Protein AF-R7UB55-F1 (afdb_monomer)

Solvent-accessible surface area (backbone atoms only — not comparable to full-atom values): 22348 Å² total; per-residue (Å²): 140,84,68,92,77,79,77,89,82,80,89,75,73,93,80,73,59,71,73,72,42,65,47,45,48,49,39,51,48,43,39,54,51,53,46,50,52,39,45,53,49,12,48,52,27,29,52,53,48,42,56,44,35,68,28,84,93,30,61,93,39,59,67,29,54,44,54,36,51,28,30,54,22,24,47,41,34,38,64,49,44,51,43,50,50,35,44,28,66,73,70,70,50,57,72,44,66,78,36,55,64,47,26,12,54,49,52,30,46,47,52,40,20,47,35,50,26,36,54,35,53,38,50,53,50,50,54,52,38,43,48,72,76,35,66,90,46,26,70,72,72,61,23,61,69,51,50,50,50,53,51,50,53,54,48,53,50,45,50,60,73,40,48,62,38,60,71,43,32,33,70,45,81,46,77,43,72,82,49,102,86,46,70,48,82,44,81,42,64,40,69,36,80,91,46,41,65,49,59,70,76,44,42,55,58,54,49,30,36,62,46,37,54,53,42,44,67,51,44,53,61,46,48,53,54,45,50,52,50,54,51,53,38,52,51,35,39,77,66,74,75,42,93,47,83,59,73,74,58,57,33,54,50,52,27,55,49,52,52,56,49,47,45,50,70,23,42,48,55,36,42,52,43,72,75,45,46,76,81,64,54,60,99,44,72,65,37,48,40,50,52,55,28,52,54,44,54,23,48,52,38,38,56,39,47,49,21,44,55,40,57,47,38,57,77,40,17,65,68,53,43,54,46,41,48,64,70,72,43,91,71,66,100,73,84,86,85,75,75,67,87,62,78,87,69,69,70,75,71,58,71,59,55,52,54,56,52,49,54,56,52,59,69,66,66,75,79,75,83,89,75,86,81,92,83,88,87,88,84,88,85,80,89,81,86,82,87,81,89,80,83,136

InterPro domains:
  IPR000276 G protein-coupled receptor, rhodopsin-like [PF00001] (46-313)
  IPR000276 G protein-coupled receptor, rhodopsin-like [PR00237] (30-54)
  IPR000276 G protein-coupled receptor, rhodopsin-like [PR00237] (63-84)
  IPR000276 G protein-coupled receptor, rhodopsin-like [PR00237] (110-132)
  IPR000276 G protein-coupled receptor, rhodopsin-like [PR00237] (252-276)
  IPR000276 G protein-coupled receptor, rhodopsin-like [PR00237] (295-321)
  IPR017452 GPCR, rhodopsin-like, 7TM [PS50262] (45-313)

Secondary structure (DSSP, 8-state):
--STT--SSS---TT--GGGSHHHHHHHHIIIIIHHHHHHHHHHHHHHHHHHHTSTTTTT-HHHHHHHHHHHHHHHIIIIIIHHHHHHHHHS--GGGG-HHHHHHHHHHHHHHHHHHHHHHHHHHHHHHHHHH-TTTHHHHT-HHHHHHHHHHHHHHHHHHHTTHHHHEEEEEEEEESSSS-EEEEEEEEE-GGGHHHHHHTHHHHHHIIIIIHHHHHHHHHHHHHHHHHHHHHHHHHTT---PPPHHHHHHHHHHHHHHHHHHHHHHHHHHHHHHHHHH--SSHHHHHHHHHHHHHHHHHHHHHHHHHHHHHHHH-HHHHHHHHHHH----S---SSS-TTTT----THHHHHHHHHHHHHTTSSSS---S-------PPPP---------

Sequence (392 aa):
MVRDSFEESEEFEPSRGLDWFWQWRLKVFLFKYVAIFIIVVGTFGNIVSLVVLRGRAFKGTNPAFLLSALAVADLGVLHTGLLRIIVKNWTGYDFRLSSTVTCKIHYFLTYAFPHLSSWTVVLVTLERLVSLWRPFEVKVICSHQRVLLFWILISAFIIALNVHLLVTYSIVVTYYHYNDTDVAEMQECVYTKRAANFYVNIWPWVDSLVLSFIPIAIIIPSNLLIVSRVWISRRLRSSGLGAGPPAPVASVTGMLLVISTVFVLTTTPLVLYYAFYTKFLDNTMESLVNTVLARCVCNILFYANSAVNFILYCLSGSQFRVALGATVGCSHRRRANSLNTSFLYTVPQETLALKGRLTHRLSQSSLNDKVIANTLLVPPVRKTLSDSCLSP

Radius of gyration: 30.93 Å; Cα contacts (8 Å, |Δi|>4): 375; chains: 1; bounding box: 77×64×110 Å

Structure (mmCIF, N/CA/C/O backbone):
data_AF-R7UB55-F1
#
_entry.id   AF-R7UB55-F1
#
loop_
_atom_site.group_PDB
_atom_site.id
_atom_site.type_symbol
_atom_site.label_atom_id
_atom_site.label_alt_id
_atom_site.label_comp_id
_atom_site.label_asym_id
_atom_site.label_entity_id
_atom_site.label_seq_id
_atom_site.pdbx_PDB_ins_code
_atom_site.Cartn_x
_atom_site.Cartn_y
_atom_site.Cartn_z
_atom_site.occupancy
_atom_site.B_iso_or_equiv
_atom_site.auth_seq_id
_atom_site.auth_comp_id
_atom_site.auth_asym_id
_atom_site.auth_atom_id
_atom_site.pdbx_PDB_model_num
ATOM 1 N N . MET A 1 1 ? 20.276 0.070 -18.348 1.00 34.09 1 MET A N 1
ATOM 2 C CA . MET A 1 1 ? 21.438 0.619 -17.616 1.00 34.09 1 MET A CA 1
ATOM 3 C C . MET A 1 1 ? 22.219 -0.433 -16.809 1.00 34.09 1 MET A C 1
ATOM 5 O O . MET A 1 1 ? 23.053 -0.031 -16.022 1.00 34.09 1 MET A O 1
ATOM 9 N N . VAL A 1 2 ? 21.989 -1.750 -16.982 1.00 30.75 2 VAL A N 1
ATOM 10 C CA . VAL A 1 2 ? 22.711 -2.816 -16.228 1.00 30.75 2 VAL A CA 1
ATOM 11 C C . VAL A 1 2 ? 23.368 -3.848 -17.168 1.00 30.75 2 VAL A C 1
ATOM 13 O O . VAL A 1 2 ? 23.867 -4.864 -16.715 1.00 30.75 2 VAL A O 1
ATOM 16 N N . ARG A 1 3 ? 23.363 -3.623 -18.491 1.00 33.78 3 ARG A N 1
ATOM 17 C CA . ARG A 1 3 ? 24.004 -4.542 -19.453 1.00 33.78 3 ARG A CA 1
ATOM 18 C C . ARG A 1 3 ? 25.329 -4.016 -20.011 1.00 33.78 3 ARG A C 1
ATOM 20 O O . ARG A 1 3 ? 26.171 -4.825 -20.362 1.00 33.78 3 ARG A O 1
ATOM 27 N N . ASP A 1 4 ? 25.541 -2.700 -19.994 1.00 33.12 4 ASP A N 1
ATOM 28 C CA . ASP A 1 4 ? 26.698 -2.044 -20.632 1.00 33.12 4 ASP A CA 1
ATOM 29 C C . ASP A 1 4 ? 27.977 -2.054 -19.765 1.00 33.12 4 ASP A C 1
ATOM 31 O O . ASP A 1 4 ? 28.870 -1.242 -19.967 1.00 33.12 4 ASP A O 1
ATOM 35 N N . SER A 1 5 ? 28.060 -2.934 -18.763 1.00 31.77 5 SER A N 1
ATOM 36 C CA . SER A 1 5 ? 29.224 -3.076 -17.870 1.00 31.77 5 SER A CA 1
ATOM 37 C C . SER A 1 5 ? 29.732 -4.520 -17.766 1.00 31.77 5 SER A C 1
ATOM 39 O O . SER A 1 5 ? 30.453 -4.852 -16.832 1.00 31.77 5 SER A O 1
ATOM 41 N N . PHE A 1 6 ? 29.334 -5.379 -18.709 1.00 38.19 6 PHE A N 1
ATOM 42 C CA . PHE A 1 6 ? 29.746 -6.781 -18.811 1.00 38.19 6 PHE A CA 1
ATOM 43 C C . PHE A 1 6 ? 30.754 -6.964 -19.958 1.00 38.19 6 PHE A C 1
ATOM 45 O O . PHE A 1 6 ? 30.507 -7.715 -20.895 1.00 38.19 6 PHE A O 1
ATOM 52 N N . GLU A 1 7 ? 31.883 -6.265 -19.903 1.00 36.31 7 GLU A N 1
ATOM 53 C CA . GLU A 1 7 ? 33.072 -6.642 -20.672 1.00 36.31 7 GLU A CA 1
ATOM 54 C C . GLU A 1 7 ? 34.175 -6.998 -19.669 1.00 36.31 7 GLU A C 1
ATOM 56 O O . GLU A 1 7 ? 34.478 -6.218 -18.772 1.00 36.31 7 GLU A O 1
ATOM 61 N N . GLU A 1 8 ? 34.710 -8.212 -19.821 1.00 39.72 8 GLU A N 1
ATOM 62 C CA . GLU A 1 8 ? 35.835 -8.810 -19.085 1.00 39.72 8 GLU A CA 1
ATOM 63 C C . GLU A 1 8 ? 35.577 -9.327 -17.656 1.00 39.72 8 GLU A C 1
ATOM 65 O O . GLU A 1 8 ? 35.989 -8.740 -16.658 1.00 39.72 8 GLU A O 1
ATOM 70 N N . SER A 1 9 ? 34.974 -10.518 -17.543 1.00 33.06 9 SER A N 1
ATOM 71 C CA . SER A 1 9 ? 35.588 -11.691 -16.877 1.00 33.06 9 SER A CA 1
ATOM 72 C C . SER A 1 9 ? 34.615 -12.880 -16.802 1.00 33.06 9 SER A C 1
ATOM 74 O O . SER A 1 9 ? 33.445 -12.720 -16.477 1.00 33.06 9 SER A O 1
ATOM 76 N N . GLU A 1 10 ? 35.157 -14.067 -17.088 1.00 36.50 10 GLU A N 1
ATOM 77 C CA . GLU A 1 10 ? 34.531 -15.399 -17.139 1.00 36.50 10 GLU A CA 1
ATOM 78 C C . GLU A 1 10 ? 33.616 -15.721 -18.335 1.00 36.50 10 GLU A C 1
ATOM 80 O O . GLU A 1 10 ? 32.684 -15.017 -18.713 1.00 36.50 10 GLU A O 1
ATOM 85 N N . GLU A 1 11 ? 33.958 -16.851 -18.945 1.00 36.19 11 GLU A N 1
ATOM 86 C CA . GLU A 1 11 ? 33.424 -17.473 -20.148 1.00 36.19 11 GLU A CA 1
ATOM 87 C C . GLU A 1 11 ? 31.899 -17.676 -20.051 1.00 36.19 11 GLU A C 1
ATOM 89 O O . GLU A 1 11 ? 31.389 -18.617 -19.443 1.00 36.19 11 GLU A O 1
ATOM 94 N N . PHE A 1 12 ? 31.147 -16.744 -20.638 1.00 43.72 12 PHE A N 1
ATOM 95 C CA . PHE A 1 12 ? 29.695 -16.811 -20.766 1.00 43.72 12 PHE A CA 1
ATOM 96 C C . PHE A 1 12 ? 29.320 -17.891 -21.795 1.00 43.72 12 PHE A C 1
ATOM 98 O O . PHE A 1 12 ? 29.409 -17.655 -22.999 1.00 43.72 12 PHE A O 1
ATOM 105 N N . GLU A 1 13 ? 28.879 -19.074 -21.341 1.00 39.25 13 GLU A N 1
ATOM 106 C CA . GLU A 1 13 ? 28.204 -20.048 -22.214 1.00 39.25 13 GLU A CA 1
ATOM 107 C C . GLU A 1 13 ? 26.950 -19.386 -22.832 1.00 39.25 13 GLU A C 1
ATOM 109 O O . GLU A 1 13 ? 25.990 -19.108 -22.104 1.00 39.25 13 GLU A O 1
ATOM 114 N N . PRO A 1 14 ? 26.875 -19.175 -24.162 1.00 44.19 14 PRO A N 1
ATOM 115 C CA . PRO A 1 14 ? 25.801 -18.391 -24.787 1.00 44.19 14 PRO A CA 1
ATOM 116 C C . PRO A 1 14 ? 24.430 -19.090 -24.830 1.00 44.19 14 PRO A C 1
ATOM 118 O O . PRO A 1 14 ? 23.501 -18.588 -25.460 1.00 44.19 14 PRO A O 1
ATOM 121 N N . SER A 1 15 ? 24.288 -20.273 -24.226 1.00 48.97 15 SER A N 1
ATOM 122 C CA . SER A 1 15 ? 23.190 -21.209 -24.499 1.00 48.97 15 SER A CA 1
ATOM 123 C C . SER A 1 15 ? 22.123 -21.309 -23.404 1.00 48.97 15 SER A C 1
ATOM 125 O O . SER A 1 15 ? 21.074 -21.909 -23.647 1.00 48.97 15 SER A O 1
ATOM 127 N N . ARG A 1 16 ? 22.328 -20.734 -22.210 1.00 60.88 16 ARG A N 1
ATOM 128 C CA . ARG A 1 16 ? 21.345 -20.841 -21.114 1.00 60.88 16 ARG A CA 1
ATOM 129 C C . ARG A 1 16 ? 20.501 -19.577 -20.992 1.00 60.88 16 ARG A C 1
ATOM 131 O O . ARG A 1 16 ? 20.966 -18.534 -20.539 1.00 60.88 16 ARG A O 1
ATOM 138 N N . GLY A 1 17 ? 19.232 -19.687 -21.380 1.00 74.94 17 GLY A N 1
ATOM 139 C CA . GLY A 1 17 ? 18.230 -18.650 -21.155 1.00 74.94 17 GLY A CA 1
ATOM 140 C C . GLY A 1 17 ? 17.947 -18.408 -19.665 1.00 74.94 17 GLY A C 1
ATOM 141 O O . GLY A 1 17 ? 18.315 -19.193 -18.788 1.00 74.94 17 GLY A O 1
ATOM 142 N N . LEU A 1 18 ? 17.258 -17.301 -19.361 1.00 82.44 18 LEU A N 1
ATOM 143 C CA . LEU A 1 18 ? 16.865 -16.931 -17.990 1.00 82.44 18 LEU A CA 1
ATOM 144 C C . LEU A 1 18 ? 16.017 -18.008 -17.288 1.00 82.44 18 LEU A C 1
ATOM 146 O O . LEU A 1 18 ? 15.997 -18.082 -16.064 1.00 82.44 18 LEU A O 1
ATOM 150 N N . ASP A 1 19 ? 15.315 -18.839 -18.051 1.00 84.50 19 ASP A N 1
ATOM 151 C CA . ASP A 1 19 ? 14.494 -19.960 -17.597 1.00 84.50 19 ASP A CA 1
ATOM 152 C C . ASP A 1 19 ? 15.288 -21.087 -16.926 1.00 84.50 19 ASP A C 1
ATOM 154 O O . ASP A 1 19 ? 14.717 -21.834 -16.123 1.00 84.50 19 ASP A O 1
ATOM 158 N N . TRP A 1 20 ? 16.599 -21.166 -17.168 1.00 87.69 20 TRP A N 1
ATOM 159 C CA . TRP A 1 20 ? 17.452 -22.129 -16.481 1.00 87.69 20 TRP A CA 1
ATOM 160 C C . TRP A 1 20 ? 17.466 -21.890 -14.959 1.00 87.69 20 TRP A C 1
ATOM 162 O O . TRP A 1 20 ? 17.290 -22.814 -14.153 1.00 87.69 20 TRP A O 1
ATOM 172 N N . PHE A 1 21 ? 17.550 -20.625 -14.550 1.00 90.56 21 PHE A N 1
ATOM 173 C CA . PHE A 1 21 ? 17.579 -20.226 -13.147 1.00 90.56 21 PHE A CA 1
ATOM 174 C C . PHE A 1 21 ? 16.241 -20.525 -12.455 1.00 90.56 21 PHE A C 1
ATOM 176 O O . PHE A 1 21 ? 15.170 -20.057 -12.859 1.00 90.56 21 PHE A O 1
ATOM 183 N N . TRP A 1 22 ? 16.278 -21.299 -11.366 1.00 93.19 22 TRP A N 1
ATOM 184 C CA . TRP A 1 22 ? 15.074 -21.611 -10.586 1.00 93.19 22 TRP A CA 1
ATOM 185 C C . TRP A 1 22 ? 14.451 -20.343 -9.984 1.00 93.19 22 TRP A C 1
ATOM 187 O O . TRP A 1 22 ? 13.228 -20.250 -9.872 1.00 93.19 22 TRP A O 1
ATOM 197 N N . GLN A 1 23 ? 15.272 -19.332 -9.683 1.00 94.62 23 GLN A N 1
ATOM 198 C CA . GLN A 1 23 ? 14.845 -18.028 -9.184 1.00 94.62 23 GLN A CA 1
ATOM 199 C C . GLN A 1 23 ? 13.922 -17.322 -10.174 1.00 94.62 23 GLN A C 1
ATOM 201 O O . GLN A 1 23 ? 12.885 -16.769 -9.796 1.00 94.62 23 GLN A O 1
ATOM 206 N N . TRP A 1 24 ? 14.271 -17.376 -11.461 1.00 91.88 24 TRP A N 1
ATOM 207 C CA . TRP A 1 24 ? 13.467 -16.791 -12.524 1.00 91.88 24 TRP A CA 1
ATOM 208 C C . TRP A 1 24 ? 12.133 -17.520 -12.672 1.00 91.88 24 TRP A C 1
ATOM 210 O O . TRP A 1 24 ? 11.078 -16.879 -12.701 1.00 91.88 24 TRP A O 1
ATOM 220 N N . ARG A 1 25 ? 12.160 -18.860 -12.683 1.00 93.75 25 ARG A N 1
ATOM 221 C CA . ARG A 1 25 ? 10.951 -19.699 -12.731 1.00 93.75 25 ARG A CA 1
ATOM 222 C C . ARG A 1 25 ? 10.017 -19.415 -11.555 1.00 93.75 25 ARG A C 1
ATOM 224 O O . ARG A 1 25 ? 8.820 -19.209 -11.762 1.00 93.75 25 ARG A O 1
ATOM 231 N N . LEU A 1 26 ? 10.558 -19.305 -10.341 1.00 95.06 26 LEU A N 1
ATOM 232 C CA . LEU A 1 26 ? 9.786 -18.954 -9.150 1.00 95.06 26 LEU A CA 1
ATOM 233 C C . LEU A 1 26 ? 9.202 -17.539 -9.246 1.00 95.06 26 LEU A C 1
ATOM 235 O O . LEU A 1 26 ? 8.016 -17.350 -8.984 1.00 95.06 26 LEU A O 1
ATOM 239 N N . LYS A 1 27 ? 9.982 -16.547 -9.692 1.00 94.50 27 LYS A N 1
ATOM 240 C CA . LYS A 1 27 ? 9.483 -15.183 -9.935 1.00 94.50 27 LYS A CA 1
ATOM 241 C C . LYS A 1 27 ? 8.319 -15.172 -10.933 1.00 94.50 27 LYS A C 1
ATOM 243 O O . LYS A 1 27 ? 7.336 -14.461 -10.724 1.00 94.50 27 LYS A O 1
ATOM 248 N N . VAL A 1 28 ? 8.404 -15.955 -12.011 1.00 92.19 28 VAL A N 1
ATOM 249 C CA . VAL A 1 28 ? 7.316 -16.081 -12.994 1.00 92.19 28 VAL A CA 1
ATOM 250 C C . VAL A 1 28 ? 6.085 -16.719 -12.352 1.00 92.19 28 VAL A C 1
ATOM 252 O O . VAL A 1 28 ? 4.990 -16.184 -12.513 1.00 92.19 28 VAL A O 1
ATOM 255 N N . PHE A 1 29 ? 6.250 -17.799 -11.585 1.00 95.00 29 PHE A N 1
ATOM 256 C CA . PHE A 1 29 ? 5.152 -18.445 -10.864 1.00 95.00 29 PHE A CA 1
ATOM 257 C C . PHE A 1 29 ? 4.444 -17.478 -9.898 1.00 95.00 29 PHE A C 1
ATOM 259 O O . PHE A 1 29 ? 3.219 -17.341 -9.938 1.00 95.00 29 PHE A O 1
ATOM 266 N N . LEU A 1 30 ? 5.205 -16.746 -9.081 1.00 96.31 30 LEU A N 1
ATOM 267 C CA . LEU A 1 30 ? 4.673 -15.788 -8.109 1.00 96.31 30 LEU A CA 1
ATOM 268 C C . LEU A 1 30 ? 3.875 -14.661 -8.786 1.00 96.31 30 LEU A C 1
ATOM 270 O O . LEU A 1 30 ? 2.733 -14.396 -8.412 1.00 96.31 30 LEU A O 1
ATOM 274 N N . PHE A 1 31 ? 4.435 -14.015 -9.812 1.00 94.94 31 PHE A N 1
ATOM 275 C CA . PHE A 1 31 ? 3.754 -12.912 -10.499 1.00 94.94 31 PHE A CA 1
ATOM 276 C C . PHE A 1 31 ? 2.628 -13.347 -11.440 1.00 94.94 31 PHE A C 1
ATOM 278 O O . PHE A 1 31 ? 1.746 -12.534 -11.714 1.00 94.94 31 PHE A O 1
ATOM 285 N N . LYS A 1 32 ? 2.621 -14.591 -11.935 1.00 91.81 32 LYS A N 1
ATOM 286 C CA . LYS A 1 32 ? 1.511 -15.093 -12.757 1.00 91.81 32 LYS A CA 1
ATOM 287 C C . LYS A 1 32 ? 0.354 -15.619 -11.919 1.00 91.81 32 LYS A C 1
ATOM 289 O O . LYS A 1 32 ? -0.783 -15.285 -12.233 1.00 91.81 32 LYS A O 1
ATOM 294 N N . TYR A 1 33 ? 0.621 -16.410 -10.880 1.00 94.38 33 TYR A N 1
ATOM 295 C CA . TYR A 1 33 ? -0.424 -17.157 -10.170 1.00 94.38 33 TYR A CA 1
ATOM 296 C C . TYR A 1 33 ? -0.733 -16.584 -8.786 1.00 94.38 33 TYR A C 1
ATOM 298 O O . TYR A 1 33 ? -1.892 -16.295 -8.488 1.00 94.38 33 TYR A O 1
ATOM 306 N N . VAL A 1 34 ? 0.286 -16.344 -7.952 1.00 96.94 34 VAL A N 1
ATOM 307 C CA . VAL A 1 34 ? 0.073 -15.808 -6.592 1.00 96.94 34 VAL A CA 1
ATOM 308 C C . VAL A 1 34 ? -0.480 -14.383 -6.645 1.00 96.94 34 VAL A C 1
ATOM 310 O O . VAL A 1 34 ? -1.403 -14.051 -5.908 1.00 96.94 34 VAL A O 1
ATOM 313 N N . ALA A 1 35 ? 0.006 -13.556 -7.572 1.00 97.19 35 ALA A N 1
ATOM 314 C CA . ALA A 1 35 ? -0.532 -12.216 -7.799 1.00 97.19 35 ALA A CA 1
ATOM 315 C C . ALA A 1 35 ? -2.031 -12.221 -8.167 1.00 97.19 35 ALA A C 1
ATOM 317 O O . ALA A 1 35 ? -2.783 -11.395 -7.651 1.00 97.19 35 ALA A O 1
ATOM 318 N N . ILE A 1 36 ? -2.487 -13.164 -9.006 1.00 96.94 36 ILE A N 1
ATOM 319 C CA . ILE A 1 36 ? -3.915 -13.305 -9.352 1.00 96.94 36 ILE A CA 1
ATOM 320 C C . ILE A 1 36 ? -4.737 -13.671 -8.114 1.00 96.94 36 ILE A C 1
ATOM 322 O O . ILE A 1 36 ? -5.793 -13.092 -7.872 1.00 96.94 36 ILE A O 1
ATOM 326 N N . PHE A 1 37 ? -4.246 -14.602 -7.299 1.00 97.00 37 PHE A N 1
ATOM 327 C CA . PHE A 1 37 ? -4.923 -14.950 -6.055 1.00 97.00 37 PHE A CA 1
ATOM 328 C C . PHE A 1 37 ? -5.062 -13.731 -5.126 1.00 97.00 37 PHE A C 1
ATOM 330 O O . PHE A 1 37 ? -6.154 -13.453 -4.630 1.00 97.00 37 PHE A O 1
ATOM 337 N N . ILE A 1 38 ? -3.985 -12.955 -4.955 1.00 98.06 38 ILE A N 1
ATOM 338 C CA . ILE A 1 38 ? -3.973 -11.750 -4.113 1.00 98.06 38 ILE A CA 1
ATOM 339 C C . ILE A 1 38 ? -4.968 -10.701 -4.617 1.00 98.06 38 ILE A C 1
ATOM 341 O O . ILE A 1 38 ? -5.730 -10.173 -3.810 1.00 98.06 38 ILE A O 1
ATOM 345 N N . ILE A 1 39 ? -4.999 -10.401 -5.923 1.00 97.94 39 ILE A N 1
ATOM 346 C CA . ILE A 1 39 ? -5.925 -9.385 -6.448 1.00 97.94 39 ILE A CA 1
ATOM 347 C C . ILE A 1 39 ? -7.384 -9.828 -6.299 1.00 97.94 39 ILE A C 1
ATOM 349 O O . ILE A 1 39 ? -8.215 -9.022 -5.903 1.00 97.94 39 ILE A O 1
ATOM 353 N N . VAL A 1 40 ? -7.702 -11.107 -6.531 1.00 97.69 40 VAL A N 1
ATOM 354 C CA . VAL A 1 40 ? -9.076 -11.622 -6.399 1.00 97.69 40 VAL A CA 1
ATOM 355 C C . VAL A 1 40 ? -9.543 -11.562 -4.947 1.00 97.69 40 VAL A C 1
ATOM 357 O O . VAL A 1 40 ? -10.593 -10.984 -4.660 1.00 97.69 40 VAL A O 1
ATOM 360 N N . VAL A 1 41 ? -8.752 -12.115 -4.023 1.00 97.44 41 VAL A N 1
ATOM 361 C CA . VAL A 1 41 ? -9.079 -12.118 -2.590 1.00 97.44 41 VAL A CA 1
ATOM 362 C C . VAL A 1 41 ? -9.142 -10.695 -2.048 1.00 97.44 41 VAL A C 1
ATOM 364 O O . VAL A 1 41 ? -10.079 -10.354 -1.327 1.00 97.44 41 VAL A O 1
ATOM 367 N N . GLY A 1 42 ? -8.180 -9.851 -2.419 1.00 97.75 42 GLY A N 1
ATOM 368 C CA . GLY A 1 42 ? -8.107 -8.478 -1.947 1.00 97.75 42 GLY A CA 1
ATOM 369 C C . GLY A 1 42 ? -9.236 -7.605 -2.476 1.00 97.75 42 GLY A C 1
ATOM 370 O O . GLY A 1 42 ? -9.861 -6.887 -1.697 1.00 97.75 42 GLY A O 1
ATOM 371 N N . THR A 1 43 ? -9.571 -7.693 -3.763 1.00 98.19 43 THR A N 1
ATOM 372 C CA . THR A 1 43 ? -10.703 -6.948 -4.323 1.00 98.19 43 THR A CA 1
ATOM 373 C C . THR A 1 43 ? -12.015 -7.385 -3.685 1.00 98.19 43 THR A C 1
ATOM 375 O O . THR A 1 43 ? -12.770 -6.539 -3.206 1.00 98.19 43 THR A O 1
ATOM 378 N N . PHE A 1 44 ? -12.262 -8.695 -3.594 1.00 97.44 44 PHE A N 1
ATOM 379 C CA . PHE A 1 44 ? -13.453 -9.223 -2.931 1.00 97.44 44 PHE A CA 1
ATOM 380 C C . PHE A 1 44 ? -13.543 -8.759 -1.469 1.00 97.44 44 PHE A C 1
ATOM 382 O O . PHE A 1 44 ? -14.546 -8.174 -1.056 1.00 97.44 44 PHE A O 1
ATOM 389 N N . GLY A 1 45 ? -12.479 -8.965 -0.692 1.00 95.88 45 GLY A N 1
ATOM 390 C CA . GLY A 1 45 ? -12.451 -8.653 0.731 1.00 95.88 45 GLY A CA 1
ATOM 391 C C . GLY A 1 45 ? -12.636 -7.165 1.030 1.00 95.88 45 GLY A C 1
ATOM 392 O O . GLY A 1 45 ? -13.414 -6.805 1.919 1.00 95.88 45 GLY A O 1
ATOM 393 N N . ASN A 1 46 ? -11.972 -6.282 0.280 1.00 97.31 46 ASN A N 1
ATOM 394 C CA . ASN A 1 46 ? -12.110 -4.839 0.475 1.00 97.31 46 ASN A CA 1
ATOM 395 C C . ASN A 1 46 ? -13.504 -4.334 0.076 1.00 97.31 46 ASN A C 1
ATOM 397 O O . ASN A 1 46 ? -14.077 -3.519 0.801 1.00 97.31 46 ASN A O 1
ATOM 401 N N . ILE A 1 47 ? -14.105 -4.859 -1.001 1.00 96.88 47 ILE A N 1
ATOM 402 C CA . ILE A 1 47 ? -15.489 -4.524 -1.378 1.00 96.88 47 ILE A CA 1
ATOM 403 C C . ILE A 1 47 ? -16.466 -4.952 -0.279 1.00 96.88 47 ILE A C 1
ATOM 405 O O . ILE A 1 47 ? -17.284 -4.145 0.162 1.00 96.88 47 ILE A O 1
ATOM 409 N N . VAL A 1 48 ? -16.361 -6.187 0.218 1.00 94.38 48 VAL A N 1
ATOM 410 C CA . VAL A 1 48 ? -17.218 -6.664 1.315 1.00 94.38 48 VAL A CA 1
ATOM 411 C C . VAL A 1 48 ? -17.026 -5.806 2.567 1.00 94.38 48 VAL A C 1
ATOM 413 O O . VAL A 1 48 ? -18.007 -5.413 3.200 1.00 94.38 48 VAL A O 1
ATOM 416 N N . SER A 1 49 ? -15.782 -5.450 2.898 1.00 94.00 49 SER A N 1
ATOM 417 C CA . SER A 1 49 ? -15.477 -4.571 4.033 1.00 94.00 49 SER A CA 1
ATOM 418 C C . SER A 1 49 ? -16.166 -3.212 3.897 1.00 94.00 49 SER A C 1
ATOM 420 O O . SER A 1 49 ? -16.796 -2.758 4.849 1.00 94.00 49 SER A O 1
ATOM 422 N N . LEU A 1 50 ? -16.142 -2.598 2.709 1.00 95.00 50 LEU A N 1
ATOM 423 C CA . LEU A 1 50 ? -16.852 -1.343 2.442 1.00 95.00 50 LEU A CA 1
ATOM 424 C C . LEU A 1 50 ? -18.364 -1.466 2.648 1.00 95.00 50 LEU A C 1
ATOM 426 O O . LEU A 1 50 ? -18.975 -0.576 3.241 1.00 95.00 50 LEU A O 1
ATOM 430 N N . VAL A 1 51 ? -18.973 -2.559 2.182 1.00 93.38 51 VAL A N 1
ATOM 431 C CA . VAL A 1 51 ? -20.415 -2.794 2.355 1.00 93.38 51 VAL A CA 1
ATOM 432 C C . VAL A 1 51 ? -20.761 -2.939 3.840 1.00 93.38 51 VAL A C 1
ATOM 434 O O . VAL A 1 51 ? -21.669 -2.263 4.327 1.00 93.38 51 VAL A O 1
ATOM 437 N N . VAL A 1 52 ? -20.008 -3.755 4.584 1.00 91.44 52 VAL A N 1
ATOM 438 C CA . VAL A 1 52 ? -20.242 -3.995 6.019 1.00 91.44 52 VAL A CA 1
ATOM 439 C C . VAL A 1 52 ? -20.041 -2.723 6.846 1.00 91.44 52 VAL A C 1
ATOM 441 O O . VAL A 1 52 ? -20.878 -2.400 7.692 1.00 91.44 52 VAL A O 1
ATOM 444 N N . LEU A 1 53 ? -18.970 -1.965 6.593 1.00 90.38 53 LEU A N 1
ATOM 445 C CA . LEU A 1 53 ? -18.633 -0.750 7.346 1.00 90.38 53 LEU A CA 1
ATOM 446 C C . LEU A 1 53 ? -19.594 0.416 7.071 1.00 90.38 53 LEU A C 1
ATOM 448 O O . LEU A 1 53 ? -19.759 1.290 7.921 1.00 90.38 53 LEU A O 1
ATOM 452 N N . ARG A 1 54 ? -20.281 0.417 5.922 1.00 88.19 54 ARG A N 1
ATOM 453 C CA . ARG A 1 54 ? -21.382 1.355 5.622 1.00 88.19 54 ARG A CA 1
ATOM 454 C C . ARG A 1 54 ? -22.722 0.926 6.228 1.00 88.19 54 ARG A C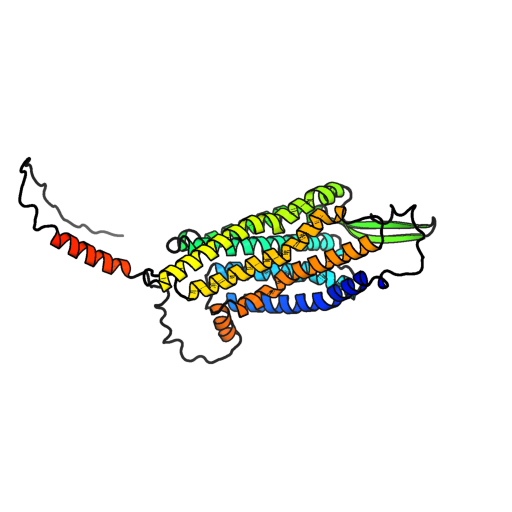 1
ATOM 456 O O . ARG A 1 54 ? -23.691 1.686 6.181 1.00 88.19 54 ARG A O 1
ATOM 463 N N . GLY A 1 55 ? -22.789 -0.270 6.810 1.00 85.75 55 GLY A N 1
ATOM 464 C CA . GLY A 1 55 ? -23.971 -0.794 7.476 1.00 85.75 55 GLY A CA 1
ATOM 465 C C . GLY A 1 55 ? -24.360 -0.016 8.737 1.00 85.75 55 GLY A C 1
ATOM 466 O O . GLY A 1 55 ? -23.581 0.733 9.329 1.00 85.75 55 GLY A O 1
ATOM 467 N N . ARG A 1 56 ? -25.598 -0.233 9.201 1.00 81.94 56 ARG A N 1
ATOM 468 C CA . ARG A 1 56 ? -26.170 0.471 10.368 1.00 81.94 56 ARG A CA 1
ATOM 469 C C . ARG A 1 56 ? -25.342 0.308 11.646 1.00 81.94 56 ARG A C 1
ATOM 471 O O . ARG A 1 56 ? -25.310 1.235 12.444 1.00 81.94 56 ARG A O 1
ATOM 478 N N . ALA A 1 57 ? -24.667 -0.831 11.816 1.00 79.12 57 ALA A N 1
ATOM 479 C CA . ALA A 1 57 ? -23.863 -1.138 13.001 1.00 79.12 57 ALA A CA 1
ATOM 480 C C . ALA A 1 57 ? -22.657 -0.199 13.192 1.00 79.12 57 ALA A C 1
ATOM 482 O O . ALA A 1 57 ? -22.207 -0.000 14.315 1.00 79.12 57 ALA A O 1
ATOM 483 N N . PHE A 1 58 ? -22.150 0.387 12.106 1.00 83.31 58 PHE A N 1
ATOM 484 C CA . PHE A 1 58 ? -20.912 1.169 12.084 1.00 83.31 58 PHE A CA 1
ATOM 485 C C . PHE A 1 58 ? -21.129 2.641 11.705 1.00 83.31 58 PHE A C 1
ATOM 487 O O . PHE A 1 58 ? -20.183 3.439 11.707 1.00 83.31 58 PHE A O 1
ATOM 494 N N . LYS A 1 59 ? -22.380 3.016 11.407 1.00 84.19 59 LYS A N 1
ATOM 495 C CA . LYS A 1 59 ? -22.761 4.335 10.899 1.00 84.19 59 LYS A CA 1
ATOM 496 C C . LYS A 1 59 ? -22.288 5.453 11.836 1.00 84.19 59 LYS A C 1
ATOM 498 O O . LYS A 1 59 ? -22.638 5.481 13.011 1.00 84.19 59 LYS A O 1
ATOM 503 N N . GLY A 1 60 ? -21.528 6.399 11.281 1.00 81.44 60 GLY A N 1
ATOM 504 C CA . GLY A 1 60 ? -21.070 7.599 11.990 1.00 81.44 60 GLY A CA 1
ATOM 505 C C . GLY A 1 60 ? -19.902 7.384 12.958 1.00 81.44 60 GLY A C 1
ATOM 506 O O . GLY A 1 60 ? -19.616 8.273 13.754 1.00 81.44 60 GLY A O 1
ATOM 507 N N . THR A 1 61 ? -19.227 6.230 12.916 1.00 86.94 61 THR A N 1
ATOM 508 C CA . THR A 1 61 ? -18.055 5.959 13.765 1.00 86.94 61 THR A CA 1
ATOM 509 C C . THR A 1 61 ? -16.740 6.262 13.034 1.00 86.94 61 THR A C 1
ATOM 511 O O . THR A 1 61 ? -16.614 6.002 11.835 1.00 86.94 61 THR A O 1
ATOM 514 N N . ASN A 1 62 ? -15.731 6.783 13.746 1.00 88.94 62 ASN A N 1
ATOM 515 C CA . ASN A 1 62 ? -14.411 7.056 13.154 1.00 88.94 62 ASN A CA 1
ATOM 516 C C . ASN A 1 62 ? -13.724 5.803 12.601 1.00 88.94 62 ASN A C 1
ATOM 518 O O . ASN A 1 62 ? -13.207 5.881 11.486 1.00 88.94 62 ASN A O 1
ATOM 522 N N . PRO A 1 63 ? -13.736 4.646 13.302 1.00 85.69 63 PRO A N 1
ATOM 523 C CA . PRO A 1 63 ? -13.127 3.436 12.765 1.00 85.69 63 PRO A CA 1
ATOM 524 C C . PRO A 1 63 ? -13.789 2.996 11.460 1.00 85.69 63 PRO A C 1
ATOM 526 O O . PRO A 1 63 ? -13.093 2.570 10.550 1.00 85.69 63 PRO A O 1
ATOM 529 N N . ALA A 1 64 ? -15.108 3.154 11.316 1.00 90.56 64 ALA A N 1
ATOM 530 C CA . ALA A 1 64 ? -15.786 2.815 10.069 1.00 90.56 64 ALA A CA 1
ATOM 531 C C . ALA A 1 64 ? -15.342 3.693 8.901 1.00 90.56 64 ALA A C 1
ATOM 533 O O . ALA A 1 64 ? -15.094 3.176 7.814 1.00 90.56 64 ALA A O 1
ATOM 534 N N . PHE A 1 65 ? -15.204 5.002 9.130 1.00 94.38 65 PHE A N 1
ATOM 535 C CA . PHE A 1 65 ? -14.676 5.925 8.128 1.00 94.38 65 PHE A CA 1
ATOM 536 C C . PHE A 1 65 ? -13.238 5.565 7.737 1.00 94.38 65 PHE A C 1
ATOM 538 O O . PHE A 1 65 ? -12.971 5.353 6.557 1.00 94.38 65 PHE A O 1
ATOM 545 N N . LEU A 1 66 ? -12.335 5.435 8.713 1.00 94.62 66 LEU A N 1
ATOM 546 C CA . LEU A 1 66 ? -10.919 5.179 8.447 1.00 94.62 66 LEU A CA 1
ATOM 547 C C . LEU A 1 66 ? -10.681 3.803 7.811 1.00 94.62 66 LEU A C 1
ATOM 549 O O . LEU A 1 66 ? -9.922 3.701 6.856 1.00 94.62 66 LEU A O 1
ATOM 553 N N . LEU A 1 67 ? -11.357 2.749 8.278 1.00 93.00 67 LEU A N 1
ATOM 554 C CA . LEU A 1 67 ? -11.246 1.415 7.676 1.00 93.00 67 LEU A CA 1
ATOM 555 C C . LEU A 1 67 ? -11.885 1.362 6.279 1.00 93.00 67 LEU A C 1
ATOM 557 O O . LEU A 1 67 ? -11.408 0.629 5.419 1.00 93.00 67 LEU A O 1
ATOM 561 N N . SER A 1 68 ? -12.918 2.170 6.014 1.00 95.44 68 SER A N 1
ATOM 562 C CA . SER A 1 68 ? -13.451 2.321 4.653 1.00 95.44 68 SER A CA 1
ATOM 563 C C . SER A 1 68 ? -12.467 3.059 3.746 1.00 95.44 68 SER A C 1
ATOM 565 O O . SER A 1 68 ? -12.259 2.646 2.610 1.00 95.44 68 SER A O 1
ATOM 567 N N . ALA A 1 69 ? -11.841 4.133 4.234 1.00 96.88 69 ALA A N 1
ATOM 568 C CA . ALA A 1 69 ? -10.804 4.848 3.496 1.00 96.88 69 ALA A CA 1
ATOM 569 C C . ALA A 1 69 ? -9.606 3.935 3.189 1.00 96.88 69 ALA A C 1
ATOM 571 O O . ALA A 1 69 ? -9.105 3.944 2.066 1.00 96.88 69 ALA A O 1
ATOM 572 N N . LEU A 1 70 ? -9.219 3.090 4.149 1.00 96.31 70 LEU A N 1
ATOM 573 C CA . LEU A 1 70 ? -8.190 2.069 3.975 1.00 96.31 70 LEU A CA 1
ATOM 574 C C . LEU A 1 70 ? -8.574 1.070 2.877 1.00 96.31 70 LEU A C 1
ATOM 576 O O . LEU A 1 70 ? -7.798 0.874 1.952 1.00 96.31 70 LEU A O 1
ATOM 580 N N . ALA A 1 71 ? -9.795 0.525 2.910 1.00 97.25 71 ALA A N 1
ATOM 581 C CA . ALA A 1 71 ? -10.273 -0.402 1.883 1.00 97.25 71 ALA A CA 1
ATOM 582 C C . ALA A 1 71 ? -10.304 0.227 0.474 1.00 97.25 71 ALA A C 1
ATOM 584 O O . ALA A 1 71 ? -10.001 -0.448 -0.508 1.00 97.25 71 ALA A O 1
ATOM 585 N N . VAL A 1 72 ? -10.632 1.521 0.351 1.00 98.19 72 VAL A N 1
ATOM 586 C CA . VAL A 1 72 ? -10.542 2.249 -0.932 1.00 98.19 72 VAL A CA 1
ATOM 587 C C . VAL A 1 72 ? -9.089 2.399 -1.383 1.00 98.19 72 VAL A C 1
ATOM 589 O O . VAL A 1 72 ? -8.790 2.156 -2.552 1.00 98.19 72 VAL A O 1
ATOM 592 N N . ALA A 1 73 ? -8.185 2.782 -0.478 1.00 98.31 73 ALA A N 1
ATOM 593 C CA . ALA A 1 73 ? -6.766 2.906 -0.795 1.00 98.31 73 ALA A CA 1
ATOM 594 C C . ALA A 1 73 ? -6.172 1.556 -1.226 1.00 98.31 73 ALA A C 1
ATOM 596 O O . ALA A 1 73 ? -5.490 1.497 -2.243 1.00 98.31 73 ALA A O 1
ATOM 597 N N . ASP A 1 74 ? -6.500 0.471 -0.523 1.00 98.25 74 ASP A N 1
ATOM 598 C CA . ASP A 1 74 ? -6.052 -0.890 -0.828 1.00 98.25 74 ASP A CA 1
ATOM 599 C C . ASP A 1 74 ? -6.570 -1.400 -2.178 1.00 98.25 74 ASP A C 1
ATOM 601 O O . ASP A 1 74 ? -5.807 -1.987 -2.946 1.00 98.25 74 ASP A O 1
ATOM 605 N N . LEU A 1 75 ? -7.832 -1.119 -2.529 1.00 98.56 75 LEU A N 1
ATOM 606 C CA . LEU A 1 75 ? -8.340 -1.377 -3.883 1.00 98.56 75 LEU A CA 1
ATOM 607 C C . LEU A 1 75 ? -7.520 -0.627 -4.938 1.00 98.56 75 LEU A C 1
ATOM 609 O O . LEU A 1 75 ? -7.184 -1.197 -5.976 1.00 98.56 75 LEU A O 1
ATOM 613 N N . GLY A 1 76 ? -7.157 0.626 -4.654 1.00 98.38 76 GLY A N 1
ATOM 614 C CA . GLY A 1 76 ? -6.245 1.410 -5.481 1.00 98.38 76 GLY A CA 1
ATOM 615 C C . GLY A 1 76 ? -4.878 0.739 -5.635 1.00 98.38 76 GLY A C 1
ATOM 616 O O . GLY A 1 76 ? -4.446 0.501 -6.759 1.00 98.38 76 GLY A O 1
ATOM 617 N N . VAL A 1 77 ? -4.237 0.343 -4.527 1.00 98.44 77 VAL A N 1
ATOM 618 C CA . VAL A 1 77 ? -2.941 -0.366 -4.520 1.00 98.44 77 VAL A CA 1
ATOM 619 C C . VAL A 1 77 ? -2.982 -1.604 -5.421 1.00 98.44 77 VAL A C 1
ATOM 621 O O . VAL A 1 77 ? -2.097 -1.797 -6.261 1.00 98.44 77 VAL A O 1
ATOM 624 N N . LEU A 1 78 ? -4.023 -2.429 -5.285 1.00 98.50 78 LEU A N 1
ATOM 625 C CA . LEU A 1 78 ? -4.181 -3.663 -6.052 1.00 98.50 78 LEU A CA 1
ATOM 626 C C . LEU A 1 78 ? -4.438 -3.391 -7.543 1.00 98.50 78 LEU A C 1
ATOM 628 O O . LEU A 1 78 ? -3.820 -4.017 -8.405 1.00 98.50 78 LEU A O 1
ATOM 632 N N . HIS A 1 79 ? -5.320 -2.449 -7.874 1.00 98.00 79 HIS A N 1
ATOM 633 C CA . HIS A 1 79 ? -5.722 -2.209 -9.261 1.00 98.00 79 HIS A CA 1
ATOM 634 C C . HIS A 1 79 ? -4.775 -1.311 -10.054 1.00 98.00 79 HIS A C 1
ATOM 636 O O . HIS A 1 79 ? -4.780 -1.381 -11.280 1.00 98.00 79 HIS A O 1
ATOM 642 N N . THR A 1 80 ? -3.914 -0.530 -9.402 1.00 96.44 80 THR A N 1
ATOM 643 C CA . THR A 1 80 ? -2.852 0.201 -10.105 1.00 96.44 80 THR A CA 1
ATOM 644 C C . THR A 1 80 ? -1.527 -0.550 -10.053 1.00 96.44 80 THR A C 1
ATOM 646 O O . THR A 1 80 ? -0.884 -0.757 -11.073 1.00 96.44 80 THR A O 1
ATOM 649 N N . GLY A 1 81 ? -1.092 -1.025 -8.887 1.00 95.75 81 GLY A N 1
ATOM 650 C CA . GLY A 1 81 ? 0.206 -1.691 -8.762 1.00 95.75 81 GLY A CA 1
ATOM 651 C C . GLY A 1 81 ? 0.187 -3.135 -9.266 1.00 95.75 81 GLY A C 1
ATOM 652 O O . GLY A 1 81 ? 0.856 -3.481 -10.247 1.00 95.75 81 GLY A O 1
ATOM 653 N N . LEU A 1 82 ? -0.600 -3.981 -8.598 1.00 97.62 82 LEU A N 1
ATOM 654 C CA . LEU A 1 82 ? -0.597 -5.429 -8.818 1.00 97.62 82 LEU A CA 1
ATOM 655 C C . LEU A 1 82 ? -1.185 -5.818 -10.179 1.00 97.62 82 LEU A C 1
ATOM 657 O O . LEU A 1 82 ? -0.623 -6.677 -10.859 1.00 97.62 82 LEU A O 1
ATOM 661 N N . LEU A 1 83 ? -2.258 -5.154 -10.620 1.00 97.56 83 LEU A N 1
ATOM 662 C CA . LEU A 1 83 ? -2.874 -5.413 -11.925 1.00 97.56 83 LEU A CA 1
ATOM 663 C C . LEU A 1 83 ? -1.870 -5.251 -13.071 1.00 97.56 83 LEU A C 1
ATOM 665 O O . LEU A 1 83 ? -1.798 -6.108 -13.950 1.00 97.56 83 LEU A O 1
ATOM 669 N N . ARG A 1 84 ? -1.032 -4.207 -13.039 1.00 96.00 84 ARG A N 1
ATOM 670 C CA . ARG A 1 84 ? 0.036 -4.035 -14.031 1.00 96.00 84 ARG A CA 1
ATOM 671 C C . ARG A 1 84 ? 1.022 -5.192 -14.022 1.00 96.00 84 ARG A C 1
ATOM 673 O O . ARG A 1 84 ? 1.422 -5.646 -15.091 1.00 96.00 84 ARG A O 1
ATOM 680 N N . ILE A 1 85 ? 1.431 -5.656 -12.842 1.00 94.94 85 ILE A N 1
ATOM 681 C CA . ILE A 1 85 ? 2.349 -6.795 -12.728 1.00 94.94 85 ILE A CA 1
ATOM 682 C C . ILE A 1 85 ? 1.723 -8.031 -13.378 1.00 94.94 85 ILE A C 1
ATOM 684 O O . ILE A 1 85 ? 2.397 -8.701 -14.160 1.00 94.94 85 ILE A O 1
ATOM 688 N N . ILE A 1 86 ? 0.443 -8.298 -13.118 1.00 96.62 86 ILE A N 1
ATOM 689 C CA . ILE A 1 86 ? -0.279 -9.434 -13.702 1.00 96.62 86 ILE A CA 1
ATOM 690 C C . ILE A 1 86 ? -0.330 -9.305 -15.226 1.00 96.62 86 ILE A C 1
ATOM 692 O O . ILE A 1 86 ? 0.164 -10.192 -15.922 1.00 96.62 86 ILE A O 1
ATOM 696 N N . VAL A 1 87 ? -0.858 -8.191 -15.747 1.00 96.19 87 VAL A N 1
ATOM 697 C CA . VAL A 1 87 ? -1.020 -7.970 -17.194 1.00 96.19 87 VAL A CA 1
ATOM 698 C C . VAL A 1 87 ? 0.322 -8.105 -17.910 1.00 96.19 87 VAL A C 1
ATOM 700 O O . VAL A 1 87 ? 0.421 -8.867 -18.872 1.00 96.19 87 VAL A O 1
ATOM 703 N N . LYS A 1 88 ? 1.380 -7.472 -17.389 1.00 93.62 88 LYS A N 1
ATOM 704 C CA . LYS A 1 88 ? 2.720 -7.535 -17.983 1.00 93.62 88 LYS A CA 1
ATOM 705 C C . LYS A 1 88 ? 3.298 -8.949 -17.996 1.00 93.62 88 LYS A C 1
ATOM 707 O O . LYS A 1 88 ? 3.906 -9.339 -18.984 1.00 93.62 88 LYS A O 1
ATOM 712 N N . ASN A 1 89 ? 3.128 -9.734 -16.929 1.00 92.25 89 ASN A N 1
ATOM 713 C CA . ASN A 1 89 ? 3.683 -11.093 -16.895 1.00 92.25 89 ASN A CA 1
ATOM 714 C C . ASN A 1 89 ? 2.858 -12.095 -17.717 1.00 92.25 89 ASN A C 1
ATOM 716 O O . ASN A 1 89 ? 3.426 -13.077 -18.188 1.00 92.25 89 ASN A O 1
ATOM 720 N N . TRP A 1 90 ? 1.553 -11.874 -17.895 1.00 94.19 90 TRP A N 1
ATOM 721 C CA . TRP A 1 90 ? 0.693 -12.753 -18.694 1.00 94.19 90 TRP A CA 1
ATOM 722 C C . TRP A 1 90 ? 0.745 -12.460 -20.189 1.00 94.19 90 TRP A C 1
ATOM 724 O O . TRP A 1 90 ? 0.824 -13.390 -20.984 1.00 94.19 90 TRP A O 1
ATOM 734 N N . THR A 1 91 ? 0.708 -11.184 -20.561 1.00 93.88 91 THR A N 1
ATOM 735 C CA . THR A 1 91 ? 0.566 -10.754 -21.961 1.00 93.88 91 THR A CA 1
ATOM 736 C C . THR A 1 91 ? 1.865 -10.228 -22.565 1.00 93.88 91 THR A C 1
ATOM 738 O O . THR A 1 91 ? 1.936 -10.019 -23.768 1.00 93.88 91 THR A O 1
ATOM 741 N N . GLY A 1 92 ? 2.879 -9.944 -21.740 1.00 90.81 92 GLY A N 1
ATOM 742 C CA . GLY A 1 92 ? 4.070 -9.193 -22.150 1.00 90.81 92 GLY A CA 1
ATOM 743 C C . GLY A 1 92 ? 3.824 -7.687 -22.315 1.00 90.81 92 GLY A C 1
ATOM 744 O O . GLY A 1 92 ? 4.779 -6.913 -22.323 1.00 90.81 92 GLY A O 1
ATOM 745 N N . TYR A 1 93 ? 2.562 -7.249 -22.379 1.00 92.62 93 TYR A N 1
ATOM 746 C CA . TYR A 1 93 ? 2.187 -5.861 -22.612 1.00 92.62 93 TYR A CA 1
ATOM 747 C C . TYR A 1 93 ? 2.167 -5.040 -21.317 1.00 92.62 93 TYR A C 1
ATOM 749 O O . TYR A 1 93 ? 1.585 -5.427 -20.302 1.00 92.62 93 TYR A O 1
ATOM 757 N N . ASP A 1 94 ? 2.788 -3.863 -21.361 1.00 93.94 94 ASP A N 1
ATOM 758 C CA . ASP A 1 94 ? 2.764 -2.886 -20.279 1.00 93.94 94 ASP A CA 1
ATOM 759 C C . ASP A 1 94 ? 1.850 -1.725 -20.661 1.00 93.94 94 ASP A C 1
ATOM 761 O O . ASP A 1 94 ? 2.232 -0.833 -21.417 1.00 93.94 94 ASP A O 1
ATOM 765 N N . PHE A 1 95 ? 0.638 -1.711 -20.112 1.00 94.19 95 PHE A N 1
ATOM 766 C CA . PHE A 1 95 ? -0.362 -0.711 -20.477 1.00 94.19 95 PHE A CA 1
ATOM 767 C C . PHE A 1 95 ? 0.024 0.728 -20.091 1.00 94.19 95 PHE A C 1
ATOM 769 O O . PHE A 1 95 ? -0.594 1.671 -20.577 1.00 94.19 95 PHE A O 1
ATOM 776 N N . ARG A 1 96 ? 1.081 0.940 -19.287 1.00 95.19 96 ARG A N 1
ATOM 777 C CA . ARG A 1 96 ? 1.666 2.282 -19.095 1.00 95.19 96 ARG A CA 1
ATOM 778 C C . ARG A 1 96 ? 2.167 2.895 -20.401 1.00 95.19 96 ARG A C 1
ATOM 780 O O . ARG A 1 96 ? 2.250 4.114 -20.490 1.00 95.19 96 ARG A O 1
ATOM 787 N N . LEU A 1 97 ? 2.500 2.066 -21.388 1.00 95.50 97 LEU A N 1
ATOM 788 C CA . LEU A 1 97 ? 2.999 2.489 -22.694 1.00 95.50 97 LEU A CA 1
ATOM 789 C C . LEU A 1 97 ? 1.881 2.910 -23.653 1.00 95.50 97 LEU A C 1
ATOM 791 O O . LEU A 1 97 ? 2.174 3.375 -24.746 1.00 95.50 97 LEU A O 1
ATOM 795 N N . SER A 1 98 ? 0.605 2.785 -23.265 1.00 94.62 98 SER A N 1
ATOM 796 C CA . SER A 1 98 ? -0.513 3.132 -24.151 1.00 94.62 98 SER A CA 1
ATOM 797 C C . SER A 1 98 ? -0.544 4.621 -24.512 1.00 94.62 98 SER A C 1
ATOM 799 O O . SER A 1 98 ? -0.993 4.991 -25.590 1.00 94.62 98 SER A O 1
ATOM 801 N N . SER A 1 99 ? -0.099 5.486 -23.596 1.00 96.31 99 SER A N 1
ATOM 802 C CA . SER A 1 99 ? 0.070 6.918 -23.829 1.00 96.31 99 SER A CA 1
ATOM 803 C C . SER A 1 99 ? 0.947 7.543 -22.743 1.00 96.31 99 SER A C 1
ATOM 805 O O . SER A 1 99 ? 1.028 7.038 -21.619 1.00 96.31 99 SER A O 1
ATOM 807 N N . THR A 1 100 ? 1.540 8.703 -23.028 1.00 95.44 100 THR A N 1
ATOM 808 C CA . THR A 1 100 ? 2.283 9.486 -22.025 1.00 95.44 100 THR A CA 1
ATOM 809 C C . THR A 1 100 ? 1.400 9.893 -20.840 1.00 95.44 100 THR A C 1
ATOM 811 O O . THR A 1 100 ? 1.873 9.949 -19.705 1.00 95.44 100 THR A O 1
ATOM 814 N N . VAL A 1 101 ? 0.106 10.138 -21.072 1.00 96.62 101 VAL A N 1
ATOM 815 C CA . VAL A 1 101 ? -0.861 10.458 -20.009 1.00 96.62 101 VAL A CA 1
ATOM 816 C C . VAL A 1 101 ? -1.078 9.246 -19.102 1.00 96.62 101 VAL A C 1
ATOM 818 O O . VAL A 1 101 ? -0.966 9.373 -17.883 1.00 96.62 101 VAL A O 1
ATOM 821 N N . THR A 1 102 ? -1.299 8.063 -19.682 1.00 96.81 102 THR A N 1
ATOM 822 C CA . THR A 1 102 ? -1.435 6.800 -18.939 1.00 96.81 102 THR A CA 1
ATOM 823 C C . THR A 1 102 ? -0.188 6.524 -18.110 1.00 96.81 102 THR A C 1
ATOM 825 O O . THR A 1 102 ? -0.300 6.234 -16.922 1.00 96.81 102 THR A O 1
ATOM 828 N N . CYS A 1 103 ? 0.998 6.669 -18.708 1.00 97.19 103 CYS A N 1
ATOM 829 C CA . CYS A 1 103 ? 2.289 6.526 -18.040 1.00 97.19 103 CYS A CA 1
ATOM 830 C C . CYS A 1 103 ? 2.356 7.370 -16.754 1.00 97.19 103 CYS A C 1
ATOM 832 O O . CYS A 1 103 ? 2.565 6.840 -15.660 1.00 97.19 103 CYS A O 1
ATOM 834 N N . LYS A 1 104 ? 2.090 8.675 -16.879 1.00 97.75 104 LYS A N 1
ATOM 835 C CA . LYS A 1 104 ? 2.141 9.651 -15.784 1.00 97.75 104 LYS A CA 1
ATOM 836 C C . LYS A 1 104 ? 1.107 9.378 -14.694 1.00 97.75 104 LYS A C 1
ATOM 838 O O . LYS A 1 104 ? 1.470 9.243 -13.526 1.00 97.75 104 LYS A O 1
ATOM 843 N N . ILE A 1 105 ? -0.169 9.270 -15.071 1.00 97.69 105 ILE A N 1
ATOM 844 C CA . ILE A 1 105 ? -1.274 9.056 -14.124 1.00 97.69 105 ILE A CA 1
ATOM 845 C C . ILE A 1 105 ? -1.085 7.733 -13.389 1.00 97.69 105 ILE A C 1
ATOM 847 O O . ILE A 1 105 ? -1.228 7.670 -12.170 1.00 97.69 105 ILE A O 1
ATOM 851 N N . HIS A 1 106 ? -0.715 6.672 -14.102 1.00 97.75 106 HIS A N 1
ATOM 852 C CA . HIS A 1 106 ? -0.526 5.377 -13.479 1.00 97.75 106 HIS A CA 1
ATOM 853 C C . HIS A 1 106 ? 0.610 5.394 -12.456 1.00 97.75 106 HIS A C 1
ATOM 855 O O . HIS A 1 106 ? 0.457 4.820 -11.377 1.00 97.75 106 HIS A O 1
ATOM 861 N N . TYR A 1 107 ? 1.758 6.001 -12.772 1.00 96.88 107 TYR A N 1
ATOM 862 C CA . TYR A 1 107 ? 2.847 6.130 -11.801 1.00 96.88 107 TYR A CA 1
ATOM 863 C C . TYR A 1 107 ? 2.407 6.933 -10.582 1.00 96.88 107 TYR A C 1
ATOM 865 O O . TYR A 1 107 ? 2.588 6.453 -9.466 1.00 96.88 107 TYR A O 1
ATOM 873 N N . PHE A 1 108 ? 1.750 8.078 -10.789 1.00 98.38 108 PHE A N 1
ATOM 874 C CA . PHE A 1 108 ? 1.183 8.878 -9.705 1.00 98.38 108 PHE A CA 1
ATOM 875 C C . PHE A 1 108 ? 0.297 8.040 -8.773 1.00 98.38 108 PHE A C 1
ATOM 877 O O . PHE A 1 108 ? 0.529 8.013 -7.567 1.00 98.38 108 PHE A O 1
ATOM 884 N N . LEU A 1 109 ? -0.660 7.287 -9.322 1.00 98.25 109 LEU A N 1
ATOM 885 C CA . LEU A 1 109 ? -1.557 6.453 -8.520 1.00 98.25 109 LEU A CA 1
ATOM 886 C C . LEU A 1 109 ? -0.831 5.285 -7.833 1.00 98.25 109 LEU A C 1
ATOM 888 O O . LEU A 1 109 ? -1.137 4.970 -6.685 1.00 98.25 109 LEU A O 1
ATOM 892 N N . THR A 1 110 ? 0.161 4.682 -8.502 1.00 97.12 110 THR A N 1
ATOM 893 C CA . THR A 1 110 ? 0.958 3.572 -7.942 1.00 97.12 110 THR A CA 1
ATOM 894 C C . THR A 1 110 ? 1.740 3.999 -6.700 1.00 97.12 110 THR A C 1
ATOM 896 O O . THR A 1 110 ? 1.998 3.151 -5.860 1.00 97.12 110 THR A O 1
ATOM 899 N N . TYR A 1 111 ? 2.090 5.281 -6.565 1.00 97.38 111 TYR A N 1
ATOM 900 C CA . TYR A 1 111 ? 2.728 5.819 -5.360 1.00 97.38 111 TYR A CA 1
ATOM 901 C C . TYR A 1 111 ? 1.718 6.411 -4.364 1.00 97.38 111 TYR A C 1
ATOM 903 O O . TYR A 1 111 ? 1.822 6.187 -3.159 1.00 97.38 111 TYR A O 1
ATOM 911 N N . ALA A 1 112 ? 0.702 7.135 -4.843 1.00 98.38 112 ALA A N 1
ATOM 912 C CA . ALA A 1 112 ? -0.267 7.803 -3.977 1.00 98.38 112 ALA A CA 1
ATOM 913 C C . ALA A 1 112 ? -1.108 6.815 -3.148 1.00 98.38 112 ALA A C 1
ATOM 915 O O . ALA A 1 112 ? -1.287 7.031 -1.950 1.00 98.38 112 ALA A O 1
ATOM 916 N N . PHE A 1 113 ? -1.602 5.722 -3.743 1.00 98.62 113 PHE A N 1
ATOM 917 C CA . PHE A 1 113 ? -2.449 4.764 -3.021 1.00 98.62 113 PHE A CA 1
ATOM 918 C C . PHE A 1 113 ? -1.721 4.031 -1.883 1.00 98.62 113 PHE A C 1
ATOM 920 O O . PHE A 1 113 ? -2.269 4.003 -0.778 1.00 98.62 113 PHE A O 1
ATOM 927 N N . PRO A 1 114 ? -0.496 3.496 -2.073 1.00 98.06 114 PRO A N 1
ATOM 928 C CA . PRO A 1 114 ? 0.300 2.952 -0.974 1.00 98.06 114 PRO A CA 1
ATOM 929 C C . PRO A 1 114 ? 0.527 3.922 0.179 1.00 98.06 114 PRO A C 1
ATOM 931 O O . PRO A 1 114 ? 0.332 3.557 1.339 1.00 98.06 114 PRO A O 1
ATOM 934 N N . HIS A 1 115 ? 0.894 5.168 -0.134 1.00 98.25 115 HIS A N 1
ATOM 935 C CA . HIS A 1 115 ? 1.081 6.206 0.873 1.00 98.25 115 HIS A CA 1
ATOM 936 C C . HIS A 1 115 ? -0.218 6.471 1.642 1.00 98.25 115 HIS A C 1
ATOM 938 O O . HIS A 1 115 ? -0.208 6.506 2.871 1.00 98.25 115 HIS A O 1
ATOM 944 N N . LEU A 1 116 ? -1.353 6.589 0.945 1.00 98.19 116 LEU A N 1
ATOM 945 C CA . LEU A 1 116 ? -2.660 6.776 1.579 1.00 98.19 116 LEU A CA 1
ATOM 946 C C . LEU A 1 116 ? -3.045 5.593 2.476 1.00 98.19 116 LEU A C 1
ATOM 948 O O . LEU A 1 116 ? -3.524 5.815 3.588 1.00 98.19 116 LEU A O 1
ATOM 952 N N . SER A 1 117 ? -2.822 4.355 2.024 1.00 97.81 117 SER A N 1
ATOM 953 C CA . SER A 1 117 ? -3.088 3.142 2.812 1.00 97.81 117 SER A CA 1
ATOM 954 C C . SER A 1 117 ? -2.257 3.152 4.102 1.00 97.81 117 SER A C 1
ATOM 956 O O . SER A 1 117 ? -2.812 3.110 5.202 1.00 97.81 117 SER A O 1
ATOM 958 N N . SER A 1 118 ? -0.944 3.365 3.982 1.00 97.69 118 SER A N 1
ATOM 959 C CA . SER A 1 118 ? -0.007 3.435 5.109 1.00 97.69 118 SER A CA 1
ATOM 960 C C . SER A 1 118 ? -0.397 4.487 6.156 1.00 97.69 118 SER A C 1
ATOM 962 O O . SER A 1 118 ? -0.581 4.175 7.337 1.00 97.69 118 SER A O 1
ATOM 964 N N . TRP A 1 119 ? -0.629 5.731 5.734 1.00 98.12 119 TRP A N 1
ATOM 965 C CA . TRP A 1 119 ? -0.998 6.802 6.662 1.00 98.12 119 TRP A CA 1
ATOM 966 C C . TRP A 1 119 ? -2.414 6.654 7.229 1.00 98.12 119 TRP A C 1
ATOM 968 O O . TRP A 1 119 ? -2.687 7.110 8.342 1.00 98.12 119 TRP A O 1
ATOM 978 N N . THR A 1 120 ? -3.311 5.954 6.530 1.00 97.19 120 THR A N 1
ATOM 979 C CA . THR A 1 120 ? -4.616 5.591 7.095 1.00 97.19 120 THR A CA 1
ATOM 980 C C . THR A 1 120 ? -4.458 4.567 8.226 1.00 97.19 120 THR A C 1
ATOM 982 O O . THR A 1 120 ? -5.096 4.725 9.267 1.00 97.19 120 THR A O 1
ATOM 985 N N . VAL A 1 121 ? -3.557 3.580 8.102 1.00 95.88 121 VAL A N 1
ATOM 986 C CA . VAL A 1 121 ? -3.224 2.647 9.202 1.00 95.88 121 VAL A CA 1
ATOM 987 C C . VAL A 1 121 ? -2.644 3.393 10.410 1.00 95.88 121 VA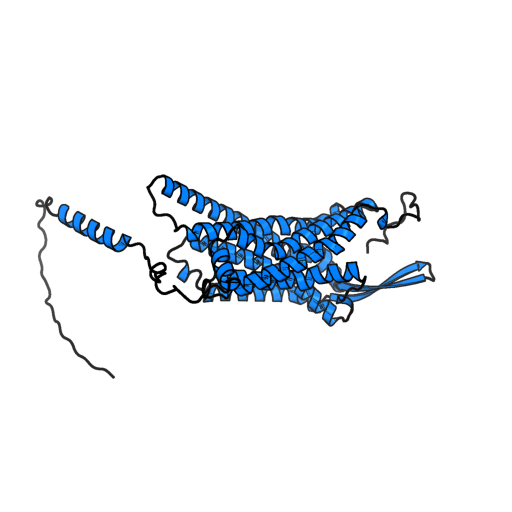L A C 1
ATOM 989 O O . VAL A 1 121 ? -3.017 3.101 11.553 1.00 95.88 121 VAL A O 1
ATOM 992 N N . VAL A 1 122 ? -1.790 4.398 10.183 1.00 96.75 122 VAL A N 1
ATOM 993 C CA . VAL A 1 122 ? -1.273 5.269 11.255 1.00 96.75 122 VAL A CA 1
ATOM 994 C C . VAL A 1 122 ? -2.420 5.974 11.984 1.00 96.75 122 VAL A C 1
ATOM 996 O O . VAL A 1 122 ? -2.508 5.887 13.210 1.00 96.75 122 VAL A O 1
ATOM 999 N N . LEU A 1 123 ? -3.340 6.614 11.255 1.00 95.56 123 LEU A N 1
ATOM 1000 C CA . LEU A 1 123 ? -4.489 7.303 11.854 1.00 95.56 123 LEU A CA 1
ATOM 1001 C C . LEU A 1 123 ? -5.395 6.362 12.652 1.00 95.56 123 LEU A C 1
ATOM 1003 O O . LEU A 1 123 ? -5.812 6.712 13.754 1.00 95.56 123 LEU A O 1
ATOM 1007 N N . VAL A 1 124 ? -5.667 5.163 12.131 1.00 92.44 124 VAL A N 1
ATOM 1008 C CA . VAL A 1 124 ? -6.432 4.128 12.846 1.00 92.44 124 VAL A CA 1
ATOM 1009 C C . VAL A 1 124 ? -5.742 3.749 14.159 1.00 92.44 124 VAL A C 1
ATOM 1011 O O . VAL A 1 124 ? -6.393 3.619 15.196 1.00 92.44 124 VAL A O 1
ATOM 1014 N N . THR A 1 125 ? -4.418 3.608 14.133 1.00 92.75 125 THR A N 1
ATOM 1015 C CA . THR A 1 125 ? -3.623 3.250 15.314 1.00 92.75 125 THR A CA 1
ATOM 1016 C C . THR A 1 125 ? -3.638 4.369 16.362 1.00 92.75 125 THR A C 1
ATOM 1018 O O . THR A 1 125 ? -3.830 4.102 17.550 1.00 92.75 125 THR A O 1
ATOM 1021 N N . LEU A 1 126 ? -3.506 5.630 15.939 1.00 92.81 126 LEU A N 1
ATOM 1022 C CA . LEU A 1 126 ? -3.553 6.791 16.832 1.00 92.81 126 LEU A CA 1
ATOM 1023 C C . LEU A 1 126 ? -4.949 7.014 17.430 1.00 92.81 126 LEU A C 1
ATOM 1025 O O . LEU A 1 126 ? -5.068 7.244 18.633 1.00 92.81 126 LEU A O 1
ATOM 1029 N N . GLU A 1 127 ? -6.012 6.885 16.633 1.00 90.44 127 GLU A N 1
ATOM 1030 C CA . GLU A 1 127 ? -7.398 6.960 17.117 1.00 90.44 127 GLU A CA 1
ATOM 1031 C C . GLU A 1 127 ? -7.660 5.903 18.200 1.00 90.44 127 GLU A C 1
ATOM 1033 O O . GLU A 1 127 ? -8.228 6.198 19.261 1.00 90.44 127 GLU A O 1
ATOM 1038 N N . ARG A 1 128 ? -7.144 4.687 17.984 1.00 87.12 128 ARG A N 1
ATOM 1039 C CA . ARG A 1 128 ? -7.233 3.585 18.943 1.00 87.12 128 ARG A CA 1
ATOM 1040 C C . ARG A 1 128 ? -6.460 3.867 20.225 1.00 87.12 128 ARG A C 1
ATOM 1042 O O . ARG A 1 128 ? -6.946 3.542 21.314 1.00 87.12 128 ARG A O 1
ATOM 1049 N N . LEU A 1 129 ? -5.271 4.457 20.111 1.00 88.75 129 LEU A N 1
ATOM 1050 C CA . LEU A 1 129 ? -4.451 4.847 21.252 1.00 88.75 129 LEU A CA 1
ATOM 1051 C C . LEU A 1 129 ? -5.181 5.893 22.108 1.00 88.75 129 LEU A C 1
ATOM 1053 O O . LEU A 1 129 ? -5.349 5.685 23.311 1.00 88.75 129 LEU A O 1
ATOM 1057 N N . VAL A 1 130 ? -5.700 6.960 21.491 1.00 88.75 130 VAL A N 1
ATOM 1058 C CA . VAL A 1 130 ? -6.467 8.008 22.189 1.00 88.75 130 VAL A CA 1
ATOM 1059 C C . VAL A 1 130 ? -7.706 7.420 22.867 1.00 88.75 130 VA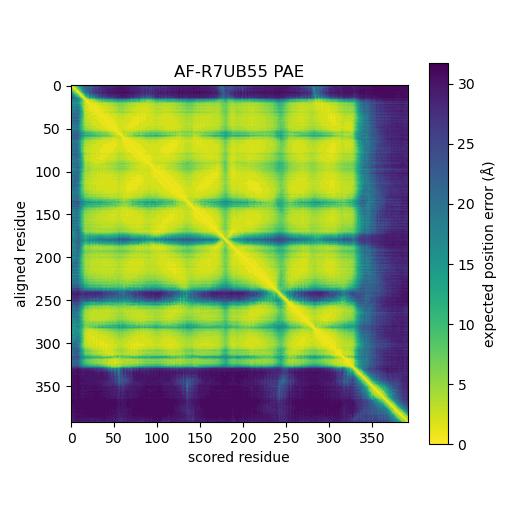L A C 1
ATOM 1061 O O . VAL A 1 130 ? -7.937 7.680 24.048 1.00 88.75 130 VAL A O 1
ATOM 1064 N N . SER A 1 131 ? -8.445 6.547 22.177 1.00 84.38 131 SER A N 1
ATOM 1065 C CA . SER A 1 131 ? -9.626 5.861 22.724 1.00 84.38 131 SER A CA 1
ATOM 1066 C C . SER A 1 131 ? -9.340 5.046 23.993 1.00 84.38 131 SER A C 1
ATOM 1068 O O . SER A 1 131 ? -10.230 4.861 24.822 1.00 84.38 131 SER A O 1
ATOM 1070 N N . LEU A 1 132 ? -8.114 4.535 24.158 1.00 81.12 132 LEU A N 1
ATOM 1071 C CA . LEU A 1 132 ? -7.696 3.772 25.341 1.00 81.12 132 LEU A CA 1
ATOM 1072 C C . LEU A 1 132 ? -7.128 4.649 26.459 1.00 81.12 132 LEU A C 1
ATOM 1074 O O . LEU A 1 132 ? -7.270 4.310 27.632 1.00 81.12 132 LEU A O 1
ATOM 1078 N N . TRP A 1 133 ? -6.459 5.746 26.109 1.00 82.50 133 TRP A N 1
ATOM 1079 C CA . TRP A 1 133 ? -5.757 6.605 27.066 1.00 82.50 133 TRP A CA 1
ATOM 1080 C C . TRP A 1 133 ? -6.611 7.747 27.610 1.00 82.50 133 TRP A C 1
ATOM 1082 O O . TRP A 1 133 ? -6.338 8.237 28.709 1.00 82.50 133 TRP A O 1
ATOM 1092 N N . ARG A 1 134 ? -7.610 8.181 26.839 1.00 81.94 134 ARG A N 1
ATOM 1093 C CA . ARG A 1 134 ? -8.513 9.294 27.147 1.00 81.94 134 ARG A CA 1
ATOM 1094 C C . ARG A 1 134 ? -9.967 8.925 26.800 1.00 81.94 134 ARG A C 1
ATOM 1096 O O . ARG A 1 134 ? -10.596 9.595 25.982 1.00 81.94 134 ARG A O 1
ATOM 1103 N N . PRO A 1 135 ? -10.541 7.871 27.415 1.00 78.06 135 PRO A N 1
ATOM 1104 C CA . PRO A 1 135 ? -11.866 7.358 27.047 1.00 78.06 135 PRO A CA 1
ATOM 1105 C C . PRO A 1 135 ? -13.000 8.385 27.214 1.00 78.06 135 PRO A C 1
ATOM 1107 O O . PRO A 1 135 ? -13.982 8.326 26.479 1.00 78.06 135 PRO A O 1
ATOM 1110 N N . PHE A 1 136 ? -12.868 9.340 28.141 1.00 77.81 136 PHE A N 1
ATOM 1111 C CA . PHE A 1 136 ? -13.877 10.380 28.387 1.00 77.81 136 PHE A CA 1
ATOM 1112 C C . PHE A 1 136 ? -13.757 11.590 27.451 1.00 77.81 136 PHE A C 1
ATOM 1114 O O . PHE A 1 136 ? -14.738 12.290 27.226 1.00 77.81 136 PHE A O 1
ATOM 1121 N N . GLU A 1 137 ? -12.583 11.807 26.856 1.00 80.31 137 GLU A N 1
ATOM 1122 C CA . GLU A 1 137 ? -12.311 12.956 25.983 1.00 80.31 137 GLU A CA 1
ATOM 1123 C C . GLU A 1 137 ? -12.267 12.563 24.502 1.00 80.31 137 GLU A C 1
ATOM 1125 O O . GLU A 1 137 ? -12.222 13.434 23.638 1.00 80.31 137 GLU A O 1
ATOM 1130 N N . VAL A 1 138 ? -12.321 11.265 24.173 1.00 80.62 138 VAL A N 1
ATOM 1131 C CA . VAL A 1 138 ? -12.193 10.764 22.794 1.00 80.62 138 VAL A CA 1
ATOM 1132 C C . VAL A 1 138 ? -13.186 11.411 21.826 1.00 80.62 138 VAL A C 1
ATOM 1134 O O . VAL A 1 138 ? -12.816 11.726 20.702 1.00 80.62 138 VAL A O 1
ATOM 1137 N N . LYS A 1 139 ? -14.423 11.689 22.258 1.00 79.06 139 LYS A N 1
ATOM 1138 C CA . LYS A 1 139 ? -15.432 12.350 21.409 1.00 79.06 139 LYS A CA 1
ATOM 1139 C C . LYS A 1 139 ? -15.081 13.809 21.095 1.00 79.06 139 LYS A C 1
ATOM 1141 O O . LYS A 1 139 ? -15.517 14.324 20.070 1.00 79.06 139 LYS A O 1
ATOM 1146 N N . VAL A 1 140 ? -14.305 14.459 21.963 1.00 82.69 140 VAL A N 1
ATOM 1147 C CA . VAL A 1 140 ? -13.822 15.835 21.787 1.00 82.69 140 VAL A CA 1
ATOM 1148 C C . VAL A 1 140 ? -12.522 15.835 20.980 1.00 82.69 140 VAL A C 1
ATOM 1150 O O . VAL A 1 140 ? -12.400 16.575 20.006 1.00 82.69 140 VAL A O 1
ATOM 1153 N N . ILE A 1 141 ? -11.559 14.985 21.347 1.00 83.25 141 ILE A N 1
ATOM 1154 C CA . ILE A 1 141 ? -10.239 14.900 20.704 1.00 83.25 141 ILE A CA 1
ATOM 1155 C C . ILE A 1 141 ? -10.370 14.323 19.291 1.00 83.25 141 ILE A C 1
ATOM 1157 O O . ILE A 1 141 ? -10.009 14.979 18.316 1.00 83.25 141 ILE A O 1
ATOM 1161 N N . CYS A 1 142 ? -10.945 13.129 19.179 1.00 87.81 142 CYS A N 1
ATOM 1162 C CA . CYS A 1 142 ? -11.188 12.410 17.934 1.00 87.81 142 CYS A CA 1
ATOM 1163 C C . CYS A 1 142 ? -12.651 12.580 17.512 1.00 87.81 142 CYS A C 1
ATOM 1165 O O . CYS A 1 142 ? -13.361 11.604 17.282 1.00 87.81 142 CYS A O 1
ATOM 1167 N N . SER A 1 143 ? -13.145 13.815 17.423 1.00 90.19 143 SER A N 1
ATOM 1168 C CA . SER A 1 143 ? -14.455 14.034 16.803 1.00 90.19 143 SER A CA 1
ATOM 1169 C C . SER A 1 143 ? -14.408 13.634 15.322 1.00 90.19 143 SER A C 1
ATOM 1171 O O . SER A 1 143 ? -13.361 13.733 14.675 1.00 90.19 143 SER A O 1
ATOM 1173 N N . HIS A 1 144 ? -15.542 13.207 14.761 1.00 89.44 144 HIS A N 1
ATOM 1174 C CA . HIS A 1 144 ? -15.591 12.751 13.368 1.00 89.44 144 HIS A CA 1
ATOM 1175 C C . HIS A 1 144 ? -15.084 13.807 12.377 1.00 89.44 144 HIS A C 1
ATOM 1177 O O . HIS A 1 144 ? -14.306 13.494 11.480 1.00 89.44 144 HIS A O 1
ATOM 1183 N N . GLN A 1 145 ? -15.444 15.073 12.599 1.00 91.94 145 GLN A N 1
ATOM 1184 C CA . GLN A 1 145 ? -14.988 16.201 11.784 1.00 91.94 145 GLN A CA 1
ATOM 1185 C C . GLN A 1 145 ? -13.468 16.392 11.849 1.00 91.94 145 GLN A C 1
ATOM 1187 O O . GLN A 1 145 ? -12.843 16.647 10.825 1.00 91.94 145 GLN A O 1
ATOM 1192 N N . ARG A 1 146 ? -12.858 16.239 13.032 1.00 93.00 146 ARG A N 1
ATOM 1193 C CA . ARG A 1 146 ? -11.402 16.367 13.199 1.00 93.00 146 ARG A CA 1
ATOM 1194 C C . ARG A 1 146 ? -10.661 15.222 12.525 1.00 93.00 146 ARG A C 1
ATOM 1196 O O . ARG A 1 146 ? -9.691 15.468 11.821 1.00 93.00 146 ARG A O 1
ATOM 1203 N N . VAL A 1 147 ? -11.130 13.986 12.703 1.00 94.00 147 VAL A N 1
ATOM 1204 C CA . VAL A 1 147 ? -10.535 12.811 12.046 1.00 94.00 147 VAL A CA 1
ATOM 1205 C C . VAL A 1 147 ? -10.629 12.934 10.524 1.00 94.00 147 VAL A C 1
ATOM 1207 O O . VAL A 1 147 ? -9.640 12.696 9.835 1.00 94.00 147 VAL A O 1
ATOM 1210 N N . LEU A 1 148 ? -11.782 13.365 10.005 1.00 95.00 148 LEU A N 1
ATOM 1211 C CA . LEU A 1 148 ? -11.968 13.643 8.583 1.00 95.00 148 LEU A CA 1
ATOM 1212 C C . LEU A 1 148 ? -11.007 14.733 8.090 1.00 95.00 148 LEU A C 1
ATOM 1214 O O . LEU A 1 148 ? -10.338 14.535 7.081 1.00 95.00 148 LEU A O 1
ATOM 1218 N N . LEU A 1 149 ? -10.899 15.851 8.815 1.00 96.06 149 LEU A N 1
ATOM 1219 C CA . LEU A 1 149 ? -9.981 16.938 8.475 1.00 96.06 149 LEU A CA 1
ATOM 1220 C C . LEU A 1 149 ? -8.527 16.452 8.428 1.00 96.06 149 LEU A C 1
ATOM 1222 O O . LEU A 1 149 ? -7.849 16.690 7.435 1.00 96.06 149 LEU A O 1
ATOM 1226 N N . PHE A 1 150 ? -8.055 15.728 9.449 1.00 96.19 150 PHE A N 1
ATOM 1227 C CA . PHE A 1 150 ? -6.697 15.174 9.456 1.00 96.19 150 PHE A CA 1
ATOM 1228 C C . PHE A 1 150 ? -6.453 14.226 8.283 1.00 96.19 150 PHE A C 1
ATOM 1230 O O . PHE A 1 150 ? -5.410 14.311 7.639 1.00 96.19 150 PHE A O 1
ATOM 1237 N N . TRP A 1 151 ? -7.417 13.358 7.969 1.00 97.50 151 TRP A N 1
ATOM 1238 C CA . TRP A 1 151 ? -7.308 12.453 6.828 1.00 97.50 151 TRP A CA 1
ATOM 1239 C C . TRP A 1 151 ? -7.248 13.210 5.491 1.00 97.50 151 TRP A C 1
ATOM 1241 O O . TRP A 1 151 ? -6.428 12.875 4.637 1.00 97.50 151 TRP A O 1
ATOM 1251 N N . ILE A 1 152 ? -8.048 14.270 5.319 1.00 98.06 152 ILE A N 1
ATOM 1252 C CA . ILE A 1 152 ? -8.003 15.138 4.131 1.00 98.06 152 ILE A CA 1
ATOM 1253 C C . ILE A 1 152 ? -6.651 15.848 4.026 1.00 98.06 152 ILE A C 1
ATOM 1255 O O . ILE A 1 152 ? -6.064 15.864 2.948 1.00 98.06 152 ILE A O 1
ATOM 1259 N N . LEU A 1 153 ? -6.131 16.399 5.127 1.00 98.25 153 LEU A N 1
ATOM 1260 C CA . LEU A 1 153 ? -4.833 17.083 5.146 1.00 98.25 153 LEU A CA 1
ATOM 1261 C C . LEU A 1 153 ? -3.684 16.133 4.789 1.00 98.25 153 LEU A C 1
ATOM 1263 O O . LEU A 1 153 ? -2.841 16.474 3.962 1.00 98.25 153 LEU A O 1
ATOM 1267 N N . ILE A 1 154 ? -3.685 14.924 5.352 1.00 97.88 154 ILE A N 1
ATOM 1268 C CA . ILE A 1 154 ? -2.727 13.866 5.005 1.00 97.88 154 ILE A CA 1
ATOM 1269 C C . ILE A 1 154 ? -2.849 13.491 3.527 1.00 97.88 154 ILE A C 1
ATOM 1271 O O . ILE A 1 154 ? -1.841 13.376 2.833 1.00 97.88 154 ILE A O 1
ATOM 1275 N N . SER A 1 155 ? -4.075 13.350 3.022 1.00 98.12 155 SER A N 1
ATOM 1276 C CA . SER A 1 155 ? -4.309 13.011 1.618 1.00 98.12 155 SER A CA 1
ATOM 1277 C C . SER A 1 155 ? -3.811 14.106 0.677 1.00 98.12 155 SER A C 1
ATOM 1279 O O . SER A 1 155 ? -3.141 13.811 -0.308 1.00 98.12 155 SER A O 1
ATOM 1281 N N . ALA A 1 156 ? -4.074 15.373 1.004 1.00 98.44 156 ALA A N 1
ATOM 1282 C CA . ALA A 1 156 ? -3.583 16.521 0.252 1.00 98.44 156 ALA A CA 1
ATOM 1283 C C . ALA A 1 156 ? -2.050 16.594 0.264 1.00 98.44 156 ALA A C 1
ATOM 1285 O O . ALA A 1 156 ? -1.443 16.806 -0.785 1.00 98.44 156 ALA A O 1
ATOM 1286 N N . PHE A 1 157 ? -1.419 16.348 1.417 1.00 98.19 157 PHE A N 1
ATOM 1287 C CA . PHE A 1 157 ? 0.036 16.265 1.526 1.00 98.19 157 PHE A CA 1
ATOM 1288 C C . PHE A 1 157 ? 0.610 15.148 0.646 1.00 98.19 157 PHE A C 1
ATOM 1290 O O . PHE A 1 157 ? 1.550 15.391 -0.104 1.00 98.19 157 PHE A O 1
ATOM 1297 N N . ILE A 1 158 ? 0.022 13.948 0.669 1.00 98.25 158 ILE A N 1
ATOM 1298 C CA . ILE A 1 158 ? 0.460 12.821 -0.169 1.00 98.25 158 ILE A CA 1
ATOM 1299 C C . ILE A 1 158 ? 0.289 13.136 -1.658 1.00 98.25 158 ILE A C 1
ATOM 1301 O O . ILE A 1 158 ? 1.174 12.828 -2.456 1.00 98.25 158 ILE A O 1
ATOM 1305 N N . ILE A 1 159 ? -0.817 13.768 -2.053 1.00 97.88 159 ILE A N 1
ATOM 1306 C CA . ILE A 1 159 ? -1.036 14.195 -3.440 1.00 97.88 159 ILE A CA 1
ATOM 1307 C C . ILE A 1 159 ? 0.040 15.200 -3.862 1.00 97.88 159 ILE A C 1
ATOM 1309 O O . ILE A 1 159 ? 0.657 15.023 -4.912 1.00 97.88 159 ILE A O 1
ATOM 1313 N N . ALA A 1 160 ? 0.310 16.212 -3.032 1.00 98.25 160 ALA A N 1
ATOM 1314 C CA . ALA A 1 160 ? 1.345 17.209 -3.295 1.00 98.25 160 ALA A CA 1
ATOM 1315 C C . ALA A 1 160 ? 2.739 16.570 -3.395 1.00 98.25 160 ALA A C 1
ATOM 1317 O O . ALA A 1 160 ? 3.469 16.841 -4.349 1.00 98.25 160 ALA A O 1
ATOM 1318 N N . LEU A 1 161 ? 3.066 15.658 -2.471 1.00 97.50 161 LEU A N 1
ATOM 1319 C CA . LEU A 1 161 ? 4.317 14.902 -2.456 1.00 97.50 161 LEU A CA 1
ATOM 1320 C C . LEU A 1 161 ? 4.539 14.133 -3.758 1.00 97.50 161 LEU A C 1
ATOM 1322 O O . LEU A 1 161 ? 5.674 14.022 -4.188 1.00 97.50 161 LEU A O 1
ATOM 1326 N N . ASN A 1 162 ? 3.480 13.611 -4.383 1.00 97.56 162 ASN A N 1
ATOM 1327 C CA . ASN A 1 162 ? 3.572 12.756 -5.568 1.00 97.56 162 ASN A CA 1
ATOM 1328 C C . ASN A 1 162 ? 3.358 13.512 -6.890 1.00 97.56 162 ASN A C 1
ATOM 1330 O O . ASN A 1 162 ? 3.512 12.932 -7.965 1.00 97.56 162 ASN A O 1
ATOM 1334 N N . VAL A 1 163 ? 3.030 14.809 -6.855 1.00 97.31 163 VAL A N 1
ATOM 1335 C CA . VAL A 1 163 ? 2.646 15.568 -8.059 1.00 97.31 163 VAL A CA 1
ATOM 1336 C C . VAL A 1 163 ? 3.782 15.668 -9.087 1.00 97.31 163 VAL A C 1
ATOM 1338 O O . VAL A 1 163 ? 3.531 15.675 -10.292 1.00 97.31 163 VAL A O 1
ATOM 1341 N N . HIS A 1 164 ? 5.042 15.666 -8.636 1.00 95.88 164 HIS A N 1
ATOM 1342 C CA . HIS A 1 164 ? 6.216 15.697 -9.517 1.00 95.88 164 HIS A CA 1
ATOM 1343 C C . HIS A 1 164 ? 6.273 14.493 -10.473 1.00 95.88 164 HIS A C 1
ATOM 1345 O O . HIS A 1 164 ? 6.856 14.608 -11.555 1.00 95.88 164 HIS A O 1
ATOM 1351 N N . LEU A 1 165 ? 5.637 13.360 -10.138 1.00 96.31 165 LEU A N 1
ATOM 1352 C CA . LEU A 1 165 ? 5.540 12.184 -11.012 1.00 96.31 165 LEU A CA 1
ATOM 1353 C C . LEU A 1 165 ? 4.816 12.513 -12.327 1.00 96.31 165 LEU A C 1
ATOM 1355 O O . LEU A 1 165 ? 5.196 12.009 -13.381 1.00 96.31 165 LEU A O 1
ATOM 1359 N N . LEU A 1 166 ? 3.829 13.416 -12.292 1.00 96.94 166 LEU A N 1
ATOM 1360 C CA . LEU A 1 166 ? 3.063 13.833 -13.474 1.00 96.94 166 LEU A CA 1
ATOM 1361 C C . LEU A 1 166 ? 3.886 14.692 -14.448 1.00 96.94 166 LEU A C 1
ATOM 1363 O O . LEU A 1 166 ? 3.541 14.826 -15.626 1.00 96.94 166 LEU A O 1
ATOM 1367 N N . VAL A 1 167 ? 4.984 15.276 -13.972 1.00 95.56 167 VAL A N 1
ATOM 1368 C CA . VAL A 1 167 ? 5.867 16.129 -14.776 1.00 95.56 167 VAL A CA 1
ATOM 1369 C C . VAL A 1 167 ? 7.079 15.346 -15.267 1.00 95.56 167 VAL A C 1
ATOM 1371 O O . VAL A 1 167 ? 7.465 15.461 -16.427 1.00 95.56 167 VAL A O 1
ATOM 1374 N N . THR A 1 168 ? 7.670 14.539 -14.392 1.00 95.94 168 THR A N 1
ATOM 1375 C CA . THR A 1 168 ? 8.999 13.948 -14.596 1.00 95.94 168 THR A CA 1
ATOM 1376 C C . THR A 1 168 ? 8.996 12.592 -15.294 1.00 95.94 168 THR A C 1
ATOM 1378 O O . THR A 1 168 ? 10.034 12.238 -15.853 1.00 95.94 168 THR A O 1
ATOM 1381 N N . TYR A 1 169 ? 7.883 11.848 -15.288 1.00 95.94 169 TYR A N 1
ATOM 1382 C CA . TYR A 1 169 ? 7.750 10.580 -16.016 1.00 95.94 169 TYR A CA 1
ATOM 1383 C C . TYR A 1 169 ? 7.288 10.793 -17.455 1.00 95.94 169 TYR A C 1
ATOM 1385 O O . TYR A 1 169 ? 6.437 11.636 -17.736 1.00 95.94 169 TYR A O 1
ATOM 1393 N N . SER A 1 170 ? 7.828 9.995 -18.372 1.00 96.00 170 SER A N 1
ATOM 1394 C CA . SER A 1 170 ? 7.434 9.978 -19.779 1.00 96.00 170 SER A CA 1
ATOM 1395 C C . SER A 1 170 ? 7.712 8.607 -20.392 1.00 96.00 170 SER A C 1
ATOM 1397 O O . SER A 1 170 ? 8.427 7.790 -19.814 1.00 96.00 170 SER A O 1
ATOM 1399 N N . ILE A 1 171 ? 7.163 8.361 -21.579 1.00 95.94 171 ILE A N 1
ATOM 1400 C CA . ILE A 1 171 ? 7.634 7.267 -22.429 1.00 95.94 171 ILE A CA 1
ATOM 1401 C C . ILE A 1 171 ? 8.978 7.700 -23.021 1.00 95.94 171 ILE A C 1
ATOM 1403 O O . ILE A 1 171 ? 9.088 8.792 -23.583 1.00 95.94 171 ILE A O 1
ATOM 1407 N N . VAL A 1 172 ? 9.998 6.870 -22.834 1.00 91.94 172 VAL A N 1
ATOM 1408 C CA . VAL A 1 172 ? 11.355 7.060 -23.346 1.00 91.94 172 VAL A CA 1
ATOM 1409 C C . VAL A 1 172 ? 11.686 5.878 -24.249 1.00 91.94 172 VAL A C 1
ATOM 1411 O O . VAL A 1 172 ? 11.446 4.728 -23.879 1.00 91.94 172 VAL A O 1
ATOM 1414 N N . VAL A 1 173 ? 12.232 6.172 -25.429 1.00 89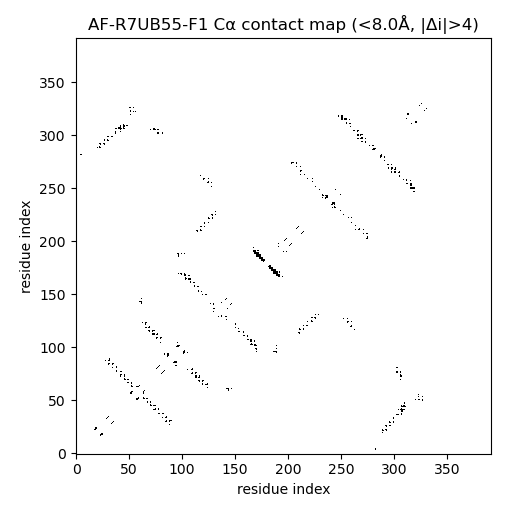.38 173 VAL A N 1
ATOM 1415 C CA . VAL A 1 173 ? 12.763 5.165 -26.355 1.00 89.38 173 VAL A CA 1
ATOM 1416 C C . VAL A 1 173 ? 14.256 5.019 -26.092 1.00 89.38 173 VAL A C 1
ATOM 1418 O O . VAL A 1 173 ? 14.986 6.014 -26.080 1.00 89.38 173 VAL A O 1
ATOM 1421 N N . THR A 1 174 ? 14.694 3.789 -25.845 1.00 84.12 174 THR A N 1
ATOM 1422 C CA . THR A 1 174 ? 16.107 3.432 -25.713 1.00 84.12 174 THR A CA 1
ATOM 1423 C C . THR A 1 174 ? 16.490 2.539 -26.885 1.00 84.12 174 THR A C 1
ATOM 1425 O O . THR A 1 174 ? 15.779 1.580 -27.180 1.00 84.12 174 THR A O 1
ATOM 1428 N N . TYR A 1 175 ? 17.599 2.874 -27.541 1.00 83.69 175 TYR A N 1
ATOM 1429 C CA . TYR A 1 175 ? 18.161 2.111 -28.651 1.00 83.69 175 TYR A CA 1
ATOM 1430 C C . TYR A 1 175 ? 19.287 1.230 -28.114 1.00 83.69 175 TYR A C 1
ATOM 1432 O O . TYR A 1 175 ? 20.224 1.739 -27.498 1.00 83.69 175 TYR A O 1
ATOM 1440 N N . TYR A 1 176 ? 19.169 -0.080 -28.309 1.00 76.94 176 TYR A N 1
ATOM 1441 C CA . TYR A 1 176 ? 20.205 -1.046 -27.965 1.00 76.94 176 TYR A CA 1
ATOM 1442 C C . TYR A 1 176 ? 20.909 -1.496 -29.235 1.00 76.94 176 TYR A C 1
ATOM 1444 O O . TYR A 1 176 ? 20.275 -2.063 -30.121 1.00 76.94 176 TYR A O 1
ATOM 1452 N N . HIS A 1 177 ? 22.213 -1.257 -29.299 1.00 79.62 177 HIS A N 1
ATOM 1453 C CA . HIS A 1 177 ? 23.061 -1.717 -30.389 1.00 79.62 177 HIS A CA 1
ATOM 1454 C C . HIS A 1 177 ? 23.595 -3.101 -30.021 1.00 79.62 177 HIS A C 1
ATOM 1456 O O . HIS A 1 177 ? 24.296 -3.234 -29.021 1.00 79.62 177 HIS A O 1
ATOM 1462 N N . TYR A 1 178 ? 23.208 -4.132 -30.777 1.00 75.06 178 TYR A N 1
ATOM 1463 C CA . TYR A 1 178 ? 23.777 -5.478 -30.619 1.00 75.06 178 TYR A CA 1
ATOM 1464 C C . TYR A 1 178 ? 25.026 -5.644 -31.490 1.00 75.06 178 TYR A C 1
ATOM 1466 O O . TYR A 1 178 ? 25.9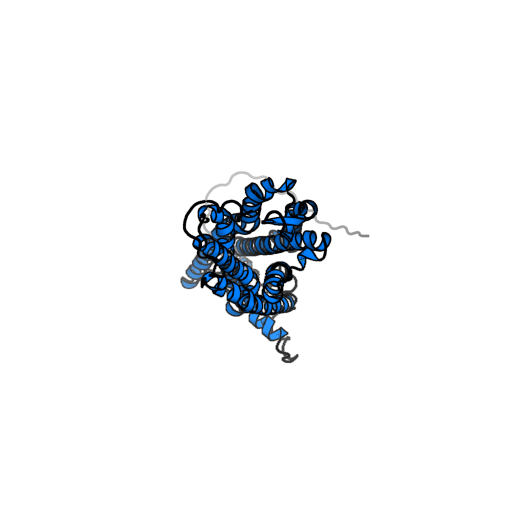88 -6.253 -31.046 1.00 75.06 178 TYR A O 1
ATOM 1474 N N . ASN A 1 179 ? 24.996 -5.048 -32.687 1.00 78.69 179 ASN A N 1
ATOM 1475 C CA . ASN A 1 179 ? 26.085 -4.891 -33.654 1.00 78.69 179 ASN A CA 1
ATOM 1476 C C . ASN A 1 179 ? 25.913 -3.523 -34.355 1.00 78.69 179 ASN A C 1
ATOM 1478 O O . ASN A 1 179 ? 24.865 -2.892 -34.200 1.00 78.69 179 ASN A O 1
ATOM 1482 N N . ASP A 1 180 ? 26.873 -3.089 -35.182 1.00 75.50 180 ASP A N 1
ATOM 1483 C CA . ASP A 1 180 ? 26.796 -1.813 -35.931 1.00 75.50 180 ASP A CA 1
ATOM 1484 C C . ASP A 1 180 ? 25.535 -1.668 -36.809 1.00 75.50 180 ASP A C 1
ATOM 1486 O O . ASP A 1 180 ? 25.114 -0.553 -37.118 1.00 75.50 180 ASP A O 1
ATOM 1490 N N . THR A 1 181 ? 24.902 -2.779 -37.195 1.00 76.19 181 THR A N 1
ATOM 1491 C CA . THR A 1 181 ? 23.718 -2.802 -38.069 1.00 76.19 181 THR A CA 1
ATOM 1492 C C . THR A 1 181 ? 22.408 -3.137 -37.356 1.00 76.19 181 THR A C 1
ATOM 1494 O O . THR A 1 181 ? 21.346 -2.783 -37.863 1.00 76.19 181 THR A O 1
ATOM 1497 N N . ASP A 1 182 ? 22.458 -3.796 -36.193 1.00 73.94 182 ASP A N 1
ATOM 1498 C CA . ASP A 1 182 ? 21.269 -4.292 -35.491 1.00 73.94 182 ASP A CA 1
ATOM 1499 C C . ASP A 1 182 ? 20.941 -3.415 -34.283 1.00 73.94 182 ASP A C 1
ATOM 1501 O O . ASP A 1 182 ? 21.588 -3.485 -33.231 1.00 73.94 182 ASP A O 1
ATOM 1505 N N . VAL A 1 183 ? 19.891 -2.605 -34.441 1.00 80.94 183 VAL A N 1
ATOM 1506 C CA . VAL A 1 183 ? 19.364 -1.719 -33.400 1.00 80.94 183 VAL A CA 1
ATOM 1507 C C . VAL A 1 183 ? 18.011 -2.237 -32.927 1.00 80.94 183 VAL A C 1
ATOM 1509 O O . VAL A 1 183 ? 17.040 -2.263 -33.680 1.00 80.94 183 VAL A O 1
ATOM 1512 N N . ALA A 1 184 ? 17.930 -2.624 -31.656 1.00 81.69 184 ALA A N 1
ATOM 1513 C CA . ALA A 1 184 ? 16.669 -2.954 -31.007 1.00 81.69 184 ALA A CA 1
ATOM 1514 C C . ALA A 1 184 ? 16.092 -1.714 -30.311 1.00 81.69 184 ALA A C 1
ATOM 1516 O O . ALA A 1 184 ? 16.735 -1.108 -29.450 1.00 81.69 184 ALA A O 1
ATOM 1517 N N . GLU A 1 185 ? 14.857 -1.356 -30.653 1.00 84.25 185 GLU A N 1
ATOM 1518 C CA . GLU A 1 185 ? 14.121 -0.282 -29.988 1.00 84.25 185 GLU A CA 1
ATOM 1519 C C . GLU A 1 185 ? 13.331 -0.820 -28.795 1.00 84.25 185 GLU A C 1
ATOM 1521 O O . GLU A 1 185 ? 12.520 -1.740 -28.924 1.00 84.25 185 GLU A O 1
ATOM 1526 N N . MET A 1 186 ? 13.522 -0.215 -27.622 1.00 85.50 186 MET A N 1
ATOM 1527 C CA . MET A 1 186 ? 12.747 -0.535 -26.428 1.00 85.50 186 MET A CA 1
ATOM 1528 C C . MET A 1 186 ? 12.078 0.715 -25.866 1.00 85.50 186 MET A C 1
ATOM 1530 O O . MET A 1 186 ? 12.732 1.719 -25.576 1.00 85.50 186 MET A O 1
ATOM 1534 N N . GLN A 1 187 ? 10.761 0.640 -25.680 1.00 90.81 187 GLN A N 1
ATOM 1535 C CA . GLN A 1 187 ? 9.975 1.704 -25.064 1.00 90.81 187 GLN A CA 1
ATOM 1536 C C . GLN A 1 187 ? 9.718 1.400 -23.595 1.00 90.81 187 GLN A C 1
ATOM 1538 O O . GLN A 1 187 ? 9.190 0.343 -23.245 1.00 90.81 187 GLN A O 1
ATOM 1543 N N . GLU A 1 188 ? 10.026 2.363 -22.732 1.00 90.50 188 GLU A N 1
ATOM 1544 C CA . GLU A 1 188 ? 9.745 2.262 -21.307 1.00 90.50 188 GLU A CA 1
ATOM 1545 C C . GLU A 1 188 ? 9.104 3.544 -20.776 1.00 90.50 188 GLU A C 1
ATOM 1547 O O . GLU A 1 188 ? 9.467 4.658 -21.145 1.00 90.50 188 GLU A O 1
ATOM 1552 N N . CYS A 1 189 ? 8.140 3.390 -19.872 1.00 94.50 189 CYS A N 1
ATOM 1553 C CA . CYS A 1 189 ? 7.590 4.500 -19.107 1.00 94.50 189 CYS A CA 1
ATOM 1554 C C . CYS A 1 189 ? 8.458 4.680 -17.856 1.00 94.50 189 CYS A C 1
ATOM 1556 O O . CYS A 1 189 ? 8.353 3.899 -16.908 1.00 94.50 189 CYS A O 1
ATOM 1558 N N . VAL A 1 190 ? 9.340 5.677 -17.879 1.00 94.62 190 VAL A N 1
ATOM 1559 C CA . VAL A 1 190 ? 10.361 5.927 -16.850 1.00 94.62 190 VAL A CA 1
ATOM 1560 C C . VAL A 1 190 ? 10.516 7.427 -16.598 1.00 94.62 190 VAL A C 1
ATOM 1562 O O . VAL A 1 190 ? 9.968 8.265 -17.317 1.00 94.62 190 VAL A O 1
ATOM 1565 N N . TYR A 1 191 ? 11.247 7.787 -15.546 1.00 94.38 191 TYR A N 1
ATOM 1566 C CA . TYR A 1 191 ? 11.611 9.178 -15.306 1.00 94.38 191 TYR A CA 1
ATOM 1567 C C . TYR A 1 191 ? 12.537 9.705 -16.415 1.00 94.38 191 TYR A C 1
ATOM 1569 O O . TYR A 1 191 ? 13.349 8.981 -16.989 1.00 94.38 191 TYR A O 1
ATOM 1577 N N . THR A 1 192 ? 12.432 10.996 -16.714 1.00 92.88 192 THR A N 1
ATOM 1578 C CA . THR A 1 192 ? 13.298 11.670 -17.691 1.00 92.88 192 THR A CA 1
ATOM 1579 C C . THR A 1 192 ? 14.757 11.712 -17.230 1.00 92.88 192 THR A C 1
ATOM 1581 O O . THR A 1 192 ? 15.043 11.783 -16.034 1.00 92.88 192 THR A O 1
ATOM 1584 N N . LYS A 1 193 ? 15.702 11.773 -18.184 1.00 90.25 193 LYS A N 1
ATOM 1585 C CA . LYS A 1 193 ? 17.149 11.878 -17.896 1.00 90.25 193 LYS A CA 1
ATOM 1586 C C . LYS A 1 193 ? 17.483 13.030 -16.935 1.00 90.25 193 LYS A C 1
ATOM 1588 O O . LYS A 1 193 ? 18.301 12.859 -16.041 1.00 90.25 193 LYS A O 1
ATOM 1593 N N . ARG A 1 194 ? 16.795 14.174 -17.060 1.00 91.38 194 ARG A N 1
ATOM 1594 C CA . ARG A 1 194 ? 16.972 15.345 -16.174 1.00 91.38 194 ARG A CA 1
ATOM 1595 C C . ARG A 1 194 ? 16.620 15.053 -14.712 1.00 91.38 194 ARG A C 1
ATOM 1597 O O . ARG A 1 194 ? 17.215 15.640 -13.819 1.00 91.38 194 ARG A O 1
ATOM 1604 N N . ALA A 1 195 ? 15.672 14.151 -14.467 1.00 93.94 195 ALA A N 1
ATOM 1605 C CA . ALA A 1 195 ? 15.234 13.771 -13.128 1.00 93.94 195 ALA A CA 1
ATOM 1606 C C . ALA A 1 195 ? 15.964 12.529 -12.582 1.00 93.94 195 ALA A C 1
ATOM 1608 O O . ALA A 1 195 ? 15.701 12.123 -11.451 1.00 93.94 195 ALA A O 1
ATOM 1609 N N . ALA A 1 196 ? 16.882 11.922 -13.345 1.00 92.69 196 ALA A N 1
ATOM 1610 C CA . ALA A 1 196 ? 17.507 10.651 -12.982 1.00 92.69 196 ALA A CA 1
ATOM 1611 C C . ALA A 1 196 ? 18.226 10.700 -11.629 1.00 92.69 196 ALA A C 1
ATOM 1613 O O . ALA A 1 196 ? 18.005 9.830 -10.791 1.00 92.69 196 ALA A O 1
ATOM 1614 N N . ASN A 1 197 ? 19.010 11.752 -11.374 1.00 93.75 197 ASN A N 1
ATOM 1615 C CA . ASN A 1 197 ? 19.713 11.912 -10.099 1.00 93.75 197 ASN A CA 1
ATOM 1616 C C . ASN A 1 197 ? 18.744 11.934 -8.902 1.00 93.75 197 ASN A C 1
ATOM 1618 O O . ASN A 1 197 ? 18.978 11.276 -7.892 1.00 93.75 197 ASN A O 1
ATOM 1622 N N . PHE A 1 198 ? 17.614 12.634 -9.040 1.00 94.94 198 PHE A N 1
ATOM 1623 C CA . PHE A 1 198 ? 16.580 12.674 -8.007 1.00 94.94 198 PHE A CA 1
ATOM 1624 C C . PHE A 1 198 ? 15.978 11.284 -7.758 1.00 94.94 198 PHE A C 1
ATOM 1626 O O . PHE A 1 198 ? 15.873 10.864 -6.609 1.00 94.94 198 PHE A O 1
ATOM 1633 N N . TYR A 1 199 ? 15.634 10.542 -8.813 1.00 93.12 199 TYR A N 1
ATOM 1634 C CA . TYR A 1 199 ? 14.991 9.230 -8.675 1.00 93.12 199 TYR A CA 1
ATOM 1635 C C . TYR A 1 199 ? 15.911 8.101 -8.224 1.00 93.12 199 TYR A C 1
ATOM 1637 O O . TYR A 1 199 ? 15.424 7.128 -7.655 1.00 93.12 199 TYR A O 1
ATOM 1645 N N . VAL A 1 200 ? 17.213 8.220 -8.467 1.00 89.81 200 VAL A N 1
ATOM 1646 C CA . VAL A 1 200 ? 18.193 7.217 -8.042 1.00 89.81 200 VAL A CA 1
ATOM 1647 C C . VAL A 1 200 ? 18.654 7.483 -6.611 1.00 89.81 200 VAL A C 1
ATOM 1649 O O . VAL A 1 200 ? 18.693 6.556 -5.808 1.00 89.81 200 VAL A O 1
ATOM 1652 N N . ASN A 1 201 ? 18.951 8.740 -6.266 1.00 89.75 201 ASN A N 1
ATOM 1653 C CA . ASN A 1 201 ? 19.650 9.056 -5.018 1.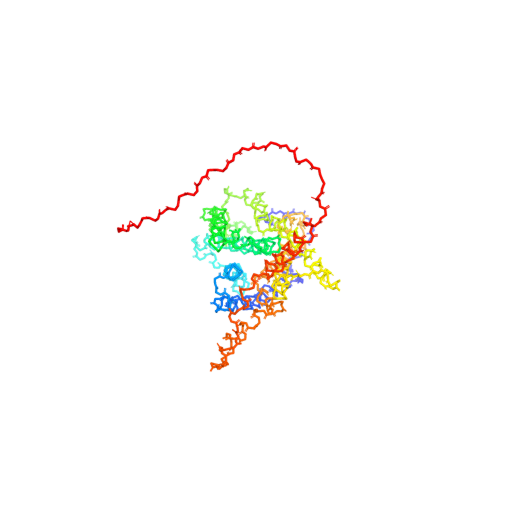00 89.75 201 ASN A CA 1
ATOM 1654 C C . ASN A 1 201 ? 18.757 9.634 -3.913 1.00 89.75 201 ASN A C 1
ATOM 1656 O O . ASN A 1 201 ? 19.126 9.557 -2.745 1.00 89.75 201 ASN A O 1
ATOM 1660 N N . ILE A 1 202 ? 17.599 10.215 -4.246 1.00 93.12 202 ILE A N 1
ATOM 1661 C CA . ILE A 1 202 ? 16.765 10.953 -3.279 1.00 93.12 202 ILE A CA 1
ATOM 1662 C C . ILE A 1 202 ? 15.408 10.274 -3.091 1.00 93.12 202 ILE A C 1
ATOM 1664 O O . ILE A 1 202 ? 15.034 9.922 -1.972 1.00 93.12 202 ILE A O 1
ATOM 1668 N N . TRP A 1 203 ? 14.670 10.062 -4.181 1.00 94.12 203 TRP A N 1
ATOM 1669 C CA . TRP A 1 203 ? 13.298 9.557 -4.144 1.00 94.12 203 TRP A CA 1
ATOM 1670 C C . TRP A 1 203 ? 13.127 8.226 -3.398 1.00 94.12 203 TRP A C 1
ATOM 1672 O O . TRP A 1 203 ? 12.186 8.147 -2.616 1.00 94.12 203 TRP A O 1
ATOM 1682 N N . PRO A 1 204 ? 14.003 7.208 -3.537 1.00 92.12 204 PRO A N 1
ATOM 1683 C CA . PRO A 1 204 ? 13.816 5.935 -2.837 1.00 92.12 204 PRO A CA 1
ATOM 1684 C C . PRO A 1 204 ? 13.810 6.090 -1.312 1.00 92.12 204 PRO A C 1
ATOM 1686 O O . PRO A 1 204 ? 13.071 5.388 -0.624 1.00 92.12 204 PRO A O 1
ATOM 1689 N N . TRP A 1 205 ? 14.589 7.039 -0.781 1.00 93.94 205 TRP A N 1
ATOM 1690 C CA . TRP A 1 205 ? 14.612 7.355 0.646 1.00 93.94 205 TRP A CA 1
ATOM 1691 C C . TRP A 1 205 ? 13.354 8.096 1.080 1.00 93.94 205 TRP A C 1
ATOM 1693 O O . TRP A 1 205 ? 12.763 7.736 2.094 1.00 93.94 205 TRP A O 1
ATOM 1703 N N . VAL A 1 206 ? 12.920 9.094 0.306 1.00 95.56 206 VAL A N 1
ATOM 1704 C CA . VAL A 1 206 ? 11.677 9.836 0.577 1.00 95.56 206 VAL A CA 1
ATOM 1705 C C . VAL A 1 206 ? 10.473 8.893 0.561 1.00 95.56 206 VAL A C 1
ATOM 1707 O O . VAL A 1 206 ? 9.695 8.878 1.512 1.00 95.56 206 VAL A O 1
ATOM 1710 N N . ASP A 1 207 ? 10.364 8.067 -0.477 1.00 95.00 207 ASP A N 1
ATOM 1711 C CA . ASP A 1 207 ? 9.331 7.046 -0.633 1.00 95.00 207 ASP A CA 1
ATOM 1712 C C . ASP A 1 207 ? 9.348 6.063 0.545 1.00 95.00 207 ASP A C 1
ATOM 1714 O O . ASP A 1 207 ? 8.344 5.893 1.227 1.00 95.00 207 ASP A O 1
ATOM 1718 N N . SER A 1 208 ? 10.514 5.509 0.891 1.00 94.44 208 SER A N 1
ATOM 1719 C CA . SER A 1 208 ? 10.647 4.576 2.022 1.00 94.44 208 SER A CA 1
ATOM 1720 C C . SER A 1 208 ? 10.290 5.209 3.372 1.00 94.44 208 SER A C 1
ATOM 1722 O O . SER A 1 208 ? 9.663 4.561 4.218 1.00 94.44 208 SER A O 1
ATOM 1724 N N . LEU A 1 209 ? 10.658 6.479 3.583 1.00 96.06 209 LEU A N 1
ATOM 1725 C CA . LEU A 1 209 ? 10.334 7.232 4.795 1.00 96.06 209 LEU A CA 1
ATOM 1726 C C . LEU A 1 209 ? 8.826 7.417 4.948 1.00 96.06 209 LEU A C 1
ATOM 1728 O O . LEU A 1 209 ? 8.279 7.132 6.015 1.00 96.06 209 LEU A O 1
ATOM 1732 N N . VAL A 1 210 ? 8.162 7.877 3.887 1.00 96.62 210 VAL A N 1
ATOM 1733 C CA . VAL A 1 210 ? 6.729 8.192 3.899 1.00 96.62 210 VAL A CA 1
ATOM 1734 C C . VAL A 1 210 ? 5.880 6.925 3.871 1.00 96.62 210 VAL A C 1
ATOM 1736 O O . VAL A 1 210 ? 4.864 6.869 4.563 1.00 96.62 210 VAL A O 1
ATOM 1739 N N . LEU A 1 211 ? 6.286 5.906 3.113 1.00 95.62 211 LEU A N 1
ATOM 1740 C CA . LEU A 1 211 ? 5.569 4.643 2.991 1.00 95.62 211 LEU A CA 1
ATOM 1741 C C . LEU A 1 211 ? 5.682 3.782 4.246 1.00 95.62 211 LEU A C 1
ATOM 1743 O O . LEU A 1 211 ? 4.695 3.147 4.613 1.00 95.62 211 LEU A O 1
ATOM 1747 N N . SER A 1 212 ? 6.853 3.729 4.889 1.00 94.81 212 SER A N 1
ATOM 1748 C CA . SER A 1 212 ? 7.136 2.693 5.888 1.00 94.81 212 SER A CA 1
ATOM 1749 C C . SER A 1 212 ? 7.876 3.198 7.128 1.00 94.81 212 SER A C 1
ATOM 1751 O O . SER A 1 212 ? 7.344 3.038 8.221 1.00 94.81 212 SER A O 1
ATOM 1753 N N . PHE A 1 213 ? 9.042 3.849 7.031 1.00 94.94 213 PHE A N 1
ATOM 1754 C CA . PHE A 1 213 ? 9.844 4.133 8.237 1.00 94.94 213 PHE A CA 1
ATOM 1755 C C . PHE A 1 213 ? 9.155 5.071 9.240 1.00 94.94 213 PHE A C 1
ATOM 1757 O O . PHE A 1 213 ? 9.141 4.765 10.433 1.00 94.94 213 PHE A O 1
ATOM 1764 N N . ILE A 1 214 ? 8.543 6.173 8.789 1.00 96.81 214 ILE A N 1
ATOM 1765 C CA . ILE A 1 214 ? 7.783 7.072 9.676 1.00 96.81 214 ILE A CA 1
ATOM 1766 C C . ILE A 1 214 ? 6.525 6.365 10.219 1.00 96.81 214 ILE A C 1
ATOM 1768 O O . ILE A 1 214 ? 6.347 6.347 11.440 1.00 96.81 214 ILE A O 1
ATOM 1772 N N . PRO A 1 215 ? 5.680 5.728 9.381 1.00 96.56 215 PRO A N 1
ATOM 1773 C CA . PRO A 1 215 ? 4.571 4.902 9.854 1.00 96.56 215 PRO A CA 1
ATOM 1774 C C . PRO A 1 215 ? 4.971 3.879 10.921 1.00 96.56 215 PRO A C 1
ATOM 1776 O O . PRO A 1 215 ? 4.331 3.812 11.965 1.00 96.56 215 PRO A O 1
ATOM 1779 N N . ILE A 1 216 ? 6.058 3.131 10.717 1.00 94.62 216 ILE A N 1
ATOM 1780 C CA . ILE A 1 216 ? 6.575 2.137 11.668 1.00 94.62 216 ILE A CA 1
ATOM 1781 C C . ILE A 1 216 ? 7.018 2.800 12.975 1.00 94.62 216 ILE A C 1
ATOM 1783 O O . ILE A 1 216 ? 6.665 2.313 14.053 1.00 94.62 216 ILE A O 1
ATOM 1787 N N . ALA A 1 217 ? 7.739 3.921 12.895 1.00 95.81 217 ALA A N 1
ATOM 1788 C CA . ALA A 1 217 ? 8.189 4.676 14.063 1.00 95.81 217 ALA A CA 1
ATOM 1789 C C . ALA A 1 217 ? 7.022 5.202 14.917 1.00 95.81 217 ALA A C 1
ATOM 1791 O O . ALA A 1 217 ? 7.179 5.376 16.122 1.00 95.81 217 ALA A O 1
ATOM 1792 N N . ILE A 1 218 ? 5.840 5.409 14.325 1.00 96.12 218 ILE A N 1
ATOM 1793 C CA . ILE A 1 218 ? 4.618 5.788 15.049 1.00 96.12 218 ILE A CA 1
ATOM 1794 C C . ILE A 1 218 ? 3.854 4.546 15.537 1.00 96.12 218 ILE A C 1
ATOM 1796 O O . ILE A 1 218 ? 3.405 4.494 16.687 1.00 96.12 218 ILE A O 1
ATOM 1800 N N . ILE A 1 219 ? 3.698 3.538 14.677 1.00 94.25 219 ILE A N 1
ATOM 1801 C CA . ILE A 1 219 ? 2.879 2.345 14.919 1.00 94.25 219 ILE A CA 1
ATOM 1802 C C . ILE A 1 219 ? 3.473 1.473 16.023 1.00 94.25 219 ILE A C 1
ATOM 1804 O O . ILE A 1 219 ? 2.731 1.065 16.916 1.00 94.25 219 ILE A O 1
ATOM 1808 N N . ILE A 1 220 ? 4.781 1.190 16.000 1.00 93.31 220 ILE A N 1
ATOM 1809 C CA . ILE A 1 220 ? 5.401 0.282 16.977 1.00 93.31 220 ILE A CA 1
ATOM 1810 C C . ILE A 1 220 ? 5.226 0.815 18.409 1.00 93.31 220 ILE A C 1
ATOM 1812 O O . ILE A 1 220 ? 4.630 0.099 19.220 1.00 93.31 220 ILE A O 1
ATOM 1816 N N . PRO A 1 221 ? 5.631 2.058 18.747 1.00 94.31 221 PRO A N 1
ATOM 1817 C CA . PRO A 1 221 ? 5.413 2.592 20.090 1.00 94.31 221 PRO A CA 1
ATOM 1818 C C . PRO A 1 221 ? 3.930 2.634 20.463 1.00 94.31 221 PRO A C 1
ATOM 1820 O O . PRO A 1 221 ? 3.560 2.229 21.564 1.00 94.31 221 PRO A O 1
ATOM 1823 N N . SER A 1 222 ? 3.059 3.046 19.536 1.00 92.50 222 SER A N 1
ATOM 1824 C CA . SER A 1 222 ? 1.613 3.103 19.782 1.00 92.50 222 SER A CA 1
ATOM 1825 C C . SER A 1 222 ? 1.039 1.727 20.128 1.00 92.50 222 SER A C 1
ATOM 1827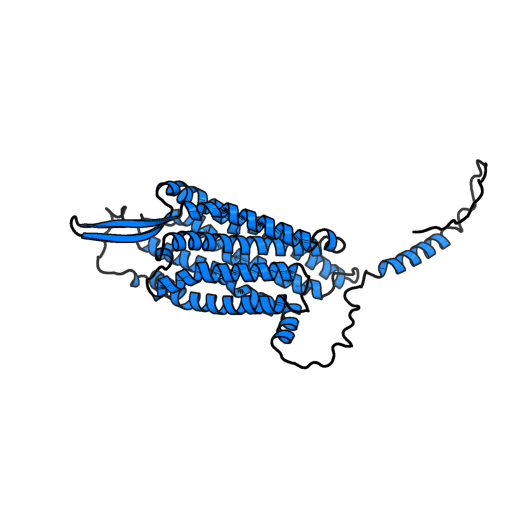 O O . SER A 1 222 ? 0.318 1.590 21.116 1.00 92.50 222 SER A O 1
ATOM 1829 N N . ASN A 1 223 ? 1.403 0.686 19.379 1.00 90.75 223 ASN A N 1
ATOM 1830 C CA . ASN A 1 223 ? 0.975 -0.686 19.635 1.00 90.75 223 ASN A CA 1
ATOM 1831 C C . ASN A 1 223 ? 1.495 -1.213 20.978 1.00 90.75 223 ASN A C 1
ATOM 1833 O O . ASN A 1 223 ? 0.735 -1.845 21.713 1.00 90.75 223 ASN A O 1
ATOM 1837 N N . LEU A 1 224 ? 2.748 -0.916 21.342 1.00 91.25 224 LEU A N 1
ATOM 1838 C CA . LEU A 1 224 ? 3.310 -1.288 22.647 1.00 91.25 224 LEU A CA 1
ATOM 1839 C C . LEU A 1 224 ? 2.525 -0.647 23.799 1.00 91.25 224 LEU A C 1
ATOM 1841 O O . LEU A 1 224 ? 2.179 -1.320 24.775 1.00 91.25 224 LEU A O 1
ATOM 1845 N N . LEU A 1 225 ? 2.169 0.633 23.668 1.00 90.38 225 LEU A N 1
ATOM 1846 C CA . LEU A 1 225 ? 1.339 1.342 24.644 1.00 90.38 225 LEU A CA 1
ATOM 1847 C C . LEU A 1 225 ? -0.085 0.768 24.713 1.00 90.38 225 LEU A C 1
ATOM 1849 O O . LEU A 1 225 ? -0.636 0.613 25.807 1.00 90.38 225 LEU A O 1
ATOM 1853 N N . ILE A 1 226 ? -0.680 0.417 23.569 1.00 87.69 226 ILE A N 1
ATOM 1854 C CA . ILE A 1 226 ? -1.996 -0.232 23.489 1.00 87.69 226 ILE A CA 1
ATOM 1855 C C . ILE A 1 226 ? -1.976 -1.578 24.227 1.00 87.69 226 ILE A C 1
ATOM 1857 O O . ILE A 1 226 ? -2.814 -1.805 25.103 1.00 87.69 226 ILE A O 1
ATOM 1861 N N . VAL A 1 227 ? -1.012 -2.451 23.918 1.00 87.88 227 VAL A N 1
ATOM 1862 C CA . VAL A 1 227 ? -0.875 -3.778 24.544 1.00 87.88 227 VAL A CA 1
ATOM 1863 C C . VAL A 1 227 ? -0.672 -3.643 26.049 1.00 87.88 227 VAL A C 1
ATOM 1865 O O . VAL A 1 227 ? -1.381 -4.292 26.821 1.00 87.88 227 VAL A O 1
ATOM 1868 N N . SER A 1 228 ? 0.214 -2.740 26.472 1.00 87.62 228 SER A N 1
ATOM 1869 C CA . SER A 1 228 ? 0.495 -2.481 27.887 1.00 87.62 228 SER A CA 1
ATOM 1870 C C . SER A 1 228 ? -0.769 -2.072 28.647 1.00 87.62 228 SER A C 1
ATOM 1872 O O . SER A 1 228 ? -1.078 -2.622 29.705 1.00 87.62 228 SER A O 1
ATOM 1874 N N . ARG A 1 229 ? -1.567 -1.153 28.089 1.00 84.44 229 ARG A N 1
ATOM 1875 C C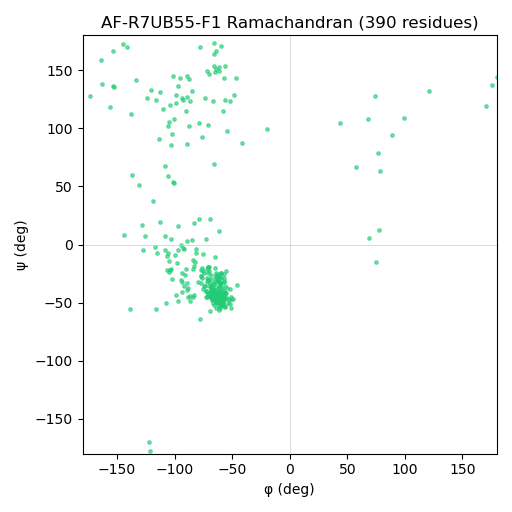A . ARG A 1 229 ? -2.826 -0.715 28.710 1.00 84.44 229 ARG A CA 1
ATOM 1876 C C . ARG A 1 229 ? -3.878 -1.816 28.767 1.00 84.44 229 ARG A C 1
ATOM 1878 O O . ARG A 1 229 ? -4.550 -1.960 29.790 1.00 84.44 229 ARG A O 1
ATOM 1885 N N . VAL A 1 230 ? -4.023 -2.600 27.698 1.00 82.56 230 VAL A N 1
ATOM 1886 C CA . VAL A 1 230 ? -4.952 -3.739 27.675 1.00 82.56 230 VAL A CA 1
ATOM 1887 C C . VAL A 1 230 ? -4.548 -4.777 28.721 1.00 82.56 230 VAL A C 1
ATOM 1889 O O . VAL A 1 230 ? -5.413 -5.280 29.439 1.00 82.56 230 VAL A O 1
ATOM 1892 N N . TRP A 1 231 ? -3.252 -5.063 28.851 1.00 83.81 231 TRP A N 1
ATOM 1893 C CA . TRP A 1 231 ? -2.727 -6.007 29.833 1.00 83.81 231 TRP A CA 1
ATOM 1894 C C . TRP A 1 231 ? -2.977 -5.543 31.273 1.00 83.81 231 TRP A C 1
ATOM 1896 O O . TRP A 1 231 ? -3.574 -6.286 32.054 1.00 83.81 231 TRP A O 1
ATOM 1906 N N . ILE A 1 232 ? -2.638 -4.289 31.598 1.00 83.06 232 ILE A N 1
ATOM 1907 C CA . ILE A 1 232 ? -2.906 -3.697 32.921 1.00 83.06 232 ILE A CA 1
ATOM 1908 C C . ILE A 1 232 ? -4.404 -3.757 33.242 1.00 83.06 232 ILE A C 1
ATOM 1910 O O . ILE A 1 232 ? -4.797 -4.183 34.327 1.00 83.06 232 ILE A O 1
ATOM 1914 N N . SER A 1 233 ? -5.260 -3.390 32.285 1.00 77.50 233 SER A N 1
ATOM 1915 C CA . SER A 1 233 ? -6.707 -3.413 32.494 1.00 77.50 233 SER A CA 1
ATOM 1916 C C . SER A 1 233 ? -7.261 -4.819 32.735 1.00 77.50 233 SER A C 1
ATOM 1918 O O . SER A 1 233 ? -8.190 -4.980 33.527 1.00 77.50 233 SER A O 1
ATOM 1920 N N . ARG A 1 234 ? -6.721 -5.845 32.067 1.00 77.44 234 ARG A N 1
ATOM 1921 C CA . ARG A 1 234 ? -7.108 -7.242 32.318 1.00 77.44 234 ARG A CA 1
ATOM 1922 C C . ARG A 1 234 ? -6.675 -7.689 33.713 1.00 77.44 234 ARG A C 1
ATOM 1924 O O . ARG A 1 234 ? -7.485 -8.287 34.413 1.00 77.44 234 ARG A O 1
ATOM 1931 N N . ARG A 1 235 ? -5.456 -7.333 34.135 1.00 79.81 235 ARG A N 1
ATOM 1932 C CA . ARG A 1 235 ? -4.910 -7.690 35.452 1.00 79.81 235 ARG A CA 1
ATOM 1933 C C . ARG A 1 235 ? -5.704 -7.074 36.607 1.00 79.81 235 ARG A C 1
ATOM 1935 O O . ARG A 1 235 ? -6.073 -7.778 37.539 1.00 79.81 235 ARG A O 1
ATOM 1942 N N . LEU A 1 236 ? -6.042 -5.786 36.516 1.00 78.44 236 LEU A N 1
ATOM 1943 C CA . LEU A 1 236 ? -6.877 -5.116 37.525 1.00 78.44 236 LEU A CA 1
ATOM 1944 C C . LEU A 1 236 ? -8.275 -5.746 37.639 1.00 78.44 236 LEU A C 1
ATOM 1946 O O . LEU A 1 236 ? -8.843 -5.803 38.728 1.00 78.44 236 LEU A O 1
ATOM 1950 N N . ARG A 1 237 ? -8.804 -6.267 36.523 1.00 72.56 237 ARG A N 1
ATOM 1951 C CA . ARG A 1 237 ? -10.092 -6.971 36.468 1.00 72.56 237 ARG A CA 1
ATOM 1952 C C . ARG A 1 237 ? -10.023 -8.344 37.135 1.00 72.56 237 ARG A C 1
ATOM 1954 O O . ARG A 1 237 ? -10.902 -8.669 37.921 1.00 72.56 237 ARG A O 1
ATOM 1961 N N . SER A 1 238 ? -8.972 -9.124 36.863 1.00 75.69 238 SER A N 1
ATOM 1962 C CA . SER A 1 238 ? -8.757 -10.423 37.521 1.00 75.69 238 SER A CA 1
ATOM 1963 C C . SER A 1 238 ? -8.516 -10.293 39.024 1.00 75.69 238 SER A C 1
ATOM 1965 O O . SER A 1 238 ? -8.839 -11.206 39.769 1.00 75.69 238 SER A O 1
ATOM 1967 N N . SER A 1 239 ? -7.987 -9.154 39.478 1.00 79.38 239 SER A N 1
ATOM 1968 C CA . SER A 1 239 ? -7.785 -8.866 40.902 1.00 79.38 239 SER A CA 1
ATOM 1969 C C . SER A 1 239 ? -9.023 -8.279 41.600 1.00 79.38 239 SER A C 1
ATOM 1971 O O . SER A 1 239 ? -8.923 -7.905 42.762 1.00 79.38 239 SER A O 1
ATOM 1973 N N . GLY A 1 240 ? -10.169 -8.146 40.916 1.00 71.00 240 GLY A N 1
ATOM 1974 C CA . GLY A 1 240 ? -11.419 -7.624 41.496 1.00 71.00 240 GLY A CA 1
ATOM 1975 C C . GLY A 1 240 ? -11.407 -6.128 41.852 1.00 71.00 240 GLY A C 1
ATOM 1976 O O . GLY A 1 240 ? -12.376 -5.625 42.411 1.00 71.00 240 GLY A O 1
ATOM 1977 N N . LEU A 1 241 ? -10.332 -5.409 41.516 1.00 65.00 241 LEU A N 1
ATOM 1978 C CA . LEU A 1 241 ? -10.041 -4.047 41.983 1.00 65.00 241 LEU A CA 1
ATOM 1979 C C . LEU A 1 241 ? -10.321 -2.956 40.935 1.00 65.00 241 LEU A C 1
ATOM 1981 O O . LEU A 1 241 ? -10.014 -1.791 41.178 1.00 65.00 241 LEU A O 1
ATOM 1985 N N . GLY A 1 242 ? -10.879 -3.284 39.761 1.00 59.12 242 GLY A N 1
ATOM 1986 C CA . GLY A 1 242 ? -11.085 -2.280 38.713 1.00 59.12 242 GLY A CA 1
ATOM 1987 C C . GLY A 1 242 ? -12.230 -2.541 37.735 1.00 59.12 242 GLY A C 1
ATOM 1988 O O . GLY A 1 242 ? -12.360 -3.629 37.170 1.00 59.12 242 GLY A O 1
ATOM 1989 N N . ALA A 1 243 ? -12.995 -1.484 37.447 1.00 60.84 243 ALA A N 1
ATOM 1990 C CA . ALA A 1 243 ? -13.883 -1.398 36.292 1.00 60.84 243 ALA A CA 1
ATOM 1991 C C . ALA A 1 243 ? -13.048 -1.128 35.021 1.00 60.84 243 ALA A C 1
ATOM 1993 O O . ALA A 1 243 ? -12.699 0.005 34.699 1.00 60.84 243 ALA A O 1
ATOM 1994 N N . GLY A 1 244 ? -12.646 -2.189 34.315 1.00 53.25 244 GLY A N 1
ATOM 1995 C CA . GLY A 1 244 ? -11.934 -2.074 33.033 1.00 53.25 244 GLY A CA 1
ATOM 1996 C C . GLY A 1 244 ? -12.863 -1.744 31.848 1.00 53.25 244 GLY A C 1
ATOM 1997 O O . GLY A 1 244 ? -14.081 -1.862 31.977 1.00 53.25 244 GLY A O 1
ATOM 1998 N N . PRO A 1 245 ? -12.326 -1.415 30.651 1.00 51.72 245 PRO A N 1
ATOM 1999 C CA . PRO A 1 245 ? -13.134 -1.155 29.464 1.00 51.72 245 PRO A CA 1
ATOM 2000 C C . PRO A 1 245 ? -14.028 -2.361 29.134 1.00 51.72 245 PRO A C 1
ATOM 2002 O O . PRO A 1 245 ? -13.581 -3.510 29.291 1.00 51.72 245 PRO A O 1
ATOM 2005 N N . PRO A 1 246 ? -15.265 -2.142 28.664 1.00 53.94 246 PRO A N 1
ATOM 2006 C CA . PRO A 1 246 ? -16.203 -3.223 28.383 1.00 53.94 246 PRO A CA 1
ATOM 2007 C C . PRO A 1 246 ? -15.657 -4.170 27.295 1.00 53.94 246 PRO A C 1
ATOM 2009 O O . PRO A 1 246 ? -14.909 -3.753 26.409 1.00 53.94 246 PRO A O 1
ATOM 2012 N N . ALA A 1 247 ? -16.025 -5.457 27.349 1.00 48.44 247 ALA A N 1
ATOM 2013 C CA . ALA A 1 247 ? -15.551 -6.519 26.441 1.00 48.44 247 ALA A CA 1
ATOM 2014 C C . ALA A 1 247 ? -15.541 -6.176 24.924 1.00 48.44 247 ALA A C 1
ATOM 2016 O O . ALA A 1 247 ? -14.589 -6.573 24.243 1.00 48.44 247 ALA A O 1
ATOM 2017 N N . PRO A 1 248 ? -16.493 -5.386 24.376 1.00 49.09 248 PRO A N 1
ATOM 2018 C CA . PRO A 1 248 ? -16.474 -4.959 22.972 1.00 49.09 248 PRO A CA 1
ATOM 2019 C C . PRO A 1 248 ? -15.229 -4.144 22.585 1.00 49.09 248 PRO A C 1
ATOM 2021 O O . PRO A 1 248 ? -14.773 -4.211 21.445 1.00 49.09 248 PRO A O 1
ATOM 2024 N N . VAL A 1 249 ? -14.642 -3.413 23.538 1.00 54.34 249 VAL A N 1
ATOM 2025 C CA . VAL A 1 249 ? -13.459 -2.562 23.342 1.00 54.34 249 VAL A CA 1
ATOM 2026 C C . VAL A 1 249 ? -12.193 -3.410 23.158 1.00 54.34 249 VAL A C 1
ATOM 2028 O O . VAL A 1 249 ? -11.306 -3.038 22.389 1.00 54.34 249 VAL A O 1
ATOM 2031 N N . ALA A 1 250 ? -12.114 -4.579 23.802 1.00 56.06 250 ALA A N 1
ATOM 2032 C CA . ALA A 1 250 ? -10.962 -5.477 23.711 1.00 56.06 250 ALA A CA 1
ATOM 2033 C C . ALA A 1 250 ? -10.871 -6.214 22.360 1.00 56.06 250 ALA A C 1
ATOM 2035 O O . ALA A 1 250 ? -9.767 -6.398 21.852 1.00 56.06 250 ALA A O 1
ATOM 2036 N N . SER A 1 251 ? -12.006 -6.592 21.755 1.00 57.22 251 SER A N 1
ATOM 2037 C CA . SER A 1 251 ? -12.033 -7.269 20.444 1.00 57.22 251 SER A CA 1
ATOM 2038 C C . SER A 1 251 ? -11.653 -6.327 19.297 1.00 57.22 251 SER A C 1
ATOM 2040 O O . SER A 1 251 ? -10.846 -6.701 18.453 1.00 57.22 251 SER A O 1
ATOM 2042 N N . VAL A 1 252 ? -12.151 -5.083 19.299 1.00 60.28 252 VAL A N 1
ATOM 2043 C CA . VAL A 1 252 ? -11.780 -4.080 18.280 1.00 60.28 252 VAL A CA 1
ATOM 2044 C C . VAL A 1 252 ? -10.307 -3.677 18.413 1.00 60.28 252 VAL A C 1
ATOM 2046 O O . VAL A 1 252 ? -9.623 -3.508 17.411 1.00 60.28 252 VAL A O 1
ATOM 2049 N N . THR A 1 253 ? -9.780 -3.592 19.640 1.00 70.31 253 THR A N 1
ATOM 2050 C CA . THR A 1 253 ? -8.348 -3.320 19.863 1.00 70.31 253 THR A CA 1
ATOM 2051 C C . THR A 1 253 ? -7.456 -4.431 19.307 1.00 70.31 253 THR A C 1
ATOM 2053 O O . THR A 1 253 ? -6.444 -4.135 18.682 1.00 70.31 253 THR A O 1
ATOM 2056 N N . GLY A 1 254 ? -7.834 -5.700 19.502 1.00 71.19 254 GLY A N 1
ATOM 2057 C CA . GLY A 1 254 ? -7.084 -6.836 18.963 1.00 71.19 254 GLY A CA 1
ATOM 2058 C C . GLY A 1 254 ? -7.027 -6.827 17.436 1.00 71.19 254 GLY A C 1
ATOM 2059 O O . GLY A 1 254 ? -5.963 -7.032 16.867 1.00 71.19 254 GLY A O 1
ATOM 2060 N N . MET A 1 255 ? -8.142 -6.498 16.780 1.00 72.88 255 MET A N 1
ATOM 2061 C CA . MET A 1 255 ? -8.198 -6.356 15.324 1.00 72.88 255 MET A CA 1
ATOM 2062 C C . MET A 1 255 ? -7.228 -5.295 14.801 1.00 72.88 255 MET A C 1
ATOM 2064 O O . MET A 1 255 ? -6.464 -5.560 13.877 1.00 72.88 255 MET A O 1
ATOM 2068 N N . LEU A 1 256 ? -7.215 -4.117 15.428 1.00 73.06 256 LEU A N 1
ATOM 2069 C CA . LEU A 1 256 ? -6.358 -3.010 15.002 1.00 73.06 256 LEU A CA 1
ATOM 2070 C C . LEU A 1 256 ? -4.869 -3.268 15.255 1.00 73.06 256 LEU A C 1
ATOM 2072 O O . LEU A 1 256 ? -4.055 -2.857 14.436 1.00 73.06 256 LEU A O 1
ATOM 2076 N N . LEU A 1 257 ? -4.522 -3.997 16.323 1.00 81.38 257 LEU A N 1
ATOM 2077 C CA . LEU A 1 257 ? -3.151 -4.463 16.561 1.00 81.38 257 LEU A CA 1
ATOM 2078 C C . LEU A 1 257 ? -2.686 -5.433 15.472 1.00 81.38 257 LEU A C 1
ATOM 2080 O O . LEU A 1 257 ? -1.578 -5.303 14.971 1.00 81.38 257 LEU A O 1
ATOM 2084 N N . VAL A 1 258 ? -3.532 -6.392 15.085 1.00 84.50 258 VAL A N 1
ATOM 2085 C CA . VAL A 1 258 ? -3.165 -7.375 14.057 1.00 84.50 258 VAL A CA 1
ATOM 2086 C C . VAL A 1 258 ? -2.928 -6.689 12.711 1.00 84.50 258 VAL A C 1
ATOM 2088 O O . VAL A 1 258 ? -1.930 -6.977 12.060 1.00 84.50 258 VAL A O 1
ATOM 2091 N N . ILE A 1 259 ? -3.786 -5.745 12.319 1.00 84.50 259 ILE A N 1
ATOM 2092 C CA . ILE A 1 259 ? -3.635 -4.999 11.058 1.00 84.50 259 ILE A CA 1
ATOM 2093 C C . ILE A 1 259 ? -2.329 -4.211 11.039 1.00 84.50 259 ILE A C 1
ATOM 2095 O O . ILE A 1 259 ? -1.561 -4.307 10.086 1.00 84.50 259 ILE A O 1
ATOM 2099 N N . SER A 1 260 ? -2.048 -3.453 12.099 1.00 86.00 260 SER A N 1
ATOM 2100 C CA . SER A 1 260 ? -0.847 -2.624 12.149 1.00 86.00 260 SER A CA 1
ATOM 2101 C C . SER A 1 260 ? 0.433 -3.461 12.288 1.00 86.00 260 SER A C 1
ATOM 2103 O O . SER A 1 260 ? 1.459 -3.091 11.724 1.00 86.00 260 SER A O 1
ATOM 2105 N N . THR A 1 261 ? 0.389 -4.630 12.937 1.00 88.19 261 THR A N 1
ATOM 2106 C CA . THR A 1 261 ? 1.501 -5.597 12.930 1.00 88.19 261 THR A CA 1
ATOM 2107 C C . THR A 1 261 ? 1.727 -6.206 11.547 1.00 88.19 261 THR A C 1
ATOM 2109 O O . THR A 1 261 ? 2.869 -6.264 11.093 1.00 88.19 261 THR A O 1
ATOM 2112 N N . VAL A 1 262 ? 0.668 -6.638 10.856 1.00 91.81 262 VAL A N 1
ATOM 2113 C CA . VAL A 1 262 ? 0.776 -7.189 9.496 1.00 91.81 262 VAL A CA 1
ATOM 2114 C C . VAL A 1 262 ? 1.348 -6.148 8.543 1.00 91.81 262 VAL A C 1
ATOM 2116 O O . VAL A 1 262 ? 2.262 -6.479 7.792 1.00 91.81 262 VAL A O 1
ATOM 2119 N N . PHE A 1 263 ? 0.908 -4.892 8.640 1.00 92.62 263 PHE A N 1
ATOM 2120 C CA . PHE A 1 263 ? 1.474 -3.780 7.881 1.00 92.62 263 PHE A CA 1
ATOM 2121 C C . PHE A 1 263 ? 2.995 -3.675 8.067 1.00 92.62 263 PHE A C 1
ATOM 2123 O O . PHE A 1 263 ? 3.732 -3.655 7.082 1.00 92.62 263 PHE A O 1
ATOM 2130 N N . VAL A 1 264 ? 3.492 -3.678 9.311 1.00 92.50 264 VAL A N 1
ATOM 2131 C CA . VAL A 1 264 ? 4.939 -3.607 9.588 1.00 92.50 264 VAL A CA 1
ATOM 2132 C C . VAL A 1 264 ? 5.666 -4.778 8.918 1.00 92.50 264 VAL A C 1
ATOM 2134 O O . VAL A 1 264 ? 6.631 -4.570 8.187 1.00 92.50 264 VAL A O 1
ATOM 2137 N N . LEU A 1 265 ? 5.184 -6.007 9.107 1.00 94.19 265 LEU A N 1
ATOM 2138 C CA . LEU A 1 265 ? 5.844 -7.213 8.594 1.00 94.19 265 LEU A CA 1
ATOM 2139 C C . LEU A 1 265 ? 5.863 -7.299 7.063 1.00 94.19 265 LEU A C 1
ATOM 2141 O O . LEU A 1 265 ? 6.811 -7.822 6.485 1.00 94.19 265 LEU A O 1
ATOM 2145 N N . THR A 1 266 ? 4.820 -6.803 6.406 1.00 94.38 266 THR A N 1
ATOM 2146 C CA . THR A 1 266 ? 4.625 -6.964 4.958 1.00 94.38 266 THR A CA 1
ATOM 2147 C C . THR A 1 266 ? 5.172 -5.802 4.135 1.00 94.38 266 THR A C 1
ATOM 2149 O O . THR A 1 266 ? 5.530 -6.000 2.976 1.00 94.38 266 THR A O 1
ATOM 2152 N N . THR A 1 267 ? 5.293 -4.606 4.719 1.00 92.94 267 THR A N 1
ATOM 2153 C CA . THR A 1 267 ? 5.823 -3.418 4.025 1.00 92.94 267 THR A CA 1
ATOM 2154 C C . THR A 1 267 ? 7.321 -3.206 4.233 1.00 92.94 267 THR A C 1
ATOM 2156 O O . THR A 1 267 ? 8.002 -2.758 3.310 1.00 92.94 267 THR A O 1
ATOM 2159 N N . THR A 1 268 ? 7.860 -3.586 5.399 1.00 93.19 268 THR A N 1
ATOM 2160 C CA . THR A 1 268 ? 9.287 -3.407 5.731 1.00 93.19 268 THR A CA 1
ATOM 2161 C C . THR A 1 268 ? 10.235 -4.084 4.728 1.00 93.19 268 THR A C 1
ATOM 2163 O O . THR A 1 268 ? 11.191 -3.436 4.301 1.00 93.19 268 THR A O 1
ATOM 2166 N N . PRO A 1 269 ? 10.006 -5.341 4.288 1.00 95.44 269 PRO A N 1
ATOM 2167 C CA . PRO A 1 269 ? 10.932 -6.007 3.369 1.00 95.44 269 PRO A CA 1
ATOM 2168 C C . PRO A 1 269 ? 11.124 -5.248 2.051 1.00 95.44 269 PRO A C 1
ATOM 2170 O O . PRO A 1 269 ? 12.239 -5.165 1.543 1.00 95.44 269 PRO A O 1
ATOM 2173 N N . LEU A 1 270 ? 10.055 -4.642 1.519 1.00 94.12 270 LEU A N 1
ATOM 2174 C CA . LEU A 1 270 ? 10.106 -3.903 0.259 1.00 94.12 270 LEU A CA 1
ATOM 2175 C C . LEU A 1 270 ? 10.950 -2.631 0.360 1.00 94.12 270 LEU A C 1
ATOM 2177 O O . LEU A 1 270 ? 11.777 -2.381 -0.517 1.00 94.12 270 LEU A O 1
ATOM 2181 N N . VAL A 1 271 ? 10.771 -1.843 1.420 1.00 91.81 271 VAL A N 1
ATOM 2182 C CA . VAL A 1 271 ? 11.548 -0.606 1.594 1.00 91.81 271 VAL A CA 1
ATOM 2183 C C . VAL A 1 271 ? 13.014 -0.898 1.902 1.00 91.81 271 VAL A C 1
ATOM 2185 O O . VAL A 1 271 ? 13.893 -0.219 1.379 1.00 91.81 271 VAL A O 1
ATOM 2188 N N . LEU A 1 272 ? 13.302 -1.961 2.662 1.00 91.75 272 LEU A N 1
ATOM 2189 C CA . LEU A 1 272 ? 14.678 -2.407 2.892 1.00 91.75 272 LEU A CA 1
ATOM 2190 C C . LEU A 1 272 ? 15.333 -2.890 1.597 1.00 91.75 272 LEU A C 1
ATOM 2192 O O . LEU A 1 272 ? 16.488 -2.556 1.341 1.00 91.75 272 LEU A O 1
ATOM 2196 N N . TYR A 1 273 ? 14.596 -3.616 0.751 1.00 92.44 273 TYR A N 1
ATOM 2197 C CA . TYR A 1 273 ? 15.079 -3.987 -0.575 1.00 92.44 273 TYR A CA 1
ATOM 2198 C C . TYR A 1 273 ? 15.473 -2.737 -1.375 1.00 92.44 273 TYR A C 1
ATOM 2200 O O . TYR A 1 273 ? 16.611 -2.636 -1.821 1.00 92.44 273 TYR A O 1
ATOM 2208 N N . TYR A 1 274 ? 14.590 -1.744 -1.516 1.00 89.25 274 TYR A N 1
ATOM 2209 C CA . TYR A 1 274 ? 14.910 -0.548 -2.306 1.00 89.25 274 TYR A CA 1
ATOM 2210 C C . TYR A 1 274 ? 16.030 0.312 -1.707 1.00 89.25 274 TYR A C 1
ATOM 2212 O O . TYR A 1 274 ? 16.780 0.922 -2.466 1.00 89.25 274 TYR A O 1
ATOM 2220 N N . ALA A 1 275 ? 16.187 0.322 -0.382 1.00 86.88 275 ALA A N 1
ATOM 2221 C CA . ALA A 1 275 ? 17.265 1.042 0.291 1.00 86.88 275 ALA A CA 1
ATOM 2222 C C . ALA A 1 275 ? 18.648 0.390 0.104 1.00 86.88 275 ALA A C 1
ATOM 2224 O O . ALA A 1 275 ? 19.661 1.089 0.137 1.00 86.88 275 ALA A O 1
ATOM 2225 N N . PHE A 1 276 ? 18.710 -0.936 -0.073 1.00 87.06 276 PHE A N 1
ATOM 2226 C CA . PHE A 1 276 ? 19.975 -1.675 0.000 1.00 87.06 276 PHE A CA 1
ATOM 2227 C C . PHE A 1 276 ? 20.289 -2.581 -1.197 1.00 87.06 276 PHE A C 1
ATOM 2229 O O . PHE A 1 276 ? 21.393 -3.116 -1.236 1.00 87.06 276 PHE A O 1
ATOM 2236 N N . TYR A 1 277 ? 19.399 -2.747 -2.186 1.00 84.19 277 TYR A N 1
ATOM 2237 C CA . TYR A 1 277 ? 19.607 -3.713 -3.281 1.00 84.19 277 TYR A CA 1
ATOM 2238 C C . TYR A 1 277 ? 20.905 -3.486 -4.068 1.00 84.19 277 TYR A C 1
ATOM 2240 O O . TYR A 1 277 ? 21.517 -4.452 -4.509 1.00 84.19 277 TYR A O 1
ATOM 2248 N N . THR A 1 278 ? 21.359 -2.237 -4.212 1.00 84.00 278 THR A N 1
ATOM 2249 C CA . THR A 1 278 ? 22.607 -1.913 -4.923 1.00 84.00 278 THR A CA 1
ATOM 2250 C C . THR A 1 278 ? 23.845 -2.482 -4.240 1.00 84.00 278 THR A C 1
ATOM 2252 O O . THR A 1 278 ? 24.837 -2.720 -4.911 1.00 84.00 278 THR A O 1
ATOM 2255 N N . LYS A 1 279 ? 23.795 -2.742 -2.926 1.00 84.31 279 LYS A N 1
ATOM 2256 C CA . LYS A 1 279 ? 24.895 -3.375 -2.181 1.00 84.31 279 LYS A CA 1
ATOM 2257 C C . LYS A 1 279 ? 24.990 -4.880 -2.415 1.00 84.31 279 LYS A C 1
ATOM 2259 O O . LYS A 1 279 ? 26.021 -5.468 -2.117 1.00 84.31 279 LYS A O 1
ATOM 2264 N N . PHE A 1 280 ? 23.901 -5.493 -2.869 1.00 80.12 280 PHE A N 1
ATOM 2265 C CA . PHE A 1 280 ? 23.811 -6.932 -3.116 1.00 80.12 280 PHE A CA 1
ATOM 2266 C C . PHE A 1 280 ? 23.976 -7.283 -4.595 1.00 80.12 280 PHE A C 1
ATOM 2268 O O . PHE A 1 280 ? 24.062 -8.462 -4.923 1.00 80.12 280 PHE A O 1
ATOM 2275 N N . LEU A 1 281 ? 23.997 -6.275 -5.471 1.00 85.94 281 LEU A N 1
ATOM 2276 C CA . LEU A 1 281 ? 24.184 -6.449 -6.901 1.00 85.94 281 LEU A CA 1
ATOM 2277 C C . LEU A 1 281 ? 25.681 -6.472 -7.227 1.00 85.94 281 LEU A C 1
ATOM 2279 O O . LEU A 1 281 ? 26.389 -5.512 -6.929 1.00 85.94 281 LEU A O 1
ATOM 2283 N N . ASP A 1 282 ? 26.135 -7.546 -7.862 1.00 87.69 282 ASP A N 1
ATOM 2284 C CA . ASP A 1 282 ? 27.459 -7.652 -8.476 1.00 87.69 282 ASP A CA 1
ATOM 2285 C C . ASP A 1 282 ? 27.322 -7.953 -9.982 1.00 87.69 282 ASP A C 1
ATOM 2287 O O . ASP A 1 282 ? 26.210 -8.010 -10.521 1.00 87.69 282 ASP A O 1
ATOM 2291 N N . ASN A 1 283 ? 28.451 -8.128 -10.673 1.00 85.00 283 ASN A N 1
ATOM 2292 C CA . ASN A 1 283 ? 28.486 -8.416 -12.109 1.00 85.00 283 ASN A CA 1
ATOM 2293 C C . ASN A 1 283 ? 28.183 -9.892 -12.432 1.00 85.00 283 ASN A C 1
ATOM 2295 O O . ASN A 1 283 ? 28.570 -10.374 -13.487 1.00 85.00 283 ASN A O 1
ATOM 2299 N N . THR A 1 284 ? 27.506 -10.644 -11.559 1.00 87.94 284 THR A N 1
ATOM 2300 C CA . THR A 1 284 ? 27.114 -12.029 -11.846 1.00 87.94 284 THR A CA 1
ATOM 2301 C C . THR A 1 284 ? 25.644 -12.128 -12.252 1.00 87.94 284 THR A C 1
ATOM 2303 O O . THR A 1 284 ? 24.755 -11.449 -11.724 1.00 87.94 284 THR A O 1
ATOM 2306 N N . MET A 1 285 ? 25.349 -13.047 -13.176 1.00 85.94 285 MET A N 1
ATOM 2307 C CA . MET A 1 285 ? 23.961 -13.370 -13.537 1.00 85.94 285 MET A CA 1
ATOM 2308 C C . MET A 1 285 ? 23.185 -13.941 -12.346 1.00 85.94 285 MET A C 1
ATOM 2310 O O . MET A 1 285 ? 21.982 -13.705 -12.226 1.00 85.94 285 MET A O 1
ATOM 2314 N N . GLU A 1 286 ? 23.866 -14.656 -11.448 1.00 87.69 286 GLU A N 1
ATOM 2315 C CA . GLU A 1 286 ? 23.264 -15.217 -10.243 1.00 87.69 286 GLU A CA 1
ATOM 2316 C C . GLU A 1 286 ? 22.786 -14.122 -9.277 1.00 87.69 286 GLU A C 1
ATOM 2318 O O . GLU A 1 286 ? 21.628 -14.144 -8.843 1.00 87.69 286 GLU A O 1
ATOM 2323 N N . SER A 1 287 ? 23.620 -13.116 -8.996 1.00 88.75 287 SER A N 1
ATOM 2324 C CA . SER A 1 287 ? 23.221 -11.960 -8.187 1.00 88.75 287 SER A CA 1
ATOM 2325 C C . SER A 1 287 ? 22.039 -11.212 -8.803 1.00 88.75 287 SER A C 1
ATOM 2327 O O . SER A 1 287 ? 21.075 -10.875 -8.103 1.00 88.75 287 SER A O 1
ATOM 2329 N N . LEU A 1 288 ? 22.040 -11.024 -10.127 1.00 89.06 288 LEU A N 1
ATOM 2330 C CA . LEU A 1 288 ? 20.930 -10.395 -10.837 1.00 89.06 288 LEU A CA 1
ATOM 2331 C C . LEU A 1 288 ? 19.609 -11.159 -10.636 1.00 89.06 288 LEU A C 1
ATOM 2333 O O . LEU A 1 288 ? 18.600 -10.554 -10.252 1.00 89.06 288 LEU A O 1
ATOM 2337 N N . VAL A 1 289 ? 19.581 -12.479 -10.867 1.00 90.81 289 VAL A N 1
ATOM 2338 C CA . VAL A 1 289 ? 18.342 -13.269 -10.724 1.00 90.81 289 VAL A CA 1
ATOM 2339 C C . VAL A 1 289 ? 17.889 -13.378 -9.266 1.00 90.81 289 VAL A C 1
ATOM 2341 O O . VAL A 1 289 ? 16.684 -13.306 -9.004 1.00 90.81 289 VAL A O 1
ATOM 2344 N N . ASN A 1 290 ? 18.824 -13.463 -8.313 1.00 91.75 290 ASN A N 1
ATOM 2345 C CA . ASN A 1 290 ? 18.539 -13.437 -6.876 1.00 91.75 290 ASN A CA 1
ATOM 2346 C C . ASN A 1 290 ? 17.905 -12.101 -6.460 1.00 91.75 290 ASN A C 1
ATOM 2348 O O . ASN A 1 290 ? 16.875 -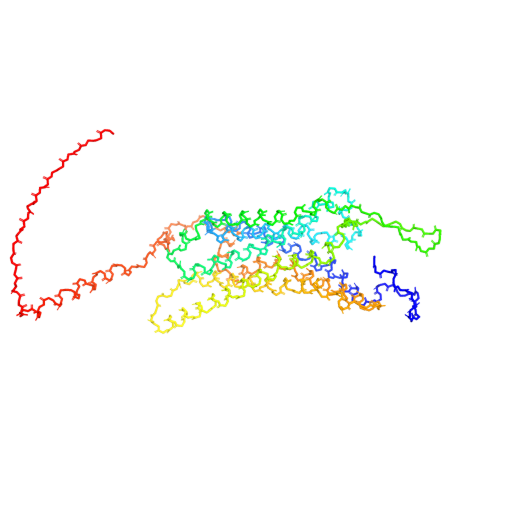12.081 -5.784 1.00 91.75 290 ASN A O 1
ATOM 2352 N N . THR A 1 291 ? 18.456 -10.982 -6.931 1.00 91.25 291 THR A N 1
ATOM 2353 C CA . THR A 1 291 ? 17.944 -9.629 -6.668 1.00 91.25 291 THR A CA 1
ATOM 2354 C C . THR A 1 291 ? 16.542 -9.441 -7.263 1.00 91.25 291 THR A C 1
ATOM 2356 O O . THR A 1 291 ? 15.633 -8.917 -6.612 1.00 91.25 291 THR A O 1
ATOM 2359 N N . VAL A 1 292 ? 16.307 -9.939 -8.483 1.00 91.38 292 VAL A N 1
ATOM 2360 C CA . VAL A 1 292 ? 14.984 -9.922 -9.131 1.00 91.38 292 VAL A CA 1
ATOM 2361 C C . VAL A 1 292 ? 13.959 -10.759 -8.362 1.00 91.38 292 VAL A C 1
ATOM 2363 O O . VAL A 1 292 ? 12.812 -10.318 -8.209 1.00 91.38 292 VAL A O 1
ATOM 2366 N N . LEU A 1 293 ? 14.348 -11.935 -7.862 1.00 94.38 293 LEU A N 1
ATOM 2367 C CA . LEU A 1 293 ? 13.487 -12.770 -7.026 1.00 94.38 293 LEU A CA 1
ATOM 2368 C C . LEU A 1 293 ? 13.197 -12.102 -5.677 1.00 94.38 293 LEU A C 1
ATOM 2370 O O . LEU A 1 293 ? 12.035 -12.046 -5.278 1.00 94.38 293 LEU A O 1
ATOM 2374 N N . ALA A 1 294 ? 14.204 -11.543 -5.005 1.00 95.00 294 ALA A N 1
ATOM 2375 C CA . ALA A 1 294 ? 14.029 -10.829 -3.742 1.00 95.00 294 ALA A CA 1
ATOM 2376 C C . ALA A 1 294 ? 13.021 -9.681 -3.895 1.00 95.00 294 ALA A C 1
ATOM 2378 O O . ALA A 1 294 ? 12.060 -9.582 -3.127 1.00 95.00 294 ALA A O 1
ATOM 2379 N N . ARG A 1 295 ? 13.149 -8.884 -4.965 1.00 94.62 295 ARG A N 1
ATOM 2380 C CA . ARG A 1 295 ? 12.169 -7.850 -5.326 1.00 94.62 295 ARG A CA 1
ATOM 2381 C C . ARG A 1 295 ? 10.769 -8.422 -5.528 1.00 94.62 295 ARG A C 1
ATOM 2383 O O . ARG A 1 295 ? 9.785 -7.793 -5.142 1.00 94.62 295 ARG A O 1
ATOM 2390 N N . CYS A 1 296 ? 10.663 -9.579 -6.180 1.00 95.50 296 CYS A N 1
ATOM 2391 C CA . CYS A 1 296 ? 9.392 -10.252 -6.430 1.00 95.50 296 CYS A CA 1
ATOM 2392 C C . CYS A 1 296 ? 8.714 -10.662 -5.120 1.00 95.50 296 CYS A C 1
ATOM 2394 O O . CYS A 1 296 ? 7.555 -10.313 -4.904 1.00 95.50 296 CYS A O 1
ATOM 2396 N N . VAL A 1 297 ? 9.443 -11.334 -4.228 1.00 96.62 297 VAL A N 1
ATOM 2397 C CA . VAL A 1 297 ? 8.943 -11.751 -2.910 1.00 96.62 297 VAL A CA 1
ATOM 2398 C C . VAL A 1 297 ? 8.509 -10.538 -2.088 1.00 96.62 297 VAL A C 1
ATOM 2400 O O . VAL A 1 297 ? 7.398 -10.524 -1.562 1.00 96.62 297 VAL A O 1
ATOM 2403 N N . CYS A 1 298 ? 9.326 -9.481 -2.051 1.00 96.69 298 CYS A N 1
ATOM 2404 C CA . CYS A 1 298 ? 8.987 -8.251 -1.337 1.00 96.69 298 CYS A CA 1
ATOM 2405 C C . CYS A 1 298 ? 7.721 -7.581 -1.889 1.00 96.69 298 CYS A C 1
ATOM 2407 O O . CYS A 1 298 ? 6.875 -7.146 -1.115 1.00 96.69 298 CYS A O 1
ATOM 2409 N N . ASN A 1 299 ? 7.553 -7.533 -3.217 1.00 96.19 299 ASN A N 1
ATOM 2410 C CA . ASN A 1 299 ? 6.330 -7.009 -3.830 1.00 96.19 299 ASN A CA 1
ATOM 2411 C C . ASN A 1 299 ? 5.108 -7.858 -3.471 1.00 96.19 299 ASN A C 1
ATOM 2413 O O . ASN A 1 299 ? 4.067 -7.306 -3.136 1.00 96.19 299 ASN A O 1
ATOM 2417 N N . ILE A 1 300 ? 5.218 -9.188 -3.527 1.00 97.12 300 ILE A N 1
ATOM 2418 C CA . ILE A 1 300 ? 4.113 -10.086 -3.168 1.00 97.12 300 ILE A CA 1
ATOM 2419 C C . ILE A 1 300 ? 3.679 -9.862 -1.718 1.00 97.12 300 ILE A C 1
ATOM 2421 O O . ILE A 1 300 ? 2.485 -9.711 -1.473 1.00 97.12 300 ILE A O 1
ATOM 2425 N N . LEU A 1 301 ? 4.626 -9.779 -0.778 1.00 96.88 301 LEU A N 1
ATOM 2426 C CA . LEU A 1 301 ? 4.328 -9.467 0.624 1.00 96.88 301 LEU A CA 1
ATOM 2427 C C . LEU A 1 301 ? 3.648 -8.102 0.760 1.00 96.88 301 LEU A C 1
ATOM 2429 O O . LEU A 1 301 ? 2.601 -8.000 1.396 1.00 96.88 301 LEU A O 1
ATOM 2433 N N . PHE A 1 302 ? 4.193 -7.082 0.100 1.00 97.19 302 PHE A N 1
ATOM 2434 C CA . PHE A 1 302 ? 3.643 -5.733 0.110 1.00 97.19 302 PHE A CA 1
ATOM 2435 C C . PHE A 1 302 ? 2.194 -5.684 -0.404 1.00 97.19 302 PHE A C 1
ATOM 2437 O O . PHE A 1 302 ? 1.329 -5.120 0.260 1.00 97.19 302 PHE A O 1
ATOM 2444 N N . TYR A 1 303 ? 1.887 -6.318 -1.539 1.00 97.75 303 TYR A N 1
ATOM 2445 C CA . TYR A 1 303 ? 0.518 -6.356 -2.065 1.00 97.75 303 TYR A CA 1
ATOM 2446 C C . TYR A 1 303 ? -0.413 -7.248 -1.239 1.00 97.75 303 TYR A C 1
ATOM 2448 O O . TYR A 1 303 ? -1.607 -6.959 -1.145 1.00 97.75 303 TYR A O 1
ATOM 2456 N N . ALA A 1 304 ? 0.111 -8.308 -0.617 1.00 96.62 304 ALA A N 1
ATOM 2457 C CA . ALA A 1 304 ? -0.670 -9.154 0.278 1.00 96.62 304 ALA A CA 1
ATOM 2458 C C . ALA A 1 304 ? -1.225 -8.356 1.467 1.00 96.62 304 ALA A C 1
ATOM 2460 O O . ALA A 1 304 ? -2.351 -8.625 1.883 1.00 96.62 304 ALA A O 1
ATOM 2461 N N . ASN A 1 305 ? -0.508 -7.333 1.953 1.00 95.50 305 ASN A N 1
ATOM 2462 C CA . ASN A 1 305 ? -0.999 -6.417 2.988 1.00 95.50 305 ASN A CA 1
ATOM 2463 C C . ASN A 1 305 ? -2.381 -5.833 2.648 1.00 95.50 305 ASN A C 1
ATOM 2465 O O . ASN A 1 305 ? -3.300 -5.876 3.462 1.00 95.50 305 ASN A O 1
ATOM 2469 N N . SER A 1 306 ? -2.548 -5.365 1.410 1.00 95.81 306 SER A N 1
ATOM 2470 C CA . SER A 1 306 ? -3.804 -4.790 0.918 1.00 95.81 306 SER A CA 1
ATOM 2471 C C . SER A 1 306 ? -4.882 -5.839 0.623 1.00 95.81 306 SER A C 1
ATOM 2473 O O . SER A 1 306 ? -6.024 -5.476 0.355 1.00 95.81 306 SER A O 1
ATOM 2475 N N . ALA A 1 307 ? -4.567 -7.137 0.675 1.00 95.56 307 ALA A N 1
ATOM 2476 C CA . ALA A 1 307 ? -5.529 -8.214 0.441 1.00 95.56 307 ALA A CA 1
ATOM 2477 C C . ALA A 1 307 ? -6.033 -8.890 1.726 1.00 95.56 307 ALA A C 1
ATOM 2479 O O . ALA A 1 307 ? -7.165 -9.375 1.770 1.00 95.56 307 ALA A O 1
ATOM 2480 N N . VAL A 1 308 ? -5.221 -8.926 2.785 1.00 92.94 308 VAL A N 1
ATOM 2481 C CA . VAL A 1 308 ? -5.536 -9.700 3.997 1.00 92.94 308 VAL A CA 1
ATOM 2482 C C . VAL A 1 308 ? -6.473 -8.987 4.970 1.00 92.94 308 VAL A C 1
ATOM 2484 O O . VAL A 1 308 ? -7.058 -9.654 5.820 1.00 92.94 308 VAL A O 1
ATOM 2487 N N . ASN A 1 309 ? -6.682 -7.673 4.844 1.00 88.25 309 ASN A N 1
ATOM 2488 C CA . ASN A 1 309 ? -7.453 -6.871 5.805 1.00 88.25 309 ASN A CA 1
ATOM 2489 C C . ASN A 1 309 ? -8.841 -7.449 6.132 1.00 88.25 309 ASN A C 1
ATOM 2491 O O . ASN A 1 309 ? -9.180 -7.604 7.304 1.00 88.25 309 ASN A O 1
ATOM 2495 N N . PHE A 1 310 ? -9.607 -7.879 5.127 1.00 87.62 310 PHE A N 1
ATOM 2496 C CA . PHE A 1 310 ? -10.902 -8.538 5.337 1.00 87.62 310 PHE A CA 1
ATOM 2497 C C . PHE A 1 310 ? -10.804 -9.835 6.152 1.00 87.62 310 PHE A C 1
ATOM 2499 O O . PHE A 1 310 ? -11.613 -10.072 7.055 1.00 87.62 310 PHE A O 1
ATOM 2506 N N . ILE A 1 311 ? -9.799 -10.664 5.858 1.00 88.19 311 ILE A N 1
ATOM 2507 C CA . ILE A 1 311 ? -9.536 -11.909 6.587 1.00 88.19 311 ILE A CA 1
ATOM 2508 C C . ILE A 1 311 ? -9.220 -11.571 8.046 1.00 88.19 311 ILE A C 1
ATOM 2510 O O . ILE A 1 311 ? -9.788 -12.172 8.960 1.00 88.19 311 ILE A O 1
ATOM 2514 N N . LEU A 1 312 ? -8.388 -10.552 8.276 1.00 86.94 312 LEU A N 1
ATOM 2515 C CA . LEU A 1 312 ? -8.054 -10.081 9.617 1.00 86.94 312 LEU A CA 1
ATOM 2516 C C . LEU A 1 312 ? -9.301 -9.595 10.363 1.00 86.94 312 LEU A C 1
ATOM 2518 O O . LEU A 1 312 ? -9.502 -10.002 11.510 1.00 86.94 312 LEU A O 1
ATOM 2522 N N . TYR A 1 313 ? -10.178 -8.808 9.728 1.00 85.69 313 TYR A N 1
ATOM 2523 C CA . TYR A 1 313 ? -11.443 -8.371 10.330 1.00 85.69 313 TYR A CA 1
ATOM 2524 C C . TYR A 1 313 ? -12.330 -9.558 10.721 1.00 85.69 313 TYR A C 1
ATOM 2526 O O . TYR A 1 313 ? -12.891 -9.575 11.817 1.00 85.69 313 TYR A O 1
ATOM 2534 N N . CYS A 1 314 ? -12.420 -10.582 9.869 1.00 84.38 314 CYS A N 1
ATOM 2535 C CA . CYS A 1 314 ? -13.204 -11.781 10.151 1.00 84.38 314 CYS A CA 1
ATOM 2536 C C . CYS A 1 314 ? -12.632 -12.584 11.328 1.00 84.38 314 CYS A C 1
ATOM 2538 O O . CYS A 1 314 ? -13.384 -12.993 12.215 1.00 84.38 314 CYS A O 1
ATOM 2540 N N . LEU A 1 315 ? -11.314 -12.782 11.385 1.00 81.62 315 LEU A N 1
ATOM 2541 C CA . LEU A 1 315 ? -10.670 -13.574 12.438 1.00 81.62 315 LEU A CA 1
ATOM 2542 C C . LEU A 1 315 ? -10.692 -12.859 13.796 1.00 81.62 315 LEU A C 1
ATOM 2544 O O . LEU A 1 315 ? -11.009 -13.460 14.825 1.00 81.62 315 LEU A O 1
ATOM 2548 N N . SER A 1 316 ? -10.424 -11.556 13.807 1.00 74.81 316 SER A N 1
ATOM 2549 C CA . SER A 1 316 ? -10.185 -10.795 15.042 1.00 74.81 316 SER A CA 1
ATOM 2550 C C . SER A 1 316 ? -11.366 -9.921 15.503 1.00 74.81 316 SER A C 1
ATOM 2552 O O . SER A 1 316 ? -11.481 -9.606 16.692 1.00 74.81 316 SER A O 1
ATOM 2554 N N . GLY A 1 317 ? -12.290 -9.564 14.604 1.00 75.25 317 GLY A N 1
ATOM 2555 C CA . GLY A 1 317 ? -13.379 -8.618 14.856 1.00 75.25 317 GLY A CA 1
ATOM 2556 C C . GLY A 1 317 ? -14.738 -9.280 15.096 1.00 75.25 317 GLY A C 1
ATOM 2557 O O . GLY A 1 317 ? -15.505 -9.510 14.164 1.00 75.25 317 GLY A O 1
ATOM 2558 N N . SER A 1 318 ? -15.107 -9.506 16.361 1.00 77.44 318 SER A N 1
ATOM 2559 C CA . SER A 1 318 ? -16.426 -10.070 16.720 1.00 77.44 318 SER A CA 1
ATOM 2560 C C . SER A 1 318 ? -17.608 -9.228 16.217 1.00 77.44 318 SER A C 1
ATOM 2562 O O . SER A 1 318 ? -18.560 -9.774 15.666 1.00 77.44 318 SER A O 1
ATOM 2564 N N . GLN A 1 319 ? -17.525 -7.899 16.333 1.00 75.44 319 GLN A N 1
ATOM 2565 C CA . GLN A 1 319 ? -18.557 -6.984 15.826 1.00 75.44 319 GLN A CA 1
ATOM 2566 C C . GLN A 1 319 ? -18.647 -7.001 14.297 1.00 75.44 319 GLN A C 1
ATOM 2568 O O . GLN A 1 319 ? -19.746 -6.977 13.745 1.00 75.44 319 GLN A O 1
ATOM 2573 N N . PHE A 1 320 ? -17.500 -7.088 13.616 1.00 83.00 320 PHE A N 1
ATOM 2574 C CA . PHE A 1 320 ? -17.452 -7.177 12.159 1.00 83.00 320 PHE A CA 1
ATOM 2575 C C . PHE A 1 320 ? -18.131 -8.459 11.670 1.00 83.00 320 PHE A C 1
ATOM 2577 O O . PHE A 1 320 ? -18.966 -8.392 10.775 1.00 83.00 320 PHE A O 1
ATOM 2584 N N . ARG A 1 321 ? -17.873 -9.609 12.313 1.00 86.25 321 ARG A N 1
ATOM 2585 C CA . ARG A 1 321 ? -18.550 -10.879 11.990 1.00 86.25 321 ARG A CA 1
ATOM 2586 C C . ARG A 1 321 ? -20.069 -10.808 12.150 1.00 86.25 321 ARG A C 1
ATOM 2588 O O . ARG A 1 321 ? -20.790 -11.300 11.289 1.00 86.25 321 ARG A O 1
ATOM 2595 N N . VAL A 1 322 ? -20.558 -10.190 13.228 1.00 84.44 322 VAL A N 1
ATOM 2596 C CA . VAL A 1 322 ? -22.006 -10.024 13.457 1.00 84.44 322 VAL A CA 1
ATOM 2597 C C . VAL A 1 322 ? -22.629 -9.149 12.368 1.00 84.44 322 VAL A C 1
ATOM 2599 O O . VAL A 1 322 ? -23.657 -9.509 11.799 1.00 84.44 322 VAL A O 1
ATOM 2602 N N . ALA A 1 323 ? -21.990 -8.026 12.034 1.00 84.31 323 ALA A N 1
ATOM 2603 C CA . ALA A 1 323 ? -22.464 -7.141 10.976 1.00 84.31 323 ALA A CA 1
ATOM 2604 C C . ALA A 1 323 ? -22.406 -7.802 9.587 1.00 84.31 323 ALA A C 1
ATOM 2606 O O . ALA A 1 323 ? -23.340 -7.648 8.801 1.00 84.31 323 ALA A O 1
ATOM 2607 N N . LEU A 1 324 ? -21.356 -8.577 9.298 1.00 87.88 324 LEU A N 1
ATOM 2608 C CA . LEU A 1 324 ? -21.225 -9.357 8.068 1.00 87.88 324 LEU A CA 1
ATOM 2609 C C . LEU A 1 324 ? -22.355 -10.385 7.951 1.00 87.88 324 LEU A C 1
ATOM 2611 O O . LEU A 1 324 ? -23.020 -10.438 6.920 1.00 87.88 324 LEU A O 1
ATOM 2615 N N . GLY A 1 325 ? -22.635 -11.135 9.022 1.00 86.00 325 GLY A N 1
ATOM 2616 C CA . GLY A 1 325 ? -23.747 -12.085 9.069 1.00 86.00 325 GLY A CA 1
ATOM 2617 C C . GLY A 1 325 ? -25.102 -11.423 8.808 1.00 86.00 325 GLY A C 1
ATOM 2618 O O . GLY A 1 325 ? -25.907 -11.968 8.064 1.00 86.00 325 GLY A O 1
ATOM 2619 N N . ALA A 1 326 ? -25.326 -10.217 9.337 1.00 84.94 326 ALA A N 1
ATOM 2620 C CA . ALA A 1 326 ? -26.542 -9.442 9.076 1.00 84.94 326 ALA A CA 1
ATOM 2621 C C . ALA A 1 326 ? -26.618 -8.851 7.652 1.00 84.94 326 ALA A C 1
ATOM 2623 O O . ALA A 1 326 ? -27.702 -8.498 7.195 1.00 84.94 326 ALA A O 1
ATOM 2624 N N . THR A 1 327 ? -25.479 -8.705 6.971 1.00 83.94 327 THR A N 1
ATOM 2625 C CA . THR A 1 327 ? -25.389 -8.144 5.613 1.00 83.94 327 THR A CA 1
ATOM 2626 C C . THR A 1 327 ? -25.530 -9.230 4.543 1.00 83.94 327 THR A C 1
ATOM 2628 O O . THR A 1 327 ? -26.172 -9.004 3.523 1.00 83.94 327 THR A O 1
ATOM 2631 N N . VAL A 1 328 ? -24.941 -10.409 4.775 1.00 80.50 328 VAL A N 1
ATOM 2632 C CA . VAL A 1 328 ? -24.940 -11.551 3.841 1.00 80.50 328 VAL A CA 1
ATOM 2633 C C . VAL A 1 328 ? -26.115 -12.494 4.107 1.00 80.50 328 VAL A C 1
ATOM 2635 O O . VAL A 1 328 ? -26.704 -13.044 3.179 1.00 80.50 328 VAL A O 1
ATOM 2638 N N . GLY A 1 329 ? -26.492 -12.670 5.373 1.00 69.38 329 GLY A N 1
ATOM 2639 C CA . GLY A 1 329 ? -27.669 -13.432 5.755 1.00 69.38 329 GLY A CA 1
ATOM 2640 C C . GLY A 1 329 ? -28.927 -12.595 5.563 1.00 69.38 329 GLY A C 1
ATOM 2641 O O . GLY A 1 329 ? -29.237 -11.737 6.388 1.00 69.38 329 GLY A O 1
ATOM 2642 N N . CYS A 1 330 ? -29.696 -12.884 4.512 1.00 57.12 330 CYS A N 1
ATOM 2643 C CA . CYS A 1 330 ? -31.108 -12.509 4.432 1.00 57.12 330 CYS A CA 1
ATOM 2644 C C . CYS A 1 330 ? -31.909 -13.274 5.503 1.00 57.12 330 CYS A C 1
ATOM 2646 O O . CYS A 1 330 ? -32.700 -14.157 5.194 1.00 57.12 330 CYS A O 1
ATOM 2648 N N . SER A 1 331 ? -31.701 -12.950 6.777 1.00 50.06 331 SER A N 1
ATOM 2649 C CA . SER A 1 331 ? -32.378 -13.595 7.898 1.00 50.06 331 SER A CA 1
ATOM 2650 C C . SER A 1 331 ? -33.287 -12.591 8.584 1.00 50.06 331 SER A C 1
ATOM 2652 O O . SER A 1 331 ? -32.896 -11.847 9.475 1.00 50.06 331 SER A O 1
ATOM 2654 N N . HIS A 1 332 ? -34.523 -12.591 8.087 1.00 42.81 332 HIS A N 1
ATOM 2655 C CA . HIS A 1 332 ? -35.762 -12.237 8.763 1.00 42.81 332 HIS A CA 1
ATOM 2656 C C . HIS A 1 332 ? -35.763 -10.990 9.660 1.00 42.81 332 HIS A C 1
ATOM 2658 O O . HIS A 1 332 ? -35.435 -10.993 10.844 1.00 42.81 332 HIS A O 1
ATOM 2664 N N . ARG A 1 333 ? -36.384 -9.949 9.107 1.00 48.88 333 ARG A N 1
ATOM 2665 C CA . ARG A 1 333 ? -37.230 -8.981 9.809 1.00 48.88 333 ARG A CA 1
ATOM 2666 C C . ARG A 1 333 ? -38.137 -9.699 10.833 1.00 48.88 333 ARG A C 1
ATOM 2668 O O . ARG A 1 333 ? -39.243 -10.086 10.479 1.00 48.88 333 ARG A O 1
ATOM 2675 N N . ARG A 1 334 ? -37.669 -9.915 12.070 1.00 44.75 334 ARG A N 1
ATOM 2676 C CA . ARG A 1 334 ? -38.441 -10.159 13.312 1.00 44.75 334 ARG A CA 1
ATOM 2677 C C . ARG A 1 334 ? -37.460 -10.195 14.502 1.00 44.75 334 ARG A C 1
ATOM 2679 O O . ARG A 1 334 ? -36.492 -10.936 14.476 1.00 44.75 334 ARG A O 1
ATOM 2686 N N . ARG A 1 335 ? -37.752 -9.398 15.542 1.00 38.12 335 ARG A N 1
ATOM 2687 C CA . ARG A 1 335 ? -36.966 -9.109 16.773 1.00 38.12 335 ARG A CA 1
ATOM 2688 C C . ARG A 1 335 ? -35.797 -8.114 16.663 1.00 38.12 335 ARG A C 1
ATOM 2690 O O . ARG A 1 335 ? -34.668 -8.411 17.022 1.00 38.12 335 ARG A O 1
ATOM 2697 N N . ALA A 1 336 ? -36.118 -6.864 16.333 1.00 38.66 336 ALA A N 1
ATOM 2698 C CA . ALA A 1 336 ? -35.331 -5.701 16.771 1.00 38.66 336 ALA A CA 1
ATOM 2699 C C . ALA A 1 336 ? -36.169 -4.740 17.640 1.00 38.66 336 ALA A C 1
ATOM 2701 O O . ALA A 1 336 ? -36.014 -3.532 17.544 1.00 38.66 336 ALA A O 1
ATOM 2702 N N . ASN A 1 337 ? -37.051 -5.289 18.487 1.00 37.69 337 ASN A N 1
ATOM 2703 C CA . ASN A 1 337 ? -37.739 -4.549 19.558 1.00 37.69 337 ASN A CA 1
ATOM 2704 C C . ASN A 1 337 ? -37.304 -5.001 20.969 1.00 37.69 337 ASN A C 1
ATOM 2706 O O . ASN A 1 337 ? -38.013 -4.755 21.934 1.00 37.69 337 ASN A O 1
ATOM 2710 N N . SER A 1 338 ? -36.149 -5.664 21.127 1.00 36.06 338 SER A N 1
ATOM 2711 C CA . SER A 1 338 ? -35.644 -6.002 22.474 1.00 36.06 338 SER A CA 1
ATOM 2712 C C . SER A 1 338 ? -34.125 -5.943 22.653 1.00 36.06 338 SER A C 1
ATOM 2714 O O . SER A 1 338 ? -33.628 -6.326 23.709 1.00 36.06 338 SER A O 1
ATOM 2716 N N . LEU A 1 339 ? -33.365 -5.445 21.674 1.00 38.97 339 LEU A N 1
ATOM 2717 C CA . LEU A 1 339 ? -31.980 -5.050 21.930 1.00 38.97 339 LEU A CA 1
ATOM 2718 C C . LEU A 1 339 ? -31.997 -3.592 22.356 1.00 38.97 339 LEU A C 1
ATOM 2720 O O . LEU A 1 339 ? -31.903 -2.691 21.531 1.00 38.97 339 LEU A O 1
ATOM 2724 N N . ASN A 1 340 ? -32.192 -3.420 23.661 1.00 32.56 340 ASN A N 1
ATOM 2725 C CA . ASN A 1 340 ? -31.914 -2.224 24.436 1.00 32.56 340 ASN A CA 1
ATOM 2726 C C . ASN A 1 340 ? -30.916 -1.287 23.739 1.00 32.56 340 ASN A C 1
ATOM 2728 O O . ASN A 1 340 ? -29.696 -1.418 23.859 1.00 32.56 340 ASN A O 1
ATOM 2732 N N . THR A 1 341 ? -31.469 -0.260 23.101 1.00 33.75 341 THR A N 1
ATOM 2733 C CA . THR A 1 341 ? -30.819 1.000 22.725 1.00 33.75 341 THR A CA 1
ATOM 2734 C C . THR A 1 341 ? -30.321 1.792 23.948 1.00 33.75 341 THR A C 1
ATOM 2736 O O . THR A 1 341 ? -29.912 2.940 23.823 1.00 33.75 341 THR A O 1
ATOM 2739 N N . SER A 1 342 ? -30.302 1.177 25.132 1.00 32.31 342 SER A N 1
ATOM 2740 C CA . SER A 1 342 ? -29.779 1.697 26.394 1.00 32.31 342 SER A CA 1
ATOM 2741 C C . SER A 1 342 ? -28.313 1.322 26.678 1.00 32.31 342 SER A C 1
ATOM 2743 O O . SER A 1 342 ? -27.749 1.828 27.641 1.00 32.31 342 SER A O 1
ATOM 2745 N N . PHE A 1 343 ? -27.630 0.525 25.842 1.00 33.28 343 PHE A N 1
ATOM 2746 C CA . PHE A 1 343 ? -26.227 0.135 26.106 1.00 33.28 343 PHE A CA 1
ATOM 2747 C C . PHE A 1 343 ? -25.134 1.066 25.541 1.00 33.28 343 PHE A C 1
ATOM 2749 O O . PHE A 1 343 ? -23.949 0.793 25.723 1.00 33.28 343 PHE A O 1
ATOM 2756 N N . LEU A 1 344 ? -25.498 2.190 24.908 1.00 31.33 344 LEU A N 1
ATOM 2757 C CA . LEU A 1 344 ? -24.556 3.252 24.494 1.00 31.33 344 LEU A CA 1
ATOM 2758 C C . LEU A 1 344 ? -24.663 4.544 25.331 1.00 31.33 344 LEU A C 1
ATOM 2760 O O . LEU A 1 344 ? -23.970 5.520 25.047 1.00 31.33 344 LEU A O 1
ATOM 2764 N N . TYR A 1 345 ? -25.464 4.519 26.402 1.00 30.06 345 TYR A N 1
ATOM 2765 C CA . TYR A 1 345 ? -25.596 5.597 27.388 1.00 30.06 345 TYR A CA 1
ATOM 2766 C C . TYR A 1 345 ? -25.482 5.065 28.821 1.00 30.06 345 TYR A C 1
ATOM 2768 O O . TYR A 1 345 ? -26.307 5.356 29.678 1.00 30.06 345 TYR A O 1
ATOM 2776 N N . THR A 1 346 ? -24.435 4.306 29.122 1.00 29.64 346 THR A N 1
ATOM 2777 C CA . THR A 1 346 ? -23.963 4.193 30.505 1.00 29.64 346 THR A CA 1
ATOM 2778 C C . THR A 1 346 ? -22.716 5.048 30.650 1.00 29.64 346 THR A C 1
ATOM 2780 O O . THR A 1 346 ? -21.581 4.596 30.531 1.00 29.64 346 THR A O 1
ATOM 2783 N N . VAL A 1 347 ? -22.955 6.335 30.919 1.00 35.66 347 VAL A N 1
ATOM 2784 C CA . VAL A 1 347 ? -22.075 7.080 31.825 1.00 35.66 347 VAL A CA 1
ATOM 2785 C C . VAL A 1 347 ? -21.916 6.194 33.069 1.00 35.66 347 VAL A C 1
ATOM 2787 O O . VAL A 1 347 ? -22.937 5.713 33.571 1.00 35.66 347 VAL A O 1
ATOM 2790 N N . PRO A 1 348 ? -20.695 5.904 33.548 1.00 32.66 348 PRO A N 1
ATOM 2791 C CA . PRO A 1 348 ? -20.523 5.156 34.784 1.00 32.66 348 PRO A CA 1
ATOM 2792 C C . PRO A 1 348 ? -21.351 5.820 35.886 1.00 32.66 348 PRO A C 1
ATOM 2794 O O . PRO A 1 348 ? -21.183 7.004 36.170 1.00 32.66 348 PRO A O 1
ATOM 2797 N N . GLN A 1 349 ? -22.250 5.059 36.508 1.00 37.19 349 GLN A N 1
ATOM 2798 C CA . GLN A 1 349 ? -23.126 5.501 37.598 1.00 37.19 349 GLN A CA 1
ATOM 2799 C C . GLN A 1 349 ? -22.350 5.768 38.911 1.00 37.19 349 GLN A C 1
ATOM 2801 O O . GLN A 1 349 ? -22.918 5.766 40.001 1.00 37.19 349 GLN A O 1
ATOM 2806 N N . GLU A 1 350 ? -21.042 6.024 38.823 1.00 35.66 350 GLU A N 1
ATOM 2807 C CA . GLU A 1 350 ? -20.184 6.405 39.946 1.00 35.66 350 GLU A CA 1
ATOM 2808 C C . GLU A 1 350 ? -20.505 7.819 40.457 1.00 35.66 350 GLU A C 1
ATOM 2810 O O . GLU A 1 350 ? -20.257 8.121 41.623 1.00 35.66 350 GLU A O 1
ATOM 2815 N N . THR A 1 351 ? -21.165 8.664 39.657 1.00 40.09 351 THR A N 1
ATOM 2816 C CA . THR A 1 351 ? -21.598 10.012 40.064 1.00 40.09 351 THR A CA 1
ATOM 2817 C C . THR A 1 351 ? -22.751 10.034 41.074 1.00 40.09 351 THR A C 1
ATOM 2819 O O . THR A 1 351 ? -22.900 11.031 41.779 1.00 40.09 351 THR A O 1
ATOM 2822 N N . LEU A 1 352 ? -23.530 8.956 41.225 1.00 37.16 352 LEU A N 1
ATOM 2823 C CA . LEU A 1 352 ? -24.590 8.871 42.248 1.00 37.16 352 LEU A CA 1
ATOM 2824 C C . LEU A 1 352 ? -24.113 8.192 43.541 1.00 37.16 352 LEU A C 1
ATOM 2826 O O . LEU A 1 352 ? -24.531 8.582 44.630 1.00 37.16 352 LEU A O 1
ATOM 2830 N N . ALA A 1 353 ? -23.168 7.252 43.448 1.00 37.16 353 ALA A N 1
ATOM 2831 C CA . ALA A 1 353 ? -22.593 6.595 44.621 1.00 37.16 353 ALA A CA 1
ATOM 2832 C C . ALA A 1 353 ? -21.571 7.480 45.363 1.00 37.16 353 ALA A C 1
ATOM 2834 O O . ALA A 1 353 ? -21.499 7.421 46.593 1.00 37.16 353 ALA A O 1
ATOM 2835 N N . LEU A 1 354 ? -20.818 8.340 44.658 1.00 37.69 354 LEU A N 1
ATOM 2836 C CA . LEU A 1 354 ? -19.895 9.279 45.311 1.00 37.69 354 LEU A CA 1
ATOM 2837 C C . LEU A 1 354 ? -20.627 10.442 45.989 1.00 37.69 354 LEU A C 1
ATOM 2839 O O . LEU A 1 354 ? -20.214 10.863 47.066 1.00 37.69 354 LEU A O 1
ATOM 2843 N N . LYS A 1 355 ? -21.736 10.924 45.408 1.00 36.78 355 LYS A N 1
ATOM 2844 C CA . LYS A 1 355 ? -22.537 12.005 46.004 1.00 36.78 355 LYS A CA 1
ATOM 2845 C C . LYS A 1 355 ? -23.214 11.540 47.297 1.00 36.78 355 LYS A C 1
ATOM 2847 O O . LYS A 1 355 ? -23.153 12.265 48.280 1.00 36.78 355 LYS A O 1
ATOM 2852 N N . GLY A 1 356 ? -23.723 10.301 47.330 1.00 39.16 356 GLY A N 1
ATOM 2853 C CA . GLY A 1 356 ? -24.275 9.676 48.540 1.00 39.16 356 GLY A CA 1
ATOM 2854 C C . GLY A 1 356 ? -23.229 9.357 49.620 1.00 39.16 356 GLY A C 1
ATOM 2855 O O . GLY A 1 356 ? -23.498 9.532 50.809 1.00 39.16 356 GLY A O 1
ATOM 2856 N N . ARG A 1 357 ? -22.008 8.947 49.232 1.00 37.06 357 ARG A N 1
ATOM 2857 C CA . ARG A 1 357 ? -20.906 8.680 50.181 1.00 37.06 357 ARG A CA 1
ATOM 2858 C C . ARG A 1 357 ? -20.239 9.950 50.721 1.00 37.06 357 ARG A C 1
ATOM 2860 O O . ARG A 1 357 ? -19.770 9.916 51.857 1.00 37.06 357 ARG A O 1
ATOM 2867 N N . LEU A 1 358 ? -20.218 11.060 49.972 1.00 39.62 358 LEU A N 1
ATOM 2868 C CA . LEU A 1 358 ? -19.739 12.351 50.489 1.00 39.62 358 LEU A CA 1
ATOM 2869 C C . LEU A 1 358 ? -20.738 12.981 51.469 1.00 39.62 358 LEU A C 1
ATOM 2871 O O . LEU A 1 358 ? -20.316 13.473 52.510 1.00 39.62 358 LEU A O 1
ATOM 2875 N N . THR A 1 359 ? -22.049 12.906 51.205 1.00 44.69 359 THR A N 1
ATOM 2876 C CA . THR A 1 359 ? -23.068 13.401 52.151 1.00 44.69 359 THR A CA 1
ATOM 2877 C C . THR A 1 359 ? -23.113 12.591 53.447 1.00 44.69 359 THR A C 1
ATOM 2879 O O . THR A 1 359 ? -23.313 13.170 54.508 1.00 44.69 359 THR A O 1
ATOM 2882 N N . HIS A 1 360 ? -22.842 11.281 53.397 1.00 40.47 360 HIS A N 1
ATOM 2883 C CA . HIS A 1 360 ? -22.787 10.440 54.599 1.00 40.47 360 HIS A CA 1
ATOM 2884 C C . HIS A 1 360 ? -21.482 10.611 55.406 1.00 40.47 360 HIS A C 1
ATOM 2886 O O . HIS A 1 360 ? -21.484 10.426 56.619 1.00 40.47 360 HIS A O 1
ATOM 2892 N N . ARG A 1 361 ? -20.357 10.986 54.771 1.00 37.19 361 ARG A N 1
ATOM 2893 C CA . ARG A 1 361 ? -19.113 11.320 55.498 1.00 37.19 361 ARG A CA 1
ATOM 2894 C C . ARG A 1 361 ? -19.128 12.729 56.094 1.00 37.19 361 ARG A C 1
ATOM 2896 O O . ARG A 1 361 ? -18.571 12.915 57.168 1.00 37.19 361 ARG A O 1
ATOM 2903 N N . LEU A 1 362 ? -19.800 13.688 55.452 1.00 40.62 362 LEU A N 1
ATOM 2904 C CA . LEU A 1 362 ? -19.937 15.054 55.975 1.00 40.62 362 LEU A CA 1
ATOM 2905 C C . LEU A 1 362 ? -20.979 15.174 57.102 1.00 40.62 362 LEU A C 1
ATOM 2907 O O . LEU A 1 362 ? -20.864 16.081 57.917 1.00 40.62 362 LEU A O 1
ATOM 2911 N N . SER A 1 363 ? -21.949 14.253 57.212 1.00 40.59 363 SER A N 1
ATOM 2912 C CA . SER A 1 363 ? -22.878 14.223 58.357 1.00 40.59 363 SER A CA 1
ATOM 2913 C C . SER A 1 363 ? -22.328 13.487 59.586 1.00 40.59 363 SER A C 1
ATOM 2915 O O . SER A 1 363 ? -22.909 13.593 60.661 1.00 40.59 363 SER A O 1
ATOM 2917 N N . GLN A 1 364 ? -21.233 12.729 59.447 1.00 38.94 364 GLN A N 1
ATOM 2918 C CA . GLN A 1 364 ? -20.575 12.031 60.562 1.00 38.94 364 GLN A CA 1
ATOM 2919 C C . GLN A 1 364 ? -19.366 12.792 61.126 1.00 38.94 364 GLN A C 1
ATOM 2921 O O . GLN A 1 364 ? -18.958 12.509 62.248 1.00 38.94 364 GLN A O 1
ATOM 2926 N N . SER A 1 365 ? -18.819 13.784 60.410 1.00 34.19 365 SER A N 1
ATOM 2927 C CA . SER A 1 365 ? -17.708 14.610 60.909 1.00 34.19 365 SER A CA 1
ATOM 2928 C C . SER A 1 365 ? -18.145 15.886 61.641 1.00 34.19 365 SER A C 1
ATOM 2930 O O . SER A 1 365 ? -17.289 16.598 62.149 1.00 34.19 365 SER A O 1
ATOM 2932 N N . SER A 1 366 ? -19.446 16.199 61.717 1.00 33.09 366 SER A N 1
ATOM 2933 C CA . SER A 1 366 ? -19.940 17.444 62.335 1.00 33.09 366 SER A CA 1
ATOM 2934 C C . SER A 1 366 ? -20.401 17.302 63.794 1.00 33.09 366 SER A C 1
ATOM 2936 O O . SER A 1 366 ? -21.124 18.172 64.278 1.00 33.09 366 SER A O 1
ATOM 2938 N N . LEU A 1 367 ? -20.035 16.219 64.495 1.00 36.03 367 LEU A N 1
ATOM 2939 C CA . LEU A 1 367 ? -20.442 16.009 65.893 1.00 36.03 367 LEU A CA 1
ATOM 2940 C C . LEU A 1 367 ? -19.324 16.158 66.938 1.00 36.03 367 LEU A C 1
ATOM 2942 O O . LEU A 1 367 ? -19.648 16.117 68.120 1.00 36.03 367 LEU A O 1
ATOM 2946 N N . ASN A 1 368 ? -18.058 16.371 66.549 1.00 33.34 368 ASN A N 1
ATOM 2947 C CA . ASN A 1 368 ? -16.943 16.366 67.514 1.00 33.34 368 ASN A CA 1
ATOM 2948 C C . ASN A 1 368 ? -16.182 17.678 67.735 1.00 33.34 368 ASN A C 1
ATOM 2950 O O . ASN A 1 368 ? -15.449 17.746 68.714 1.00 33.34 368 ASN A O 1
ATOM 2954 N N . ASP A 1 369 ? -16.419 18.749 66.976 1.00 31.72 369 ASP A N 1
ATOM 2955 C CA . ASP A 1 369 ? -15.702 20.014 67.208 1.00 31.72 369 ASP A CA 1
ATOM 2956 C C . ASP A 1 369 ? -16.628 21.080 67.806 1.00 31.72 369 ASP A C 1
ATOM 2958 O O . ASP A 1 369 ? -16.987 22.083 67.195 1.00 31.72 369 ASP A O 1
ATOM 2962 N N . LYS A 1 370 ? -17.040 20.825 69.054 1.00 33.31 370 LYS A N 1
ATOM 2963 C CA . LYS A 1 370 ? -17.599 21.818 69.984 1.00 33.31 370 LYS A CA 1
ATOM 2964 C C . LYS A 1 370 ? -16.535 22.257 70.993 1.00 33.31 370 LYS A C 1
ATOM 2966 O O . LYS A 1 370 ? -16.784 22.205 72.187 1.00 33.31 370 LYS A O 1
ATOM 2971 N N . VAL A 1 371 ? -15.363 22.714 70.562 1.00 33.56 371 VAL A N 1
ATOM 2972 C CA . VAL A 1 371 ? -14.504 23.545 71.421 1.00 33.56 371 VAL A CA 1
ATOM 2973 C C . VAL A 1 371 ? -13.633 24.443 70.537 1.00 33.56 371 VAL A C 1
ATOM 2975 O O . VAL A 1 371 ? -13.001 23.962 69.606 1.00 33.56 371 VAL A O 1
ATOM 2978 N N . ILE A 1 372 ? -13.540 25.717 70.929 1.00 29.86 372 ILE A N 1
ATOM 2979 C CA . ILE A 1 372 ? -12.535 26.733 70.557 1.00 29.86 372 ILE A CA 1
ATOM 2980 C C . ILE A 1 372 ? -12.934 27.743 69.453 1.00 29.86 372 ILE A C 1
ATOM 2982 O O . ILE A 1 372 ? -12.931 27.451 68.265 1.00 29.86 372 ILE A O 1
ATOM 2986 N N . ALA A 1 373 ? -13.144 28.980 69.941 1.00 29.06 373 ALA A N 1
ATOM 2987 C CA . ALA A 1 373 ? -13.048 30.304 69.298 1.00 29.06 373 ALA A CA 1
ATOM 2988 C C . ALA A 1 373 ? -14.093 30.639 68.211 1.00 29.06 373 ALA A C 1
ATOM 2990 O O . ALA A 1 373 ? -14.051 30.122 67.109 1.00 29.06 373 ALA A O 1
ATOM 2991 N N . ASN A 1 374 ? -15.086 31.513 68.409 1.00 29.28 374 ASN A N 1
ATOM 2992 C CA . ASN A 1 374 ? -15.175 32.739 69.210 1.00 29.28 374 ASN A CA 1
ATOM 2993 C C . ASN A 1 374 ? -14.131 33.807 68.842 1.00 29.28 374 ASN A C 1
ATOM 2995 O O . ASN A 1 374 ? -13.281 34.129 69.661 1.00 29.28 374 ASN A O 1
ATOM 2999 N N . THR A 1 375 ? -14.209 34.399 67.643 1.00 29.44 375 THR A N 1
ATOM 3000 C CA . THR A 1 375 ? -13.974 35.848 67.464 1.00 29.44 375 THR A CA 1
ATOM 3001 C C . THR A 1 375 ? -14.521 36.355 66.123 1.00 29.44 375 THR A C 1
ATOM 3003 O O . THR A 1 375 ? -14.296 35.744 65.086 1.00 29.44 375 THR A O 1
ATOM 3006 N N . LEU A 1 376 ? -15.155 37.530 66.193 1.00 28.41 376 LEU A N 1
ATOM 3007 C CA . LEU A 1 376 ? -15.486 38.491 65.130 1.00 28.41 376 LEU A CA 1
ATOM 3008 C C . LEU A 1 376 ? -16.828 38.324 64.386 1.00 28.41 376 LEU A C 1
ATOM 3010 O O . LEU A 1 376 ? -16.994 37.612 63.403 1.00 28.41 376 LEU A O 1
ATOM 3014 N N . LEU A 1 377 ? -17.769 39.089 64.944 1.00 30.06 377 LEU A N 1
ATOM 3015 C CA . LEU A 1 377 ? -19.084 39.525 64.484 1.00 30.06 377 LEU A CA 1
ATOM 3016 C C . LEU A 1 377 ? -19.066 40.342 63.175 1.00 30.06 377 LEU A C 1
ATOM 3018 O O . LEU A 1 377 ? -18.024 40.875 62.800 1.00 30.06 377 LEU A O 1
ATOM 3022 N N . VAL A 1 378 ? -20.297 40.573 62.667 1.00 29.73 378 VAL A N 1
ATOM 3023 C CA . VAL A 1 378 ? -20.835 41.687 61.824 1.00 29.73 378 VAL A CA 1
ATOM 3024 C C . VAL A 1 378 ? -21.409 41.176 60.468 1.00 29.73 378 VAL A C 1
ATOM 3026 O O . VAL A 1 378 ? -20.810 40.303 59.851 1.00 29.73 378 VAL A O 1
ATOM 3029 N N . PRO A 1 379 ? -22.637 41.592 60.055 1.00 33.78 379 PRO A N 1
ATOM 3030 C CA . PRO A 1 379 ? -23.808 40.707 59.904 1.00 33.78 379 PRO A CA 1
ATOM 3031 C C . PRO A 1 379 ? -24.399 40.713 58.456 1.00 33.78 379 PRO A C 1
ATOM 3033 O O . PRO A 1 379 ? -23.742 41.213 57.544 1.00 33.78 379 PRO A O 1
ATOM 3036 N N . PRO A 1 380 ? -25.592 40.127 58.172 1.00 30.31 380 PRO A N 1
ATOM 3037 C CA . PRO A 1 380 ? -26.006 39.781 56.812 1.00 30.31 380 PRO A CA 1
ATOM 3038 C C . PRO A 1 380 ? -26.752 40.918 56.099 1.00 30.31 380 PRO A C 1
ATOM 3040 O O . PRO A 1 380 ? -27.579 41.607 56.699 1.00 30.31 380 PRO A O 1
ATOM 3043 N N . VAL A 1 381 ? -26.546 41.039 54.783 1.00 29.06 381 VAL A N 1
ATOM 3044 C CA . VAL A 1 381 ? -27.428 41.817 53.901 1.00 29.06 381 VAL A CA 1
ATOM 3045 C C . VAL A 1 381 ? -28.438 40.891 53.222 1.00 29.06 381 VAL A C 1
ATOM 3047 O O . VAL A 1 381 ? -28.156 39.767 52.813 1.00 29.06 381 VAL A O 1
ATOM 3050 N N . ARG A 1 382 ? -29.663 41.401 53.214 1.00 27.98 382 ARG A N 1
ATOM 3051 C CA . ARG A 1 382 ? -30.955 40.781 52.953 1.00 27.98 382 ARG A CA 1
ATOM 3052 C C . ARG A 1 382 ? -31.165 40.433 51.474 1.00 27.98 382 ARG A C 1
ATOM 3054 O O . ARG A 1 382 ? -30.721 41.148 50.586 1.00 27.98 382 ARG A O 1
ATOM 3061 N N . LYS A 1 383 ? -31.944 39.368 51.262 1.00 31.27 383 LYS A N 1
ATOM 3062 C CA . LYS A 1 383 ? -32.629 38.986 50.017 1.00 31.27 383 LYS A CA 1
ATOM 3063 C C . LYS A 1 383 ? -33.372 40.159 49.363 1.00 31.27 383 LYS A C 1
ATOM 3065 O O . LYS A 1 383 ? -34.124 40.841 50.056 1.00 31.27 383 LYS A O 1
ATOM 3070 N N . THR A 1 384 ? -33.356 40.194 48.034 1.00 28.69 384 THR A N 1
ATOM 3071 C CA . THR A 1 384 ? -34.509 40.599 47.216 1.00 28.69 384 THR A CA 1
ATOM 3072 C C . THR A 1 384 ? -34.631 39.660 46.014 1.00 28.69 384 THR A C 1
ATOM 3074 O O . THR A 1 384 ? -33.770 39.610 45.143 1.00 28.69 384 THR A O 1
ATOM 3077 N N . LEU A 1 385 ? -35.709 38.868 46.022 1.00 29.95 385 LEU A N 1
ATOM 3078 C CA . LEU A 1 385 ? -36.328 38.321 44.817 1.00 29.95 385 LEU A CA 1
ATOM 3079 C C . LEU A 1 385 ? -36.999 39.474 44.061 1.00 29.95 385 LEU A C 1
ATOM 3081 O O . LEU A 1 385 ? -37.582 40.349 44.700 1.00 29.95 385 LEU A O 1
ATOM 3085 N N . SER A 1 386 ? -37.025 39.426 42.735 1.00 30.02 386 SER A N 1
ATOM 3086 C CA . SER A 1 386 ? -38.290 39.356 41.985 1.00 30.02 386 SER A CA 1
ATOM 3087 C C . SER A 1 386 ? -38.038 39.314 40.484 1.00 30.02 386 SER A C 1
ATOM 3089 O O . SER A 1 386 ? -37.099 39.905 39.957 1.00 30.02 386 SER A O 1
ATOM 3091 N N . ASP A 1 387 ? -38.904 38.536 39.855 1.00 31.95 387 ASP A N 1
ATOM 3092 C CA . ASP A 1 387 ? -39.052 38.301 38.435 1.00 31.95 387 ASP A CA 1
ATOM 3093 C C . ASP A 1 387 ? -39.405 39.568 37.655 1.00 31.95 387 ASP A C 1
ATOM 3095 O O . ASP A 1 387 ? -40.143 40.426 38.137 1.00 31.95 387 ASP A O 1
ATOM 3099 N N . SER A 1 388 ? -39.025 39.592 36.379 1.00 31.86 388 SER A N 1
ATOM 3100 C CA . SER A 1 388 ? -39.834 40.256 35.357 1.00 31.86 388 SER A CA 1
ATOM 3101 C C . SER A 1 388 ? -39.546 39.665 33.978 1.00 31.86 388 SER A C 1
ATOM 3103 O O . SER A 1 388 ? -38.421 39.688 33.483 1.00 31.86 388 SER A O 1
ATOM 3105 N N . CYS A 1 389 ? -40.612 39.104 33.408 1.00 30.66 389 CYS A N 1
ATOM 3106 C CA . CYS A 1 389 ? -40.772 38.642 32.035 1.00 30.66 389 CYS A CA 1
ATOM 3107 C C . CYS A 1 389 ? -40.488 39.752 31.013 1.00 30.66 389 CYS A C 1
ATOM 3109 O O . CYS A 1 389 ? -40.774 40.907 31.309 1.00 30.66 389 CYS A O 1
ATOM 3111 N N . LEU A 1 390 ? -40.072 39.379 29.796 1.00 31.28 390 LEU A N 1
ATOM 3112 C CA . LEU A 1 390 ? -40.755 39.696 28.524 1.00 31.28 390 LEU A CA 1
ATOM 3113 C C . LEU A 1 390 ? -39.864 39.321 27.325 1.00 31.28 390 LEU A C 1
ATOM 3115 O O . LEU A 1 390 ? -38.767 39.843 27.156 1.00 31.28 390 LEU A O 1
ATOM 3119 N N . SER A 1 391 ? -40.377 38.404 26.501 1.00 36.44 391 SER A N 1
ATOM 3120 C CA . SER A 1 391 ? -40.095 38.287 25.058 1.00 36.44 391 SER A CA 1
ATOM 3121 C C . SER A 1 391 ? -40.660 39.530 24.324 1.00 36.44 391 SER A C 1
ATOM 3123 O O . SER A 1 391 ? -41.362 40.313 24.976 1.00 36.44 391 SER A O 1
ATOM 3125 N N . PRO A 1 392 ? -40.442 39.754 23.012 1.00 42.41 392 PRO A N 1
ATOM 3126 C CA . PRO A 1 392 ? -40.281 38.776 21.920 1.00 42.41 392 PRO A CA 1
ATOM 3127 C C . PRO A 1 392 ? -38.846 38.356 21.609 1.00 42.41 392 PRO A C 1
ATOM 3129 O O . PRO A 1 392 ? -37.951 39.229 21.641 1.00 42.41 392 PRO A O 1
#

pLDDT: mean 78.7, std 23.24, range [27.98, 98.62]

Foldseek 3Di:
DQPVPPDDDDDDPPPDDPVVDVLSVVLLCCLAPVLVVLLVLLLVLLVLLLLLLVDPLNPQHLLSVLSNQLSVLLNLLSVLPSVQSNCCSPPVDRCLVVAFQSLLVSQLSNLLSLLLNLVSLLLSLVLLLCCLPPVPCSCVVVPVVVSVVVSVVSSVVSSVVSVVSNVFWGWDWDWDPPDPPDTDIDIDTGGDPVCVCCVQPPVLVVSLVSNAVVSCVSNVVSLVSLVVSVVVLVVCVVVVNDDHDDPLSVLVSQLSSVLSVLSNVLQVQQSVLSVCLVVQDDSDPVSVSVSSSSNSSSVSSNSSSSSCSSVSCCVRPPSSVVSSCVSPDPDDDDDPPPPPPPPVPPPPPVVVVVVVVVVVVVVVPPPPPPDDDDDDDDDDDDDDDDDDDDDD

Organism: Capitella teleta (NCBI:txid283909)

Nearest PDB structures (foldseek):
  6osa-assembly1_R  TM=8.425E-01  e=8.103E-10  Homo sapiens
  4xee-assembly1_A  TM=8.267E-01  e=6.810E-10  Rattus norvegicus
  4buo-assembly1_A  TM=8.070E-01  e=1.365E-09  Rattus norvegicus
  6pwc-assembly1_R  TM=7.807E-01  e=5.249E-09  Homo sapiens
  2ydv-assembly1_A  TM=6.753E-01  e=3.554E-06  Homo sapiens

Mean predicted aligned error: 12.78 Å